Protein 9JNQ (pdb70)

Structure (mmCIF, N/CA/C/O backbone):
data_9JNQ
#
_entry.id   9JNQ
#
_cell.length_a   52.110
_cell.length_b   100.983
_cell.length_c   131.135
_cell.angle_alpha   90.00
_cell.angle_beta   90.00
_cell.angle_gamma   90.00
#
_symmetry.space_group_name_H-M   'P 21 21 21'
#
loop_
_entity.id
_entity.type
_entity.pdbx_description
1 polymer McyI
2 non-polymer NICOTINAMIDE-ADENINE-DINUCLEOTIDE
3 non-polymer 'PHOSPHATE ION'
4 water water
#
loop_
_atom_site.group_PDB
_atom_site.id
_atom_site.type_symbol
_atom_site.label_atom_id
_atom_site.label_alt_id
_atom_site.label_comp_id
_atom_site.label_asym_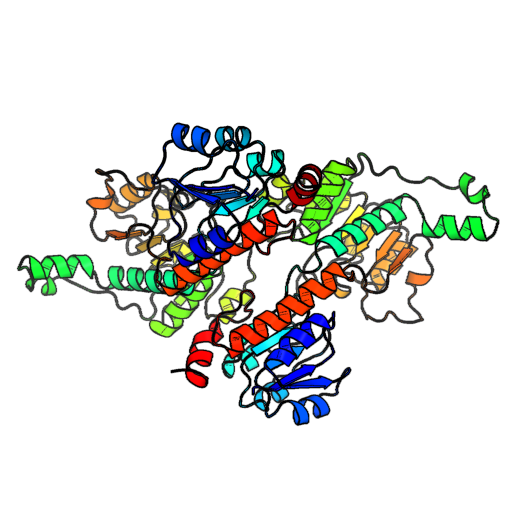id
_atom_site.label_entity_id
_atom_site.label_seq_id
_atom_site.pdbx_PDB_ins_code
_atom_site.Cartn_x
_atom_site.Cartn_y
_atom_site.Cartn_z
_atom_site.occupancy
_atom_site.B_iso_or_equiv
_atom_site.auth_seq_id
_atom_site.auth_comp_id
_atom_site.auth_asym_id
_atom_site.auth_atom_id
_atom_site.pdbx_PDB_model_num
ATOM 1 N N . LYS A 1 2 ? 27.380 80.427 48.963 1.00 39.98 15 LYS A N 1
ATOM 2 C CA . LYS A 1 2 ? 26.515 79.420 48.350 1.00 42.88 15 LYS A CA 1
ATOM 3 C C . LYS A 1 2 ? 25.098 79.503 48.909 1.00 42.42 15 LYS A C 1
ATOM 4 O O . LYS A 1 2 ? 24.894 79.916 50.053 1.00 39.79 15 LYS A O 1
ATOM 10 N N . HIS A 1 3 ? 24.125 79.093 48.098 1.00 40.04 16 HIS A N 1
ATOM 11 C CA . HIS A 1 3 ? 22.725 79.198 48.484 1.00 39.52 16 HIS A CA 1
ATOM 12 C C . HIS A 1 3 ? 22.425 78.322 49.697 1.00 33.89 16 HIS A C 1
ATOM 13 O O . HIS A 1 3 ? 23.088 77.312 49.939 1.00 38.26 16 HIS A O 1
ATOM 20 N N . ARG A 1 4 ? 21.406 78.714 50.460 1.00 33.96 17 ARG A N 1
ATOM 21 C CA . ARG A 1 4 ? 20.961 77.969 51.632 1.00 33.98 17 ARG A CA 1
ATOM 22 C C . ARG A 1 4 ? 19.577 77.372 51.397 1.00 31.84 17 ARG A C 1
ATOM 23 O O . ARG A 1 4 ? 18.693 78.027 50.834 1.00 29.45 17 ARG A O 1
ATOM 31 N N . VAL A 1 5 ? 19.390 76.133 51.845 1.00 27.74 18 VAL A N 1
ATOM 32 C CA . VAL A 1 5 ? 18.133 75.410 51.678 1.00 27.71 18 VAL A CA 1
ATOM 33 C C . VAL A 1 5 ? 17.658 74.930 53.043 1.00 29.69 18 VAL A C 1
ATOM 34 O O . VAL A 1 5 ? 18.444 74.376 53.821 1.00 30.20 18 VAL A O 1
ATOM 38 N N . LEU A 1 6 ? 16.383 75.156 53.340 1.00 22.52 19 LEU A N 1
ATOM 39 C CA . LEU A 1 6 ? 15.762 74.645 54.556 1.00 27.80 19 LEU A CA 1
ATOM 40 C C . LEU A 1 6 ? 14.921 73.419 54.219 1.00 28.51 19 LEU A C 1
ATOM 41 O O . LEU A 1 6 ? 14.111 73.458 53.287 1.00 25.73 19 LEU A O 1
ATOM 46 N N . LEU A 1 7 ? 15.107 72.337 54.982 1.00 22.97 20 LEU A N 1
ATOM 47 C CA . LEU A 1 7 ? 14.292 71.128 54.836 1.00 26.14 20 LEU A CA 1
ATOM 48 C C . LEU A 1 7 ? 13.350 71.028 56.028 1.00 29.10 20 LEU A C 1
ATOM 49 O O . LEU A 1 7 ? 13.768 70.666 57.136 1.00 30.24 20 LEU A O 1
ATOM 54 N N . ILE A 1 8 ? 12.079 71.341 55.796 1.00 25.09 21 ILE A N 1
ATOM 55 C CA . ILE A 1 8 ? 11.047 71.189 56.808 1.00 25.02 21 ILE A CA 1
ATOM 56 C C . ILE A 1 8 ? 10.648 69.719 56.801 1.00 27.15 21 ILE A C 1
ATOM 57 O O . ILE A 1 8 ? 9.696 69.322 56.117 1.00 24.65 21 ILE A O 1
ATOM 62 N N . GLY A 1 9 ? 11.377 68.911 57.560 1.00 28.81 22 GLY A N 1
ATOM 63 C CA . GLY A 1 9 ? 11.311 67.463 57.453 1.00 25.45 22 GLY A CA 1
ATOM 64 C C . GLY A 1 9 ? 12.344 66.940 56.473 1.00 28.18 22 GLY A C 1
ATOM 65 O O . GLY A 1 9 ? 12.699 67.587 55.484 1.00 24.92 22 GLY A O 1
ATOM 66 N N . LYS A 1 10 ? 12.846 65.737 56.755 1.00 28.03 23 LYS A N 1
ATOM 67 C CA . LYS A 1 10 ? 13.868 65.169 55.893 1.00 25.23 23 LYS A CA 1
ATOM 68 C C . LYS A 1 10 ? 13.240 64.636 54.610 1.00 21.02 23 LYS A C 1
ATOM 69 O O . LYS A 1 10 ? 12.022 64.447 54.515 1.00 22.07 23 LYS A O 1
ATOM 75 N N . MET A 1 11 ? 14.092 64.412 53.615 1.00 23.01 24 MET A N 1
ATOM 76 C CA . MET A 1 11 ? 13.660 63.763 52.392 1.00 22.15 24 MET A CA 1
ATOM 77 C C . MET A 1 11 ? 13.457 62.273 52.640 1.00 24.99 24 MET A C 1
ATOM 78 O O . MET A 1 11 ? 13.783 61.748 53.708 1.00 23.26 24 MET A O 1
ATOM 83 N N . TYR A 1 12 ? 12.892 61.589 51.640 1.00 24.57 25 TYR A N 1
ATOM 84 C CA . TYR A 1 12 ? 12.597 60.163 51.753 1.00 22.86 25 TYR A CA 1
ATOM 85 C C . TYR A 1 12 ? 13.823 59.283 51.539 1.00 22.60 25 TYR A C 1
ATOM 86 O O . TYR A 1 12 ? 13.772 58.083 51.837 1.00 23.60 25 TYR A O 1
ATOM 95 N N . ASP A 1 13 ? 14.911 59.840 51.023 1.00 21.46 26 ASP A N 1
ATOM 96 C CA . ASP A 1 13 ? 16.146 59.104 50.807 1.00 23.28 26 ASP A CA 1
ATOM 97 C C . ASP A 1 13 ? 17.283 60.106 50.885 1.00 26.80 26 ASP A C 1
ATOM 98 O O . ASP A 1 13 ? 17.195 61.200 50.317 1.00 25.13 26 ASP A O 1
ATOM 103 N N . GLU A 1 14 ? 18.348 59.731 51.596 1.00 27.97 27 GLU A N 1
ATOM 104 C CA . GLU A 1 14 ? 19.434 60.671 51.835 1.00 30.73 27 GLU A CA 1
ATOM 105 C C . GLU A 1 14 ? 20.140 61.098 50.558 1.00 30.01 27 GLU A C 1
ATOM 106 O O . GLU A 1 14 ? 20.827 62.125 50.568 1.00 32.75 27 GLU A O 1
ATOM 112 N N . ALA A 1 15 ? 19.994 60.342 49.466 1.00 26.57 28 ALA A N 1
ATOM 113 C CA . ALA A 1 15 ? 20.646 60.720 48.216 1.00 27.07 28 ALA A CA 1
ATOM 114 C C . ALA A 1 15 ? 20.184 62.089 47.729 1.00 27.71 28 ALA A C 1
ATOM 115 O O . ALA A 1 15 ? 20.951 62.805 47.074 1.00 29.25 28 ALA A O 1
ATOM 117 N N . GLY A 1 16 ? 18.939 62.465 48.028 1.00 29.07 29 GLY A N 1
ATOM 118 C CA . GLY A 1 16 ? 18.479 63.799 47.677 1.00 23.15 29 GLY A CA 1
ATOM 119 C C . GLY A 1 16 ? 19.172 64.881 48.484 1.00 29.60 29 GLY A C 1
ATOM 120 O O . GLY A 1 16 ? 19.452 65.969 47.973 1.00 27.43 29 GLY A O 1
ATOM 121 N N . GLN A 1 17 ? 19.444 64.603 49.760 1.00 25.68 30 GLN A N 1
ATOM 122 C CA . GLN A 1 17 ? 20.180 65.556 50.580 1.00 30.39 30 GLN A CA 1
ATOM 123 C C . GLN A 1 17 ? 21.630 65.654 50.126 1.00 33.65 30 GLN A C 1
ATOM 124 O O . GLN A 1 17 ? 22.217 66.744 50.141 1.00 33.01 30 GLN A O 1
ATOM 130 N N . LYS A 1 18 ? 22.208 64.533 49.680 1.00 30.75 31 LYS A N 1
ATOM 131 C CA . LYS A 1 18 ? 23.553 64.562 49.108 1.00 30.35 31 LYS A CA 1
ATOM 132 C C . LYS A 1 18 ? 23.601 65.432 47.856 1.00 34.73 31 LYS A C 1
ATOM 133 O O . LYS A 1 18 ? 24.586 66.144 47.622 1.00 32.10 31 LYS A O 1
ATOM 139 N N . LEU A 1 19 ? 22.563 65.362 47.020 1.00 26.78 32 LEU A N 1
ATOM 140 C CA . LEU A 1 19 ? 22.522 66.194 45.823 1.00 31.81 32 LEU A CA 1
ATOM 141 C C . LEU A 1 19 ? 22.525 67.671 46.187 1.00 28.49 32 LEU A C 1
ATOM 142 O O . LEU A 1 19 ? 23.250 68.472 45.582 1.00 29.29 32 LEU A O 1
ATOM 147 N N . LEU A 1 20 ? 21.711 68.053 47.172 1.00 27.31 33 LEU A N 1
ATOM 148 C CA . LEU A 1 20 ? 21.663 69.453 47.580 1.00 29.30 33 LEU A CA 1
ATOM 149 C C . LEU A 1 20 ? 22.999 69.907 48.155 1.00 33.48 33 LEU A C 1
ATOM 150 O O . LEU A 1 20 ? 23.441 71.034 47.902 1.00 30.29 33 LEU A O 1
ATOM 155 N N . GLU A 1 21 ? 23.659 69.044 48.931 1.00 30.66 34 GLU A N 1
ATOM 156 C CA . GLU A 1 21 ? 24.865 69.469 49.633 1.00 35.46 34 GLU A CA 1
ATOM 157 C C . GLU A 1 21 ? 26.050 69.685 48.699 1.00 34.95 34 GLU A C 1
ATOM 158 O O . GLU A 1 21 ? 27.027 70.326 49.102 1.00 36.99 34 GLU A O 1
ATOM 164 N N . GLU A 1 22 ? 25.984 69.184 47.463 1.00 33.21 35 GLU A N 1
ATOM 165 C CA . GLU A 1 22 ? 27.042 69.461 46.494 1.00 37.79 35 GLU A CA 1
ATOM 166 C C . GLU A 1 22 ? 27.123 70.942 46.144 1.00 38.23 35 GLU A C 1
ATOM 167 O O . GLU A 1 22 ? 28.183 71.419 45.723 1.00 36.06 35 GLU A O 1
ATOM 173 N N . SER A 1 23 ? 26.017 71.681 46.296 1.00 35.26 36 SER A N 1
ATOM 174 C CA . SER A 1 23 ? 25.945 73.073 45.865 1.00 36.21 36 SER A CA 1
ATOM 175 C C . SER A 1 23 ? 25.332 74.012 46.891 1.00 36.92 36 SER A C 1
ATOM 176 O O . SER A 1 23 ? 25.371 75.229 46.678 1.00 41.97 36 SER A O 1
ATOM 179 N N . THR A 1 24 ? 24.745 73.502 47.970 1.00 33.54 37 THR A N 1
ATOM 180 C CA . THR A 1 24 ? 24.056 74.345 48.934 1.00 33.33 37 THR A CA 1
ATOM 181 C C . THR A 1 24 ? 24.411 73.918 50.349 1.00 36.02 37 THR A C 1
ATOM 182 O O . THR A 1 24 ? 24.882 72.803 50.594 1.00 36.41 37 THR A O 1
ATOM 186 N N . ASN A 1 25 ? 24.170 74.831 51.281 1.00 36.97 38 ASN A N 1
ATOM 187 C CA . ASN A 1 25 ? 24.227 74.550 52.706 1.00 37.70 38 ASN A CA 1
ATOM 188 C C . ASN A 1 25 ? 22.802 74.311 53.181 1.00 35.92 38 ASN A C 1
ATOM 189 O O . ASN A 1 25 ? 21.934 75.169 52.996 1.00 34.83 38 ASN A O 1
ATOM 194 N N . THR A 1 26 ? 22.555 73.150 53.780 1.00 34.99 39 THR A N 1
ATOM 195 C CA . THR A 1 26 ? 21.204 72.770 54.158 1.00 32.98 39 THR A CA 1
ATOM 196 C C . THR A 1 26 ? 21.078 72.684 55.671 1.00 32.80 39 THR A C 1
ATOM 197 O O . THR A 1 26 ? 22.039 72.359 56.377 1.00 35.80 39 THR A O 1
ATOM 201 N N . GLU A 1 27 ? 19.884 73.005 56.153 1.00 30.09 40 GLU A N 1
ATOM 202 C CA . GLU A 1 27 ? 19.480 72.790 57.533 1.00 34.30 40 GLU A CA 1
ATOM 203 C C . GLU A 1 27 ? 18.200 71.966 57.540 1.00 33.30 40 GLU A C 1
ATOM 204 O O . GLU A 1 27 ? 17.294 72.205 56.734 1.00 30.89 40 GLU A O 1
ATOM 210 N N . ILE A 1 28 ? 18.127 70.992 58.445 1.00 34.62 41 ILE A N 1
ATOM 211 C CA . ILE A 1 28 ? 17.019 70.047 58.499 1.00 29.83 41 ILE A CA 1
ATOM 212 C C . ILE A 1 28 ? 16.287 70.216 59.823 1.00 34.13 41 ILE A C 1
ATOM 213 O O . ILE A 1 28 ? 16.904 70.154 60.892 1.00 38.05 41 ILE A O 1
ATOM 218 N N . LEU A 1 29 ? 14.974 70.414 59.751 1.00 29.79 42 LEU A N 1
ATOM 219 C CA . LEU A 1 29 ? 14.126 70.500 60.929 1.00 33.88 42 LEU A CA 1
ATOM 220 C C . LEU A 1 29 ? 13.180 69.305 60.980 1.00 40.14 42 LEU A C 1
ATOM 221 O O . LEU A 1 29 ? 12.733 68.803 59.944 1.00 30.73 42 LEU A O 1
ATOM 226 N N . SER A 1 30 ? 12.870 68.860 62.197 1.00 37.08 43 SER A N 1
ATOM 227 C CA . SER A 1 30 ? 12.011 67.704 62.425 1.00 41.16 43 SER A CA 1
ATOM 228 C C . SER A 1 30 ? 10.679 68.175 62.992 1.00 40.78 43 SER A C 1
ATOM 229 O O . SER A 1 30 ? 10.627 68.665 64.126 1.00 41.15 43 SER A O 1
ATOM 232 N N . ASN A 1 31 ? 9.606 68.001 62.209 1.00 43.96 44 ASN A N 1
ATOM 233 C CA . ASN A 1 31 ? 8.265 68.489 62.525 1.00 42.89 44 ASN A CA 1
ATOM 234 C C . ASN A 1 31 ? 8.338 69.831 63.248 1.00 45.56 44 ASN A C 1
ATOM 235 O O . ASN A 1 31 ? 7.814 69.965 64.362 1.00 46.02 44 ASN A O 1
ATOM 240 N N . PRO A 1 32 ? 8.994 70.838 62.672 1.00 43.48 45 PRO A N 1
ATOM 241 C CA . PRO A 1 32 ? 9.198 72.084 63.412 1.00 38.98 45 PRO A CA 1
ATOM 242 C C . PRO A 1 32 ? 7.894 72.837 63.601 1.00 43.01 45 PRO A C 1
ATOM 243 O O . PRO A 1 32 ? 6.956 72.720 62.808 1.00 41.97 45 PRO A O 1
ATOM 247 N N . THR A 1 33 ? 7.839 73.601 64.687 1.00 42.65 46 THR A N 1
ATOM 248 C CA . THR A 1 33 ? 6.750 74.539 64.881 1.00 43.18 46 THR A CA 1
ATOM 249 C C . THR A 1 33 ? 6.902 75.710 63.919 1.00 41.78 46 THR A C 1
ATOM 250 O O . THR A 1 33 ? 7.959 75.923 63.317 1.00 39.62 46 THR A O 1
ATOM 254 N N . LEU A 1 34 ? 5.821 76.480 63.784 1.00 41.88 47 LEU A N 1
ATOM 255 C CA . LEU A 1 34 ? 5.848 77.645 62.907 1.00 43.88 47 LEU A CA 1
ATOM 256 C C . LEU A 1 34 ? 6.989 78.585 63.280 1.00 43.14 47 LEU A C 1
ATOM 257 O O . LEU A 1 34 ? 7.680 79.117 62.403 1.00 41.24 47 LEU A O 1
ATOM 262 N N . ASP A 1 35 ? 7.221 78.771 64.584 1.00 45.95 48 ASP A N 1
ATOM 263 C CA . ASP A 1 35 ? 8.295 79.647 65.044 1.00 44.66 48 ASP A CA 1
ATOM 264 C C . ASP A 1 35 ? 9.666 79.110 64.652 1.00 43.23 48 ASP A C 1
ATOM 265 O O . ASP A 1 35 ? 10.557 79.883 64.282 1.00 43.23 48 ASP A O 1
ATOM 270 N N . LYS A 1 36 ? 9.864 77.793 64.758 1.00 41.35 49 LYS A N 1
ATOM 271 C CA . LYS A 1 36 ? 11.144 77.206 64.372 1.00 42.87 49 LYS A CA 1
ATOM 272 C C . LYS A 1 36 ? 11.403 77.390 62.882 1.00 39.77 49 LYS A C 1
ATOM 273 O O . LYS A 1 36 ? 12.541 77.647 62.469 1.00 41.47 49 LYS A O 1
ATOM 279 N N . ILE A 1 37 ? 10.359 77.249 62.060 1.00 42.34 50 ILE A N 1
ATOM 280 C CA . ILE A 1 37 ? 10.487 77.544 60.635 1.00 37.02 50 ILE A CA 1
ATOM 281 C C . ILE A 1 37 ? 10.922 78.990 60.441 1.00 38.55 50 ILE A C 1
ATOM 282 O O . ILE A 1 37 ? 11.881 79.279 59.714 1.00 37.18 50 ILE A O 1
ATOM 287 N N . ASN A 1 38 ? 10.248 79.914 61.133 1.00 38.79 51 ASN A N 1
ATOM 288 C CA . ASN A 1 38 ? 10.433 81.339 60.873 1.00 39.91 51 ASN A CA 1
ATOM 289 C C . ASN A 1 38 ? 11.857 81.799 61.166 1.00 42.17 51 ASN A C 1
ATOM 290 O O . ASN A 1 38 ? 12.431 82.582 60.398 1.00 41.77 51 ASN A O 1
ATOM 295 N N . GLU A 1 39 ? 12.456 81.327 62.258 1.00 41.14 52 GLU A N 1
ATOM 296 C CA . GLU A 1 39 ? 13.814 81.770 62.545 1.00 45.85 52 GLU A CA 1
ATOM 297 C C . GLU A 1 39 ? 14.863 81.039 61.715 1.00 46.75 52 GLU A C 1
ATOM 298 O O . GLU A 1 39 ? 16.040 81.417 61.763 1.00 50.59 52 GLU A O 1
ATOM 304 N N . ALA A 1 40 ? 14.470 80.020 60.945 1.00 44.28 53 ALA A N 1
ATOM 305 C CA . ALA A 1 40 ? 15.388 79.287 60.082 1.00 39.49 53 ALA A CA 1
ATOM 306 C C . ALA A 1 40 ? 15.239 79.637 58.605 1.00 34.72 53 ALA A C 1
ATOM 307 O O . ALA A 1 40 ? 16.124 79.293 57.811 1.00 35.34 53 ALA A O 1
ATOM 309 N N . ILE A 1 41 ? 14.168 80.334 58.223 1.00 36.34 54 ILE A N 1
ATOM 310 C CA . ILE A 1 41 ? 13.812 80.503 56.815 1.00 33.28 54 ILE A CA 1
ATOM 311 C C . ILE A 1 41 ? 14.261 81.840 56.226 1.00 37.89 54 ILE A C 1
ATOM 312 O O . ILE A 1 41 ? 14.156 82.032 55.004 1.00 35.42 54 ILE A O 1
ATOM 317 N N . GLN A 1 42 ? 14.782 82.757 57.038 1.00 36.43 55 GLN A N 1
ATOM 318 C CA . GLN A 1 42 ? 14.908 84.140 56.581 1.00 37.69 55 GLN A CA 1
ATOM 319 C C . GLN A 1 42 ? 15.985 84.325 55.515 1.00 34.44 55 GLN A C 1
ATOM 320 O O . GLN A 1 42 ? 15.893 85.262 54.714 1.00 38.93 55 GLN A O 1
ATOM 326 N N . GLU A 1 43 ? 17.000 83.463 55.475 1.00 36.27 56 GLU A N 1
ATOM 327 C CA . GLU A 1 43 ? 18.110 83.646 54.544 1.00 36.03 56 GLU A CA 1
ATOM 328 C C . GLU A 1 43 ? 18.213 82.551 53.483 1.00 33.72 56 GLU A C 1
ATOM 329 O O . GLU A 1 43 ? 19.195 82.533 52.729 1.00 35.37 56 GLU A O 1
ATOM 335 N N . VAL A 1 44 ? 17.224 81.651 53.377 1.00 35.15 57 VAL A N 1
ATOM 336 C CA . VAL A 1 44 ? 17.328 80.513 52.465 1.00 29.62 57 VAL A CA 1
ATOM 337 C C . VAL A 1 44 ? 16.798 80.895 51.088 1.00 26.71 57 VAL A C 1
ATOM 338 O O . VAL A 1 44 ? 15.892 81.721 50.947 1.00 28.45 57 VAL A O 1
ATOM 342 N N . SER A 1 45 ? 17.378 80.272 50.060 1.00 28.54 58 SER A N 1
ATOM 343 C CA . SER A 1 45 ? 16.908 80.394 48.687 1.00 24.85 58 SER A CA 1
ATOM 344 C C . SER A 1 45 ? 15.957 79.277 48.280 1.00 25.58 58 SER A C 1
ATOM 345 O O . SER A 1 45 ? 15.215 79.439 47.303 1.00 21.73 58 SER A O 1
ATOM 348 N N . GLY A 1 46 ? 15.962 78.162 48.996 1.00 24.16 59 GLY A N 1
ATOM 349 C CA . GLY A 1 46 ? 15.082 77.050 48.680 1.00 24.33 59 GLY A CA 1
ATOM 350 C C . GLY A 1 46 ? 14.556 76.403 49.944 1.00 25.09 59 GLY A C 1
ATOM 351 O O . GLY A 1 46 ? 15.201 76.433 50.997 1.00 24.48 59 GLY A O 1
ATOM 352 N N . VAL A 1 47 ? 13.358 75.827 49.833 1.00 20.00 60 VAL A N 1
ATOM 353 C CA . VAL A 1 47 ? 12.698 75.121 50.928 1.00 19.77 60 VAL A CA 1
ATOM 354 C C . VAL A 1 47 ? 12.180 73.791 50.399 1.00 21.68 60 VAL A C 1
ATOM 355 O O . VAL A 1 47 ? 11.598 73.745 49.312 1.00 18.58 60 VAL A O 1
ATOM 359 N N . PHE A 1 48 ? 12.407 72.716 51.159 1.00 20.45 61 PHE A N 1
ATOM 360 C CA . PHE A 1 48 ? 11.792 71.415 50.919 1.00 19.02 61 PHE A CA 1
ATOM 361 C C . PHE A 1 48 ? 10.796 71.142 52.035 1.00 22.77 61 PHE A C 1
ATOM 362 O O . PHE A 1 48 ? 11.107 71.346 53.216 1.00 24.23 61 PHE A O 1
ATOM 370 N N . VAL A 1 49 ? 9.604 70.673 51.675 1.00 19.60 62 VAL A N 1
ATOM 371 C CA . VAL A 1 49 ? 8.567 70.396 52.658 1.00 19.10 62 VAL A CA 1
ATOM 372 C C . VAL A 1 49 ? 8.196 68.923 52.580 1.00 26.83 62 VAL A C 1
ATOM 373 O O . VAL A 1 49 ? 7.712 68.446 51.545 1.00 21.12 62 VAL A O 1
ATOM 377 N N . ARG A 1 50 ? 8.432 68.207 53.675 1.00 20.22 63 ARG A N 1
ATOM 378 C CA . ARG A 1 50 ? 8.031 66.811 53.784 1.00 21.64 63 ARG A CA 1
ATOM 379 C C . ARG A 1 50 ? 6.556 66.716 54.171 1.00 24.06 63 ARG A C 1
ATOM 380 O O . ARG A 1 50 ? 6.122 67.322 55.154 1.00 26.75 63 ARG A O 1
ATOM 388 N N . TYR A 1 51 ? 5.778 65.975 53.384 1.00 19.48 64 TYR A N 1
ATOM 389 C CA . TYR A 1 51 ? 4.374 65.772 53.705 1.00 22.11 64 TYR A CA 1
ATOM 390 C C . TYR A 1 51 ? 4.257 65.097 55.072 1.00 25.34 64 TYR A C 1
ATOM 391 O O . TYR A 1 51 ? 5.036 64.187 55.376 1.00 23.66 64 TYR A O 1
ATOM 400 N N . PRO A 1 52 ? 3.303 65.510 55.924 1.00 27.53 65 PRO A N 1
ATOM 401 C CA . PRO A 1 52 ? 2.271 66.530 55.729 1.00 23.73 65 PRO A CA 1
ATOM 402 C C . PRO A 1 52 ? 2.591 67.864 56.400 1.00 28.23 65 PRO A C 1
ATOM 403 O O . PRO A 1 52 ? 1.674 68.539 56.871 1.00 29.65 65 PRO A O 1
ATOM 407 N N . ASN A 1 53 ? 3.856 68.275 56.463 1.00 26.58 66 ASN A N 1
ATOM 408 C CA . ASN A 1 53 ? 4.186 69.534 57.117 1.00 28.07 66 ASN A CA 1
ATOM 409 C C . ASN A 1 53 ? 3.583 70.707 56.348 1.00 31.55 66 ASN A C 1
ATOM 410 O O . ASN A 1 53 ? 3.249 70.606 55.166 1.00 28.10 66 ASN A O 1
ATOM 415 N N . LYS A 1 54 ? 3.437 71.833 57.042 1.00 31.62 67 LYS A N 1
ATOM 416 C CA . LYS A 1 54 ? 2.778 73.005 56.489 1.00 31.78 67 LYS A CA 1
ATOM 417 C C . LYS A 1 54 ? 3.774 74.140 56.282 1.00 31.03 67 LYS A C 1
ATOM 418 O O . LYS A 1 54 ? 4.769 74.257 57.003 1.00 30.05 67 LYS A O 1
ATOM 424 N N . LEU A 1 55 ? 3.509 74.970 55.275 1.00 30.98 68 LEU A N 1
ATOM 425 C CA . LEU A 1 55 ? 4.272 76.198 55.054 1.00 31.58 68 LEU A CA 1
ATOM 426 C C . LEU A 1 55 ? 3.286 77.339 54.835 1.00 34.14 68 LEU A C 1
ATOM 427 O O . LEU A 1 55 ? 2.659 77.439 53.773 1.00 28.64 68 LEU A O 1
ATOM 432 N N . GLU A 1 56 ? 3.173 78.200 55.841 1.00 33.89 69 GLU A N 1
ATOM 433 C CA . GLU A 1 56 ? 2.173 79.249 55.931 1.00 34.57 69 GLU A CA 1
ATOM 434 C C . GLU A 1 56 ? 2.647 80.510 55.213 1.00 32.23 69 GLU A C 1
ATOM 435 O O . GLU A 1 56 ? 3.843 80.721 55.000 1.00 32.67 69 GLU A O 1
ATOM 441 N N . ALA A 1 57 ? 1.680 81.355 54.842 1.00 31.75 70 ALA A N 1
ATOM 442 C CA . ALA A 1 57 ? 1.999 82.595 54.142 1.00 34.05 70 ALA A CA 1
ATOM 443 C C . ALA A 1 57 ? 2.914 83.483 54.976 1.00 32.99 70 ALA A C 1
ATOM 444 O O . ALA A 1 57 ? 3.858 84.085 54.450 1.00 31.61 70 ALA A O 1
ATOM 446 N N . SER A 1 58 ? 2.656 83.570 56.285 1.00 34.83 71 SER A N 1
ATOM 447 C CA . SER A 1 58 ? 3.475 84.420 57.143 1.00 36.28 71 SER A CA 1
ATOM 448 C C . SER A 1 58 ? 4.926 83.964 57.159 1.00 36.84 71 SER A C 1
ATOM 449 O O . SER A 1 58 ? 5.836 84.793 57.290 1.00 36.89 71 SER A O 1
ATOM 452 N N . SER A 1 59 ? 5.164 82.656 57.035 1.00 33.18 72 SER A N 1
ATOM 453 C CA . SER A 1 59 ? 6.532 82.154 56.987 1.00 31.11 72 SER A CA 1
ATOM 454 C C . SER A 1 59 ? 7.193 82.474 55.655 1.00 32.93 72 SER A C 1
ATOM 455 O O . SER A 1 59 ? 8.389 82.781 55.607 1.00 33.82 72 SER A O 1
ATOM 458 N N . ILE A 1 60 ? 6.435 82.368 54.561 1.00 30.77 73 ILE A N 1
ATOM 459 C CA . ILE A 1 60 ? 6.977 82.663 53.238 1.00 32.44 73 ILE A CA 1
ATOM 460 C C . ILE A 1 60 ? 7.398 84.124 53.156 1.00 32.38 73 ILE A C 1
ATOM 461 O O . ILE A 1 60 ? 8.466 84.448 52.621 1.00 31.67 73 ILE A O 1
ATOM 466 N N . ARG A 1 61 ? 6.581 85.022 53.714 1.00 34.04 74 ARG A N 1
ATOM 467 C CA . ARG A 1 61 ? 6.881 86.452 53.677 1.00 34.68 74 ARG A CA 1
ATOM 468 C C . ARG A 1 61 ? 8.193 86.778 54.379 1.00 37.45 74 ARG A C 1
ATOM 469 O O . ARG A 1 61 ? 8.878 87.734 53.997 1.00 37.08 74 ARG A O 1
ATOM 477 N N . LEU A 1 62 ? 8.565 86.001 55.398 1.00 35.12 75 LEU A N 1
ATOM 478 C CA . LEU A 1 62 ? 9.824 86.217 56.100 1.00 35.96 75 LEU A CA 1
ATOM 479 C C . LEU A 1 62 ? 11.039 85.758 55.303 1.00 35.17 75 LEU A C 1
ATOM 480 O O . LEU A 1 62 ? 12.165 86.097 55.677 1.00 32.64 75 LEU A O 1
ATOM 485 N N . ALA A 1 63 ? 10.847 85.003 54.221 1.00 34.34 76 ALA A N 1
ATOM 486 C CA . ALA A 1 63 ? 11.953 84.472 53.426 1.00 29.76 76 ALA A CA 1
ATOM 487 C C . ALA A 1 63 ? 12.173 85.407 52.240 1.00 33.21 76 ALA A C 1
ATOM 488 O O . ALA A 1 63 ? 11.648 85.196 51.146 1.00 31.49 76 ALA A O 1
ATOM 490 N N . LYS A 1 64 ? 12.990 86.440 52.459 1.00 34.78 77 LYS A N 1
ATOM 491 C CA . LYS A 1 64 ? 13.130 87.510 51.476 1.00 32.87 77 LYS A CA 1
ATOM 492 C C . LYS A 1 64 ? 13.843 87.052 50.207 1.00 35.79 77 LYS A C 1
ATOM 493 O O . LYS A 1 64 ? 13.588 87.604 49.129 1.00 38.44 77 LYS A O 1
ATOM 499 N N . GLN A 1 65 ? 14.728 86.059 50.298 1.00 33.05 78 GLN A N 1
ATOM 500 C CA . GLN A 1 65 ? 15.491 85.599 49.144 1.00 34.87 78 GLN A CA 1
ATOM 501 C C . GLN A 1 65 ? 14.976 84.279 48.578 1.00 28.20 78 GLN A C 1
ATOM 502 O O . GLN A 1 65 ? 15.645 83.681 47.728 1.00 26.37 78 GLN A O 1
ATOM 508 N N . LEU A 1 66 ? 13.809 83.823 49.028 1.00 26.56 79 LEU A N 1
ATOM 509 C CA . LEU A 1 66 ? 13.288 82.519 48.630 1.00 24.50 79 LEU A CA 1
ATOM 510 C C . LEU A 1 66 ? 13.009 82.454 47.128 1.00 24.92 79 LEU A C 1
ATOM 511 O O . LEU A 1 66 ? 12.351 83.335 46.564 1.00 25.40 79 LEU A O 1
ATOM 516 N N . LYS A 1 67 ? 13.476 81.376 46.491 1.00 22.68 80 LYS A N 1
ATOM 517 C CA . LYS A 1 67 ? 13.269 81.151 45.065 1.00 18.45 80 LYS A CA 1
ATOM 518 C C . LYS A 1 67 ? 12.344 79.988 44.749 1.00 21.86 80 LYS A C 1
ATOM 519 O O . LYS A 1 67 ? 11.648 80.037 43.730 1.00 18.41 80 LYS A O 1
ATOM 525 N N . VAL A 1 68 ? 12.323 78.947 45.581 1.00 20.96 81 VAL A N 1
ATOM 526 C CA . VAL A 1 68 ? 11.654 77.699 45.215 1.00 17.82 81 VAL A CA 1
ATOM 527 C C . VAL A 1 68 ? 11.217 76.965 46.480 1.00 20.10 81 VAL A C 1
ATOM 528 O O . VAL A 1 68 ? 11.942 76.928 47.477 1.00 19.91 81 VAL A O 1
ATOM 532 N N . ILE A 1 69 ? 10.004 76.409 46.438 1.00 18.21 82 ILE A N 1
ATOM 533 C CA . ILE A 1 69 ? 9.475 75.499 47.450 1.00 15.33 82 ILE A CA 1
ATOM 534 C C . ILE A 1 69 ? 9.169 74.182 46.747 1.00 18.03 82 ILE A C 1
ATOM 535 O O . ILE A 1 69 ? 8.451 74.180 45.743 1.00 18.77 82 ILE A O 1
ATOM 540 N N . SER A 1 70 ? 9.717 73.082 47.256 1.00 16.46 83 SER A N 1
ATOM 541 C CA . SER A 1 70 ? 9.462 71.752 46.706 1.00 19.03 83 SER A CA 1
ATOM 542 C C . SER A 1 70 ? 8.767 70.902 47.758 1.00 19.64 83 SER A C 1
ATOM 543 O O . SER A 1 70 ? 9.222 70.844 48.905 1.00 20.92 83 SER A O 1
ATOM 546 N N . THR A 1 71 ? 7.666 70.251 47.383 1.00 17.44 84 THR A N 1
ATOM 547 C CA . THR A 1 71 ? 7.026 69.301 48.286 1.00 17.95 84 THR A CA 1
ATOM 548 C C . THR A 1 71 ? 7.575 67.890 48.048 1.00 17.97 84 THR A C 1
ATOM 549 O O . THR A 1 71 ? 8.258 67.622 47.061 1.00 18.66 84 THR A O 1
ATOM 553 N N . SER A 1 72 ? 7.256 66.974 48.969 1.00 18.87 85 SER A N 1
ATOM 554 C CA . SER A 1 72 ? 7.813 65.626 48.903 1.00 16.23 85 SER A CA 1
ATOM 555 C C . SER A 1 72 ? 7.060 64.716 47.931 1.00 16.41 85 SER A C 1
ATOM 556 O O . SER A 1 72 ? 7.652 63.780 47.391 1.00 16.03 85 SER A O 1
ATOM 559 N N . GLY A 1 73 ? 5.779 64.983 47.679 1.00 16.89 86 GLY A N 1
ATOM 560 C CA . GLY A 1 73 ? 4.974 64.186 46.761 1.00 15.37 86 GLY A CA 1
ATOM 561 C C . GLY A 1 73 ? 4.075 65.032 45.882 1.00 15.52 86 GLY A C 1
ATOM 562 O O . GLY A 1 73 ? 4.424 66.167 45.557 1.00 15.14 86 GLY A O 1
ATOM 563 N N . PHE A 1 74 ? 2.918 64.494 45.481 1.00 14.65 87 PHE A N 1
ATOM 564 C CA . PHE A 1 74 ? 1.982 65.261 44.666 1.00 14.91 87 PHE A CA 1
ATOM 565 C C . PHE A 1 74 ? 1.411 66.439 45.446 1.00 18.13 87 PHE A C 1
ATOM 566 O O . PHE A 1 74 ? 1.304 67.549 44.911 1.00 17.88 87 PHE A O 1
ATOM 574 N N . GLY A 1 75 ? 1.060 66.218 46.711 1.00 16.95 88 GLY A N 1
ATOM 575 C CA . GLY A 1 75 ? 0.305 67.182 47.489 1.00 21.18 88 GLY A CA 1
ATOM 576 C C . GLY A 1 75 ? 0.978 68.513 47.748 1.00 17.57 88 GLY A C 1
ATOM 577 O O . GLY A 1 75 ? 2.148 68.564 48.128 1.00 19.89 88 GLY A O 1
ATOM 578 N N . THR A 1 76 ? 0.229 69.598 47.527 1.00 21.56 89 THR A N 1
ATOM 579 C CA . THR A 1 76 ? 0.672 70.955 47.823 1.00 20.40 89 THR A CA 1
ATOM 580 C C . THR A 1 76 ? -0.350 71.690 48.682 1.00 22.44 89 THR A C 1
ATOM 581 O O . THR A 1 76 ? -0.248 72.914 48.843 1.00 23.96 89 THR A O 1
ATOM 585 N N . ASP A 1 77 ? -1.337 70.971 49.224 1.00 25.28 90 ASP A N 1
ATOM 586 C CA . ASP A 1 77 ? -2.464 71.604 49.904 1.00 29.57 90 ASP A CA 1
ATOM 587 C C . ASP A 1 77 ? -2.027 72.350 51.159 1.00 28.74 90 ASP A C 1
ATOM 588 O O . ASP A 1 77 ? -2.672 73.329 51.555 1.00 29.33 90 ASP A O 1
ATOM 593 N N . SER A 1 78 ? -0.947 71.910 51.795 1.00 24.93 91 SER A N 1
ATOM 594 C CA . SER A 1 78 ? -0.425 72.576 52.979 1.00 29.21 91 SER A CA 1
ATOM 595 C C . SER A 1 78 ? 0.569 73.680 52.647 1.00 29.07 91 SER A C 1
ATOM 596 O O . SER A 1 78 ? 1.237 74.183 53.557 1.00 28.17 91 SER A O 1
ATOM 599 N N . ILE A 1 79 ? 0.689 74.056 51.374 1.00 24.33 92 ILE A N 1
ATOM 600 C CA . ILE A 1 79 ? 1.515 75.180 50.937 1.00 24.81 92 ILE A CA 1
ATOM 601 C C . ILE A 1 79 ? 0.577 76.312 50.546 1.00 23.82 92 ILE A C 1
ATOM 602 O O . ILE A 1 79 ? -0.416 76.081 49.849 1.00 27.09 92 ILE A O 1
ATOM 607 N N . ASP A 1 80 ? 0.868 77.531 51.003 1.00 27.80 93 ASP A N 1
ATOM 608 C CA . ASP A 1 80 ? 0.101 78.685 50.531 1.00 26.94 93 ASP A CA 1
ATOM 609 C C . ASP A 1 80 ? 0.709 79.129 49.203 1.00 25.40 93 ASP A C 1
ATOM 610 O O . ASP A 1 80 ? 1.671 79.899 49.159 1.00 27.06 93 ASP A O 1
ATOM 615 N N . ILE A 1 81 ? 0.152 78.607 48.103 1.00 24.93 94 ILE A N 1
ATOM 616 C CA . ILE A 1 81 ? 0.677 78.912 46.773 1.00 21.88 94 ILE A CA 1
ATOM 617 C C . ILE A 1 81 ? 0.445 80.375 46.420 1.00 25.69 94 ILE A C 1
ATOM 618 O O . ILE A 1 81 ? 1.263 80.994 45.730 1.00 24.24 94 ILE A O 1
ATOM 623 N N . MET A 1 82 ? -0.686 80.939 46.853 1.00 26.97 95 MET A N 1
ATOM 624 C CA . MET A 1 82 ? -0.968 82.346 46.577 1.00 29.66 95 MET A CA 1
ATOM 625 C C . MET A 1 82 ? 0.141 83.234 47.116 1.00 26.88 95 MET A C 1
ATOM 626 O O . MET A 1 82 ? 0.626 84.134 46.421 1.00 28.75 95 MET A O 1
ATOM 631 N N . ALA A 1 83 ? 0.563 82.981 48.358 1.00 28.06 96 ALA A N 1
ATOM 632 C CA . ALA A 1 83 ? 1.642 83.762 48.949 1.00 27.56 96 ALA A CA 1
ATOM 633 C C . ALA A 1 83 ? 2.932 83.595 48.163 1.00 29.89 96 ALA A C 1
ATOM 634 O O . ALA A 1 83 ? 3.627 84.578 47.885 1.00 24.96 96 ALA A O 1
ATOM 636 N N . ALA A 1 84 ? 3.264 82.356 47.781 1.00 22.74 97 ALA A N 1
ATOM 637 C CA . ALA A 1 84 ? 4.483 82.139 47.016 1.00 23.83 97 ALA A CA 1
ATOM 638 C C . ALA A 1 84 ? 4.418 82.870 45.682 1.00 21.33 97 ALA A C 1
ATOM 639 O O . ALA A 1 84 ? 5.384 83.526 45.278 1.00 21.71 97 ALA A O 1
ATOM 641 N N . THR A 1 85 ? 3.270 82.792 45.008 1.00 21.79 98 THR A N 1
ATOM 642 C CA . THR A 1 85 ? 3.111 83.444 43.717 1.00 22.19 98 THR A CA 1
ATOM 643 C C . THR A 1 85 ? 3.310 84.948 43.836 1.00 24.46 98 THR A C 1
ATOM 644 O O . THR A 1 85 ? 4.019 85.553 43.022 1.00 23.58 98 THR A O 1
ATOM 648 N N . GLU A 1 86 ? 2.732 85.555 44.874 1.00 25.41 99 GLU A N 1
ATOM 649 C CA . GLU A 1 86 ? 2.845 87.000 45.063 1.00 27.02 99 GLU A CA 1
ATOM 650 C C . GLU A 1 86 ? 4.281 87.449 45.289 1.00 31.04 99 GLU A C 1
ATOM 651 O O . GLU A 1 86 ? 4.597 88.617 45.036 1.00 27.90 99 GLU A O 1
ATOM 657 N N . GLN A 1 87 ? 5.155 86.566 45.772 1.00 27.41 100 GLN A N 1
ATOM 658 C CA . GLN A 1 87 ? 6.542 86.922 46.043 1.00 27.85 100 GLN A CA 1
ATOM 659 C C . GLN A 1 87 ? 7.513 86.379 45.002 1.00 27.90 100 GLN A C 1
ATOM 660 O O . GLN A 1 87 ? 8.729 86.423 45.222 1.00 29.27 100 GLN A O 1
ATOM 666 N N . GLY A 1 88 ? 7.012 85.871 43.878 1.00 22.02 101 GLY A N 1
ATOM 667 C CA . GLY A 1 88 ? 7.907 85.342 42.869 1.00 22.35 101 GLY A CA 1
ATOM 668 C C . GLY A 1 88 ? 8.602 84.050 43.252 1.00 18.15 101 GLY A C 1
ATOM 669 O O . GLY A 1 88 ? 9.730 83.810 42.810 1.00 23.46 101 GLY A O 1
ATOM 670 N N . VAL A 1 89 ? 7.971 83.222 44.084 1.00 18.98 102 VAL A N 1
ATOM 671 C CA . VAL A 1 89 ? 8.532 81.942 44.514 1.00 17.18 102 VAL A CA 1
ATOM 672 C C . VAL A 1 89 ? 7.875 80.827 43.709 1.00 16.55 102 VAL A C 1
ATOM 673 O O . VAL A 1 89 ? 6.645 80.769 43.613 1.00 17.78 102 VAL A O 1
ATOM 677 N N . ILE A 1 90 ? 8.699 79.961 43.117 1.00 17.90 103 ILE A N 1
ATOM 678 C CA . ILE A 1 90 ? 8.218 78.822 42.337 1.00 18.20 103 ILE A CA 1
ATOM 679 C C . ILE A 1 90 ? 7.906 77.659 43.275 1.00 18.46 103 ILE A C 1
ATOM 680 O O . ILE A 1 90 ? 8.747 77.266 44.093 1.00 17.83 103 ILE A O 1
ATOM 685 N N . VAL A 1 91 ? 6.708 77.086 43.147 1.00 14.77 104 VAL A N 1
ATOM 686 C CA . VAL A 1 91 ? 6.308 75.903 43.906 1.00 17.04 104 VAL A CA 1
ATOM 687 C C . VAL A 1 91 ? 6.317 74.727 42.944 1.00 14.68 104 VAL A C 1
ATOM 688 O O . VAL A 1 91 ? 5.701 74.796 41.874 1.00 17.25 104 VAL A O 1
ATOM 692 N N . VAL A 1 92 ? 7.031 73.662 43.310 1.00 13.54 105 VAL A N 1
ATOM 693 C CA . VAL A 1 92 ? 7.049 72.422 42.532 1.00 12.20 105 VAL A CA 1
ATOM 694 C C . VAL A 1 92 ? 6.573 71.287 43.419 1.00 15.33 105 VAL A C 1
ATOM 695 O O . VAL A 1 92 ? 6.834 71.278 44.627 1.00 14.43 105 VAL A O 1
ATOM 699 N N . ASN A 1 93 ? 5.836 70.343 42.827 1.00 13.74 106 ASN A N 1
ATOM 700 C CA . ASN A 1 93 ? 5.577 69.077 43.495 1.00 13.81 106 ASN A CA 1
ATOM 701 C C . ASN A 1 93 ? 6.426 67.989 42.846 1.00 13.96 106 ASN A C 1
ATOM 702 O O . ASN A 1 93 ? 7.272 68.236 41.981 1.00 13.82 106 ASN A O 1
ATOM 707 N N . ASN A 1 94 ? 6.218 66.757 43.289 1.00 13.73 107 ASN A N 1
ATOM 708 C CA . ASN A 1 94 ? 6.970 65.617 42.776 1.00 13.82 107 ASN A CA 1
ATOM 709 C C . ASN A 1 94 ? 5.974 64.484 42.600 1.00 13.73 107 ASN A C 1
ATOM 710 O O . ASN A 1 94 ? 5.837 63.603 43.460 1.00 17.07 107 ASN A O 1
ATOM 715 N N . PRO A 1 95 ? 5.227 64.500 41.500 1.00 15.42 108 PRO A N 1
ATOM 716 C CA . PRO A 1 95 ? 4.100 63.578 41.339 1.00 14.22 108 PRO A CA 1
ATOM 717 C C . PRO A 1 95 ? 4.501 62.290 40.643 1.00 15.78 108 PRO A C 1
ATOM 718 O O . PRO A 1 95 ? 5.398 62.255 39.801 1.00 14.56 108 PRO A O 1
ATOM 722 N N . GLY A 1 96 ? 3.809 61.218 41.019 1.00 13.65 109 GLY A N 1
ATOM 723 C CA . GLY A 1 96 ? 3.948 59.960 40.317 1.00 15.38 109 GLY A CA 1
ATOM 724 C C . GLY A 1 96 ? 5.222 59.195 40.591 1.00 15.14 109 GLY A C 1
ATOM 725 O O . GLY A 1 96 ? 5.589 58.329 39.789 1.00 16.95 109 GLY A O 1
ATOM 726 N N . MET A 1 97 ? 5.897 59.468 41.710 1.00 13.03 110 MET A N 1
ATOM 727 C CA . MET A 1 97 ? 7.151 58.785 42.027 1.00 11.05 110 MET A CA 1
ATOM 728 C C . MET A 1 97 ? 6.934 57.411 42.648 1.00 14.36 110 MET A C 1
ATOM 729 O O . MET A 1 97 ? 7.889 56.627 42.726 1.00 15.47 110 MET A O 1
ATOM 734 N N . SER A 1 98 ? 5.709 57.102 43.077 1.00 11.72 111 SER A N 1
ATOM 735 C CA . SER A 1 98 ? 5.436 55.845 43.758 1.00 12.01 111 SER A CA 1
ATOM 736 C C . SER A 1 98 ? 4.276 55.085 43.127 1.00 13.66 111 SER A C 1
ATOM 737 O O . SER A 1 98 ? 3.657 54.263 43.796 1.00 12.45 111 SER A O 1
ATOM 740 N N . THR A 1 99 ? 3.994 55.319 41.843 1.00 11.95 112 THR A N 1
ATOM 741 C CA . THR A 1 99 ? 2.843 54.690 41.191 1.00 11.33 112 THR A CA 1
ATOM 742 C C . THR A 1 99 ? 2.909 53.174 41.279 1.00 11.64 112 THR A C 1
ATOM 743 O O . THR A 1 99 ? 1.927 52.518 41.642 1.00 9.96 112 THR A O 1
ATOM 747 N N . THR A 1 100 ? 4.069 52.600 40.944 1.00 12.01 113 THR A N 1
ATOM 748 C CA . THR A 1 100 ? 4.194 51.146 40.911 1.00 10.39 113 THR A CA 1
ATOM 749 C C . THR A 1 100 ? 4.058 50.554 42.312 1.00 10.09 113 THR A C 1
ATOM 750 O O . THR A 1 100 ? 3.349 49.557 42.500 1.00 10.79 113 THR A O 1
ATOM 754 N N . ALA A 1 101 ? 4.666 51.198 43.312 1.00 11.33 114 ALA A N 1
ATOM 755 C CA . ALA A 1 101 ? 4.540 50.725 44.690 1.00 12.09 114 ALA A CA 1
ATOM 756 C C . ALA A 1 101 ? 3.082 50.696 45.135 1.00 11.93 114 ALA A C 1
ATOM 757 O O . ALA A 1 101 ? 2.611 49.700 45.697 1.00 10.50 114 ALA A O 1
ATOM 759 N N . VAL A 1 102 ? 2.337 51.778 44.893 1.00 11.58 115 VAL A N 1
ATOM 760 C CA . VAL A 1 102 ? 0.942 51.765 45.337 1.00 11.03 115 VAL A CA 1
ATOM 761 C C . VAL A 1 102 ? 0.122 50.743 44.554 1.00 11.92 115 VAL A C 1
ATOM 762 O O . VAL A 1 102 ? -0.760 50.088 45.121 1.00 11.57 115 VAL A O 1
ATOM 766 N N . ALA A 1 103 ? 0.379 50.594 43.248 1.00 10.90 116 ALA A N 1
ATOM 767 C CA . ALA A 1 103 ? -0.345 49.585 42.476 1.00 10.21 116 ALA A CA 1
ATOM 768 C C . ALA A 1 103 ? -0.104 48.180 43.027 1.00 11.57 116 ALA A C 1
ATOM 769 O O . ALA A 1 103 ? -1.046 47.384 43.155 1.00 11.73 116 ALA A O 1
ATOM 771 N N . GLU A 1 104 ? 1.149 47.859 43.364 1.00 10.60 117 GLU A N 1
ATOM 772 C CA . GLU A 1 104 ? 1.449 46.552 43.949 1.00 9.57 117 GLU A CA 1
ATOM 773 C C . GLU A 1 104 ? 0.757 46.369 45.297 1.00 10.36 117 GLU A C 1
ATOM 774 O O . GLU A 1 104 ? 0.216 45.294 45.589 1.00 10.50 117 GLU A O 1
ATOM 780 N N . HIS A 1 105 ? 0.784 47.402 46.138 1.00 10.46 118 HIS A N 1
ATOM 781 C CA . HIS A 1 105 ? 0.121 47.332 47.437 1.00 9.11 118 HIS A CA 1
ATOM 782 C C . HIS A 1 105 ? -1.382 47.107 47.276 1.00 12.23 118 HIS A C 1
ATOM 783 O O . HIS A 1 105 ? -2.004 46.369 48.058 1.00 11.43 118 HIS A O 1
ATOM 790 N N . THR A 1 106 ? -1.983 47.742 46.264 1.00 9.62 119 THR A N 1
ATOM 791 C CA . THR A 1 106 ? -3.405 47.556 45.997 1.00 8.03 119 THR A CA 1
ATOM 792 C C . THR A 1 106 ? -3.705 46.113 45.588 1.00 10.52 119 THR A C 1
ATOM 793 O O . THR A 1 106 ? -4.664 45.515 46.087 1.00 10.44 119 THR A O 1
ATOM 797 N N . LEU A 1 107 ? -2.891 45.541 44.688 1.00 10.62 120 LEU A N 1
ATOM 798 C CA . LEU A 1 107 ? -3.062 44.137 44.323 1.00 9.49 120 LEU A CA 1
ATOM 799 C C . LEU A 1 107 ? -2.903 43.248 45.548 1.00 10.88 120 LEU A C 1
ATOM 800 O O . LEU A 1 107 ? -3.685 42.317 45.756 1.00 10.27 120 LEU A O 1
ATOM 805 N N . SER A 1 108 ? -1.930 43.571 46.399 1.00 9.43 121 SER A N 1
ATOM 806 C CA . SER A 1 108 ? -1.725 42.810 47.625 1.00 9.25 121 SER A CA 1
ATOM 807 C C . SER A 1 108 ? -2.973 42.809 48.495 1.00 9.68 121 SER A C 1
ATOM 808 O O . SER A 1 108 ? -3.386 41.759 49.019 1.00 10.27 121 SER A O 1
ATOM 811 N N . MET A 1 109 ? -3.595 43.978 48.667 1.00 10.00 122 MET A N 1
ATOM 812 C CA . MET A 1 109 ? -4.764 44.046 49.539 1.00 10.62 122 MET A CA 1
ATOM 813 C C . MET A 1 109 ? -5.986 43.397 48.890 1.00 9.48 122 MET A C 1
ATOM 814 O O . MET A 1 109 ? -6.785 42.750 49.577 1.00 10.11 122 MET A O 1
ATOM 819 N N . ILE A 1 110 ? -6.147 43.535 47.566 1.00 8.83 123 ILE A N 1
ATOM 820 C CA . ILE A 1 110 ? -7.288 42.906 46.896 1.00 8.52 123 ILE A CA 1
ATOM 821 C C . ILE A 1 110 ? -7.201 41.393 47.059 1.00 9.18 123 ILE A C 1
ATOM 822 O O . ILE A 1 110 ? -8.167 40.728 47.453 1.00 9.95 123 ILE A O 1
ATOM 827 N N . LEU A 1 111 ? -6.020 40.836 46.788 1.00 9.52 124 LEU A N 1
ATOM 828 C CA . LEU A 1 111 ? -5.833 39.395 46.922 1.00 7.92 124 LEU A CA 1
ATOM 829 C C . LEU A 1 111 ? -5.994 38.934 48.369 1.00 8.91 124 LEU A C 1
ATOM 830 O O . LEU A 1 111 ? -6.619 37.894 48.624 1.00 11.05 124 LEU A O 1
ATOM 835 N N . ALA A 1 112 ? -5.418 39.680 49.324 1.00 9.79 125 ALA A N 1
ATOM 836 C CA . ALA A 1 112 ? -5.484 39.260 50.723 1.00 7.60 125 ALA A CA 1
ATOM 837 C C . ALA A 1 112 ? -6.920 39.250 51.220 1.00 11.01 125 ALA A C 1
ATOM 838 O O . ALA A 1 112 ? -7.298 38.378 52.003 1.00 10.73 125 ALA A O 1
ATOM 840 N N . LEU A 1 113 ? -7.740 40.215 50.777 1.00 11.07 126 LEU A N 1
ATOM 841 C CA . LEU A 1 113 ? -9.162 40.174 51.117 1.00 10.86 126 LEU A CA 1
ATOM 842 C C . LEU A 1 113 ? -9.847 38.940 50.524 1.00 13.18 126 LEU A C 1
ATOM 843 O O . LEU A 1 113 ? -10.638 38.266 51.198 1.00 14.01 126 LEU A O 1
ATOM 848 N N . ALA A 1 114 ? -9.581 38.645 49.247 1.00 11.55 127 ALA A N 1
ATOM 849 C CA . ALA A 1 114 ? -10.214 37.491 48.603 1.00 12.13 127 ALA A CA 1
ATOM 850 C C . ALA A 1 114 ? -9.809 36.186 49.271 1.00 14.51 127 ALA A C 1
ATOM 851 O O . ALA A 1 114 ? -10.622 35.266 49.377 1.00 13.74 127 ALA A O 1
ATOM 853 N N . LYS A 1 115 ? -8.559 36.083 49.725 1.00 10.57 128 LYS A N 1
ATOM 854 C CA . LYS A 1 115 ? -8.042 34.841 50.281 1.00 11.36 128 LYS A CA 1
ATOM 855 C C . LYS A 1 115 ? -8.166 34.778 51.800 1.00 14.62 128 LYS A C 1
ATOM 856 O O . LYS A 1 115 ? -7.811 33.753 52.392 1.00 13.94 128 LYS A O 1
ATOM 862 N N . LYS A 1 116 ? -8.664 35.845 52.436 1.00 11.56 129 LYS A N 1
ATOM 863 C CA . LYS A 1 116 ? -8.798 35.944 53.892 1.00 14.29 129 LYS A CA 1
ATOM 864 C C . LYS A 1 116 ? -7.459 35.693 54.585 1.00 13.44 129 LYS A C 1
ATOM 865 O O . LYS A 1 116 ? -7.386 35.086 55.659 1.00 11.88 129 LYS A O 1
ATOM 871 N N . LEU A 1 117 ? -6.394 36.209 53.976 1.00 10.79 130 LEU A N 1
ATOM 872 C CA . LEU A 1 117 ? -5.046 35.770 54.328 1.00 12.43 130 LEU A CA 1
ATOM 873 C C . LEU A 1 117 ? -4.655 36.100 55.765 1.00 12.08 130 LEU A C 1
ATOM 874 O O . LEU A 1 117 ? -4.213 35.181 56.479 1.00 13.40 130 LEU A O 1
ATOM 879 N N . PRO A 1 118 ? -4.745 37.343 56.254 1.00 12.10 131 PRO A N 1
ATOM 880 C CA . PRO A 1 118 ? -4.337 37.581 57.651 1.00 14.15 131 PRO A CA 1
ATOM 881 C C . PRO A 1 118 ? -5.197 36.829 58.662 1.00 12.67 131 PRO A C 1
ATOM 882 O O . PRO A 1 118 ? -4.665 36.360 59.681 1.00 12.31 131 PRO A O 1
ATOM 886 N N . PHE A 1 119 ? -6.492 36.655 58.390 1.00 12.97 132 PHE A N 1
ATOM 887 C CA . PHE A 1 119 ? -7.344 35.885 59.296 1.00 12.74 132 PHE A CA 1
ATOM 888 C C . PHE A 1 119 ? -6.921 34.422 59.340 1.00 13.22 132 PHE A C 1
ATOM 889 O O . PHE A 1 119 ? -6.810 33.836 60.421 1.00 13.81 132 PHE A O 1
ATOM 897 N N . LEU A 1 120 ? -6.660 33.818 58.178 1.00 12.30 133 LEU A N 1
ATOM 898 C CA . LEU A 1 120 ? -6.243 32.417 58.153 1.00 11.55 133 LEU A CA 1
ATOM 899 C C . LEU A 1 120 ? -4.904 32.215 58.856 1.00 12.27 133 LEU A C 1
ATOM 900 O O . LEU A 1 120 ? -4.699 31.203 59.539 1.00 12.16 133 LEU A O 1
ATOM 905 N N . ASP A 1 121 ? -3.970 33.151 58.679 1.00 12.24 134 ASP A N 1
ATOM 906 C CA . ASP A 1 121 ? -2.684 33.050 59.362 1.00 10.16 134 ASP A CA 1
ATOM 907 C C . ASP A 1 121 ? -2.879 33.029 60.870 1.00 11.13 134 ASP A C 1
ATOM 908 O O . ASP A 1 121 ? -2.300 32.193 61.579 1.00 13.95 134 ASP A O 1
ATOM 913 N N . HIS A 1 122 ? -3.704 33.947 61.372 1.00 12.64 135 HIS A N 1
ATOM 914 C CA . HIS A 1 122 ? -4.001 33.976 62.796 1.00 15.49 135 HIS A CA 1
ATOM 915 C C . HIS A 1 122 ? -4.603 32.650 63.241 1.00 15.85 135 HIS A C 1
ATOM 916 O O . HIS A 1 122 ? -4.188 32.076 64.256 1.00 16.72 135 HIS A O 1
ATOM 923 N N . CYS A 1 123 ? -5.571 32.137 62.477 1.00 12.96 136 CYS A N 1
ATOM 924 C CA . CYS A 1 123 ? -6.224 30.886 62.862 1.00 13.65 136 CYS A CA 1
ATOM 925 C C . CYS A 1 123 ? -5.243 29.718 62.918 1.00 15.64 136 CYS A C 1
ATOM 926 O O . CYS A 1 123 ? -5.280 28.917 63.863 1.00 15.52 136 CYS A O 1
ATOM 929 N N . VAL A 1 124 ? -4.366 29.582 61.917 1.00 13.76 137 VAL A N 1
ATOM 930 C CA . VAL A 1 124 ? -3.451 28.443 61.930 1.00 13.91 137 VAL A CA 1
ATOM 931 C C . VAL A 1 124 ? -2.508 28.539 63.119 1.00 11.90 137 VAL A C 1
ATOM 932 O O . VAL A 1 124 ? -2.238 27.541 63.802 1.00 12.21 137 VAL A O 1
ATOM 936 N N . LYS A 1 125 ? -1.996 29.747 63.388 1.00 13.47 138 LYS A N 1
ATOM 937 C CA . LYS A 1 125 ? -1.056 29.943 64.479 1.00 12.25 138 LYS A CA 1
ATOM 938 C C . LYS A 1 125 ? -1.693 29.716 65.845 1.00 15.67 138 LYS A C 1
ATOM 939 O O . LYS A 1 125 ? -0.965 29.458 66.809 1.00 15.55 138 LYS A O 1
ATOM 945 N N . LYS A 1 126 ? -3.024 29.764 65.944 1.00 11.64 139 LYS A N 1
ATOM 946 C CA . LYS A 1 126 ? -3.715 29.465 67.197 1.00 16.09 139 LYS A CA 1
ATOM 947 C C . LYS A 1 126 ? -4.163 28.008 67.301 1.00 17.82 139 LYS A C 1
ATOM 948 O O . LYS A 1 126 ? -4.852 27.649 68.264 1.00 18.27 139 LYS A O 1
ATOM 954 N N . GLY A 1 127 ? -3.809 27.172 66.337 1.00 14.71 140 GLY A N 1
ATOM 955 C CA . GLY A 1 127 ? -4.285 25.801 66.313 1.00 17.68 140 GLY A CA 1
ATOM 956 C C . GLY A 1 127 ? -5.664 25.607 65.723 1.00 18.20 140 GLY A C 1
ATOM 957 O O . GLY A 1 127 ? -6.188 24.482 65.776 1.00 17.38 140 GLY A O 1
ATOM 958 N N . ASN A 1 128 ? -6.270 26.665 65.176 1.00 18.03 141 ASN A N 1
ATOM 959 C CA . ASN A 1 128 ? -7.601 26.607 64.569 1.00 16.60 141 ASN A CA 1
ATOM 960 C C . ASN A 1 128 ? -7.511 26.339 63.072 1.00 19.09 141 ASN A C 1
ATOM 961 O O . ASN A 1 128 ? -8.095 27.029 62.249 1.00 17.89 141 ASN A O 1
ATOM 966 N N . TYR A 1 129 ? -6.772 25.283 62.741 1.00 19.46 142 TYR A N 1
ATOM 967 C CA . TYR A 1 129 ? -6.677 24.802 61.370 1.00 19.73 142 TYR A CA 1
ATOM 968 C C . TYR A 1 129 ? -8.050 24.468 60.796 1.00 19.26 142 TYR A C 1
ATOM 969 O O . TYR A 1 129 ? -8.290 24.669 59.599 1.00 15.75 142 TYR A O 1
ATOM 978 N N . LEU A 1 130 ? -8.969 23.984 61.632 1.00 20.80 143 LEU A N 1
ATOM 979 C CA . LEU A 1 130 ? -10.271 23.542 61.137 1.00 22.75 143 LEU A CA 1
ATOM 980 C C . LEU A 1 130 ? -11.177 24.692 60.735 1.00 22.71 143 LEU A C 1
ATOM 981 O O . LEU A 1 130 ? -12.286 24.441 60.246 1.00 25.64 143 LEU A O 1
ATOM 986 N N . ILE A 1 131 ? -10.730 25.938 60.891 1.00 16.88 144 ILE A N 1
ATOM 987 C CA . ILE A 1 131 ? -11.448 27.090 60.366 1.00 19.88 144 ILE A CA 1
ATOM 988 C C . ILE A 1 131 ? -11.713 26.865 58.883 1.00 21.55 144 ILE A C 1
ATOM 989 O O . ILE A 1 131 ? -12.653 27.441 58.319 1.00 23.94 144 ILE A O 1
ATOM 994 N N . ARG A 1 132 ? -10.905 26.002 58.254 1.00 18.52 145 ARG A N 1
ATOM 995 C CA . ARG A 1 132 ? -11.036 25.760 56.823 1.00 19.33 145 ARG A CA 1
ATOM 996 C C . ARG A 1 132 ? -12.413 25.227 56.459 1.00 25.16 145 ARG A C 1
ATOM 997 O O . ARG A 1 132 ? -12.839 25.382 55.310 1.00 23.20 145 ARG A O 1
ATOM 1005 N N . ASN A 1 133 ? -13.117 24.608 57.409 1.00 23.44 146 ASN A N 1
ATOM 1006 C CA . ASN A 1 133 ? -14.448 24.087 57.113 1.00 28.99 146 ASN A CA 1
ATOM 1007 C C . ASN A 1 133 ? -15.443 25.208 56.864 1.00 32.60 146 ASN A C 1
ATOM 1008 O O . ASN A 1 133 ? -16.343 25.072 56.026 1.00 39.81 146 ASN A O 1
ATOM 1013 N N . GLN A 1 134 ? -15.310 26.312 57.582 1.00 29.72 147 GLN A N 1
ATOM 1014 C CA . GLN A 1 134 ? -16.213 27.441 57.426 1.00 36.45 147 GLN A CA 1
ATOM 1015 C C . GLN A 1 134 ? -15.694 28.469 56.425 1.00 36.72 147 GLN A C 1
ATOM 1016 O O . GLN A 1 134 ? -16.271 29.556 56.322 1.00 38.13 147 GLN A O 1
ATOM 1022 N N . MET A 1 135 ? -14.633 28.146 55.680 1.00 34.29 148 MET A N 1
ATOM 1023 C CA . MET A 1 135 ? -13.989 29.100 54.786 1.00 35.02 148 MET A CA 1
ATOM 1024 C C . MET A 1 135 ? -14.420 28.904 53.342 1.00 33.14 148 MET A C 1
ATOM 1025 O O . MET A 1 135 ? -14.562 27.773 52.863 1.00 35.40 148 MET A O 1
ATOM 1030 N N . GLN A 1 136 ? -14.577 30.020 52.641 1.00 29.91 149 GLN A N 1
ATOM 1031 C CA . GLN A 1 136 ? -14.784 30.023 51.196 1.00 31.19 149 GLN A CA 1
ATOM 1032 C C . GLN A 1 136 ? -13.923 31.126 50.597 1.00 25.75 149 GLN A C 1
ATOM 1033 O O . GLN A 1 136 ? -14.402 32.241 50.345 1.00 29.63 149 GLN A O 1
ATOM 1039 N N . PRO A 1 137 ? -12.632 30.858 50.357 1.00 24.50 150 PRO A N 1
ATOM 1040 C CA . PRO A 1 137 ? -11.810 31.843 49.643 1.00 19.06 150 PRO A CA 1
ATOM 1041 C C . PRO A 1 137 ? -12.411 32.130 48.283 1.00 17.89 150 PRO A C 1
ATOM 1042 O O . PRO A 1 137 ? -13.063 31.276 47.682 1.00 19.90 150 PRO A O 1
ATOM 1046 N N . ILE A 1 138 ? -12.202 33.368 47.812 1.00 11.76 151 ILE A N 1
ATOM 1047 C CA . ILE A 1 138 ? -12.788 33.865 46.569 1.00 14.02 151 ILE A CA 1
ATOM 1048 C C . ILE A 1 138 ? -11.769 33.733 45.448 1.00 14.02 151 ILE A C 1
ATOM 1049 O O . ILE A 1 138 ? -10.598 34.089 45.621 1.00 13.47 151 ILE A O 1
ATOM 1054 N N . GLN A 1 139 ? -12.217 33.249 44.286 1.00 11.84 152 GLN A N 1
ATOM 1055 C CA . GLN A 1 139 ? -11.406 33.258 43.072 1.00 12.91 152 GLN A CA 1
ATOM 1056 C C . GLN A 1 139 ? -11.602 34.599 42.370 1.00 14.17 152 GLN A C 1
ATOM 1057 O O . GLN A 1 139 ? -12.737 34.975 42.054 1.00 15.95 152 GLN A O 1
ATOM 1063 N N . LEU A 1 140 ? -10.507 35.333 42.137 1.00 11.73 153 LEU A N 1
ATOM 1064 C CA . LEU A 1 140 ? -10.655 36.652 41.526 1.00 12.19 153 LEU A CA 1
ATOM 1065 C C . LEU A 1 140 ? -11.068 36.563 40.064 1.00 13.97 153 LEU A C 1
ATOM 1066 O O . LEU A 1 140 ? -11.723 37.483 39.552 1.00 12.72 153 LEU A O 1
ATOM 1071 N N . GLU A 1 141 ? -10.686 35.484 39.375 1.00 13.60 154 GLU A N 1
ATOM 1072 C CA . GLU A 1 141 ? -10.964 35.371 37.950 1.00 13.40 154 GLU A CA 1
ATOM 1073 C C . GLU A 1 141 ? -12.462 35.481 37.709 1.00 14.15 154 GLU A C 1
ATOM 1074 O O . GLU A 1 141 ? -13.262 34.847 38.401 1.00 16.52 154 GLU A O 1
ATOM 1080 N N . ASN A 1 142 ? -12.830 36.338 36.756 1.00 15.32 155 ASN A N 1
ATOM 1081 C CA . ASN A 1 142 ? -14.192 36.602 36.294 1.00 20.59 155 ASN A CA 1
ATOM 1082 C C . ASN A 1 142 ? -15.021 37.428 37.275 1.00 18.36 155 ASN A C 1
ATOM 1083 O O . ASN A 1 142 ? -16.189 37.705 36.977 1.00 19.81 155 ASN A O 1
ATOM 1088 N N . LYS A 1 143 ? -14.470 37.848 38.418 1.00 14.51 156 LYS A N 1
ATOM 1089 C CA . LYS A 1 143 ? -15.153 38.827 39.250 1.00 13.81 156 LYS A CA 1
ATOM 1090 C C . LYS A 1 143 ? -14.941 40.237 38.685 1.00 16.05 156 LYS A C 1
ATOM 1091 O O . LYS A 1 143 ? -14.116 40.464 37.797 1.00 14.60 156 LYS A O 1
ATOM 1097 N N . THR A 1 144 ? -15.706 41.191 39.206 1.00 13.86 157 THR A N 1
ATOM 1098 C CA . THR A 1 144 ? -15.693 42.566 38.715 1.00 14.52 157 THR A CA 1
ATOM 1099 C C . THR A 1 144 ? -14.986 43.489 39.700 1.00 13.29 157 THR A C 1
ATOM 1100 O O . THR A 1 144 ? -15.315 43.516 40.891 1.00 12.79 157 THR A O 1
ATOM 1104 N N . LEU A 1 145 ? -14.003 44.240 39.191 1.00 13.47 158 LEU A N 1
ATOM 1105 C CA . LEU A 1 145 ? -13.300 45.269 39.938 1.00 14.04 158 LEU A CA 1
ATOM 1106 C C . LEU A 1 145 ? -13.810 46.629 39.481 1.00 11.59 158 LEU A C 1
ATOM 1107 O O . LEU A 1 145 ? -13.888 46.882 38.279 1.00 14.06 158 LEU A O 1
ATOM 1112 N N . GLY A 1 146 ? -14.168 47.480 40.437 1.00 12.85 159 GLY A N 1
ATOM 1113 C CA . GLY A 1 146 ? -14.559 48.847 40.141 1.00 13.37 159 GLY A CA 1
ATOM 1114 C C . GLY A 1 146 ? -13.501 49.810 40.627 1.00 15.08 159 GLY A C 1
ATOM 1115 O O . GLY A 1 146 ? -13.224 49.879 41.827 1.00 13.18 159 GLY A O 1
ATOM 1116 N N . ILE A 1 147 ? -12.901 50.543 39.699 1.00 15.26 160 ILE A N 1
ATOM 1117 C CA . ILE A 1 147 ? -11.857 51.520 39.985 1.00 13.69 160 ILE A CA 1
ATOM 1118 C C . ILE A 1 147 ? -12.516 52.893 40.032 1.00 14.15 160 ILE A C 1
ATOM 1119 O O . ILE A 1 147 ? -13.144 53.308 39.052 1.00 17.50 160 ILE A O 1
ATOM 1124 N N . VAL A 1 148 ? -12.373 53.591 41.158 1.00 12.53 161 VAL A N 1
ATOM 1125 C CA . VAL A 1 148 ? -12.844 54.967 41.307 1.00 12.66 161 VAL A CA 1
ATOM 1126 C C . VAL A 1 148 ? -11.610 55.859 41.252 1.00 14.80 161 VAL A C 1
ATOM 1127 O O . VAL A 1 148 ? -10.822 55.912 42.207 1.00 13.46 161 VAL A O 1
ATOM 1131 N N . GLY A 1 149 ? -11.452 56.566 40.133 1.00 14.31 162 GLY A N 1
ATOM 1132 C CA . GLY A 1 149 ? -10.276 57.371 39.882 1.00 13.98 162 GLY A CA 1
ATOM 1133 C C . GLY A 1 149 ? -9.330 56.637 38.966 1.00 15.62 162 GLY A C 1
ATOM 1134 O O . GLY A 1 149 ? -8.556 55.787 39.439 1.00 14.11 162 GLY A O 1
ATOM 1135 N N . LEU A 1 150 ? -9.383 56.931 37.667 1.00 13.11 163 LEU A N 1
ATOM 1136 C CA . LEU A 1 150 ? -8.525 56.268 36.686 1.00 14.04 163 LEU A CA 1
ATOM 1137 C C . LEU A 1 150 ? -7.341 57.167 36.332 1.00 16.62 163 LEU A C 1
ATOM 1138 O O . LEU A 1 150 ? -7.202 57.648 35.205 1.00 17.29 163 LEU A O 1
ATOM 1143 N N . GLY A 1 151 ? -6.504 57.413 37.331 1.00 13.21 164 GLY A N 1
ATOM 1144 C CA . GLY A 1 151 ? -5.275 58.184 37.219 1.00 16.45 164 GLY A CA 1
ATOM 1145 C C . GLY A 1 151 ? -4.071 57.289 37.037 1.00 13.03 164 GLY A C 1
ATOM 1146 O O . GLY A 1 151 ? -4.158 56.204 36.446 1.00 11.51 164 GLY A O 1
ATOM 1147 N N . ARG A 1 152 ? -2.925 57.745 37.543 1.00 13.40 165 ARG A N 1
ATOM 1148 C CA . ARG A 1 152 ? -1.697 56.967 37.394 1.00 12.67 165 ARG A CA 1
ATOM 1149 C C . ARG A 1 152 ? -1.843 55.576 38.008 1.00 13.01 165 ARG A C 1
ATOM 1150 O O . ARG A 1 152 ? -1.575 54.561 37.355 1.00 12.32 165 ARG A O 1
ATOM 1158 N N . ILE A 1 153 ? -2.271 55.519 39.268 1.00 12.21 166 ILE A N 1
ATOM 1159 C CA . ILE A 1 153 ? -2.354 54.240 39.966 1.00 10.22 166 ILE A CA 1
ATOM 1160 C C . ILE A 1 153 ? -3.553 53.440 39.497 1.00 11.87 166 ILE A C 1
ATOM 1161 O O . ILE A 1 153 ? -3.446 52.233 39.233 1.00 12.39 166 ILE A O 1
ATOM 1166 N N . GLY A 1 154 ? -4.721 54.088 39.406 1.00 11.39 167 GLY A N 1
ATOM 1167 C CA . GLY A 1 154 ? -5.920 53.370 38.996 1.00 12.58 167 GLY A CA 1
ATOM 1168 C C . GLY A 1 154 ? -5.774 52.703 37.643 1.00 13.57 167 GLY A C 1
ATOM 1169 O O . GLY A 1 154 ? -6.269 51.593 37.425 1.00 12.73 167 GLY A O 1
ATOM 1170 N N . THR A 1 155 ? -5.102 53.370 36.710 1.00 12.82 168 THR A N 1
ATOM 1171 C CA . THR A 1 155 ? -4.923 52.796 35.384 1.00 14.34 168 THR A CA 1
ATOM 1172 C C . THR A 1 155 ? -4.070 51.535 35.428 1.00 13.02 168 THR A C 1
ATOM 1173 O O . THR A 1 155 ? -4.396 50.539 34.783 1.00 11.58 168 THR A O 1
ATOM 1177 N N . LEU A 1 156 ? -2.954 51.567 36.171 1.00 14.70 169 LEU A N 1
ATOM 1178 C CA . LEU A 1 156 ? -2.107 50.378 36.279 1.00 13.36 169 LEU A CA 1
ATOM 1179 C C . LEU A 1 156 ? -2.835 49.234 36.978 1.00 12.11 169 LEU A C 1
ATOM 1180 O O . LEU A 1 156 ? -2.734 48.076 36.559 1.00 11.88 169 LEU A O 1
ATOM 1185 N N . VAL A 1 157 ? -3.554 49.536 38.060 1.00 13.49 170 VAL A N 1
ATOM 1186 C CA . VAL A 1 157 ? -4.297 48.492 38.761 1.00 11.32 170 VAL A CA 1
ATOM 1187 C C . VAL A 1 157 ? -5.339 47.871 37.843 1.00 11.90 170 VAL A C 1
ATOM 1188 O O . VAL A 1 157 ? -5.497 46.641 37.803 1.00 10.99 170 VAL A O 1
ATOM 1192 N N . ALA A 1 158 ? -6.061 48.707 37.082 1.00 11.10 171 ALA A N 1
ATOM 1193 C CA . ALA A 1 158 ? -7.038 48.186 36.131 1.00 11.63 171 ALA A CA 1
ATOM 1194 C C . ALA A 1 158 ? -6.374 47.255 35.132 1.00 13.83 171 ALA A C 1
ATOM 1195 O O . ALA A 1 158 ? -6.883 46.164 34.848 1.00 13.07 171 ALA A O 1
ATOM 1197 N N . HIS A 1 159 ? -5.230 47.676 34.587 1.00 13.20 172 HIS A N 1
ATOM 1198 C CA . HIS A 1 159 ? -4.566 46.885 33.559 1.00 11.10 172 HIS A CA 1
ATOM 1199 C C . HIS A 1 159 ? -4.158 45.516 34.090 1.00 13.03 172 HIS A C 1
ATOM 1200 O O . HIS A 1 159 ? -4.387 44.494 33.433 1.00 12.79 172 HIS A O 1
ATOM 1207 N N . LYS A 1 160 ? -3.536 45.471 35.276 1.00 12.75 173 LYS A N 1
ATOM 1208 C CA . LYS A 1 160 ? -3.042 44.183 35.767 1.00 10.78 173 LYS A CA 1
ATOM 1209 C C . LYS A 1 160 ? -4.165 43.277 36.270 1.00 13.09 173 LYS A C 1
ATOM 1210 O O . LYS A 1 160 ? -4.100 42.053 36.099 1.00 12.19 173 LYS A O 1
ATOM 1216 N N . CYS A 1 161 ? -5.214 43.842 36.873 1.00 13.54 174 CYS A N 1
ATOM 1217 C CA . CYS A 1 161 ? -6.329 42.992 37.275 1.00 11.88 174 CYS A CA 1
ATOM 1218 C C . CYS A 1 161 ? -7.030 42.376 36.068 1.00 12.23 174 CYS A C 1
ATOM 1219 O O . CYS A 1 161 ? -7.494 41.240 36.140 1.00 14.84 174 CYS A O 1
ATOM 1222 N N . ASN A 1 162 ? -7.136 43.112 34.960 1.00 12.46 175 ASN A N 1
ATOM 1223 C CA . ASN A 1 162 ? -7.715 42.546 33.744 1.00 14.74 175 ASN A CA 1
ATOM 1224 C C . ASN A 1 162 ? -6.776 41.518 33.112 1.00 17.13 175 ASN A C 1
ATOM 1225 O O . ASN A 1 162 ? -7.160 40.363 32.885 1.00 17.17 175 ASN A O 1
ATOM 1230 N N . LEU A 1 163 ? -5.523 41.913 32.854 1.00 15.73 176 LEU A N 1
ATOM 1231 C CA . LEU A 1 163 ? -4.614 41.104 32.051 1.00 16.24 176 LEU A CA 1
ATOM 1232 C C . LEU A 1 163 ? -4.080 39.898 32.817 1.00 14.16 176 LEU A C 1
ATOM 1233 O O . LEU A 1 163 ? -4.021 38.790 32.268 1.00 17.38 176 LEU A O 1
ATOM 1238 N N . ALA A 1 164 ? -3.688 40.090 34.077 1.00 12.33 177 ALA A N 1
ATOM 1239 C CA . ALA A 1 164 ? -3.056 39.043 34.858 1.00 14.01 177 ALA A CA 1
ATOM 1240 C C . ALA A 1 164 ? -4.031 38.271 35.735 1.00 15.89 177 ALA A C 1
ATOM 1241 O O . ALA A 1 164 ? -3.803 37.086 35.988 1.00 15.70 177 ALA A O 1
ATOM 1243 N N . LEU A 1 165 ? -5.119 38.896 36.195 1.00 13.16 178 LEU A N 1
ATOM 1244 C CA . LEU A 1 165 ? -6.040 38.237 37.105 1.00 12.88 178 LEU A CA 1
ATOM 1245 C C . LEU A 1 165 ? -7.376 37.879 36.469 1.00 15.84 178 LEU A C 1
ATOM 1246 O O . LEU A 1 165 ? -8.216 37.268 37.137 1.00 14.91 178 LEU A O 1
ATOM 1251 N N . GLY A 1 166 ? -7.593 38.233 35.205 1.00 13.62 179 GLY A N 1
ATOM 1252 C CA . GLY A 1 166 ? -8.819 37.838 34.532 1.00 15.42 179 GLY A CA 1
ATOM 1253 C C . GLY A 1 166 ? -10.082 38.461 35.076 1.00 14.23 179 GLY A C 1
ATOM 1254 O O . GLY A 1 166 ? -11.145 37.837 35.010 1.00 15.53 179 GLY A O 1
ATOM 1255 N N . MET A 1 167 ? -10.003 39.684 35.597 1.00 12.40 180 MET A N 1
ATOM 1256 C CA . MET A 1 167 ? -11.169 40.365 36.149 1.00 11.24 180 MET A CA 1
ATOM 1257 C C . MET A 1 167 ? -11.817 41.256 35.096 1.00 14.71 180 MET A C 1
ATOM 1258 O O . MET A 1 167 ? -11.144 41.790 34.214 1.00 14.77 180 MET A O 1
ATOM 1263 N N . ARG A 1 168 ? -13.138 41.416 35.202 1.00 15.39 181 ARG A N 1
ATOM 1264 C CA . ARG A 1 168 ? -13.818 42.475 34.469 1.00 16.66 181 ARG A CA 1
ATOM 1265 C C . ARG A 1 168 ? -13.594 43.773 35.226 1.00 13.93 181 ARG A C 1
ATOM 1266 O O . ARG A 1 168 ? -13.749 43.814 36.448 1.00 14.83 181 ARG A O 1
ATOM 1274 N N . VAL A 1 169 ? -13.199 44.833 34.527 1.00 16.76 182 VAL A N 1
ATOM 1275 C CA . VAL A 1 169 ? -12.835 46.069 35.209 1.00 12.81 182 VAL A CA 1
ATOM 1276 C C . VAL A 1 169 ? -13.740 47.196 34.724 1.00 13.60 182 VAL A C 1
ATOM 1277 O O . VAL A 1 169 ? -13.834 47.455 33.517 1.00 15.33 182 VAL A O 1
ATOM 1281 N N . LEU A 1 170 ? -14.403 47.850 35.669 1.00 14.80 183 LEU A N 1
ATOM 1282 C CA . LEU A 1 170 ? -15.215 49.039 35.454 1.00 15.14 183 LEU A CA 1
ATOM 1283 C C . LEU A 1 170 ? -14.526 50.223 36.120 1.00 16.47 183 LEU A C 1
ATOM 1284 O O . LEU A 1 170 ? -13.807 50.062 37.108 1.00 15.35 183 LEU A O 1
ATOM 1289 N N . ALA A 1 171 ? -14.736 51.423 35.586 1.00 11.92 184 ALA A N 1
ATOM 1290 C CA . ALA A 1 171 ? -14.099 52.590 36.178 1.00 13.87 184 ALA A CA 1
ATOM 1291 C C . ALA A 1 171 ? -15.085 53.744 36.249 1.00 13.19 184 ALA A C 1
ATOM 1292 O O . ALA A 1 171 ? -15.992 53.850 35.422 1.00 16.68 184 ALA A O 1
ATOM 1294 N N . TYR A 1 172 ? -14.896 54.601 37.250 1.00 15.19 185 TYR A N 1
ATOM 1295 C CA . TYR A 1 172 ? -15.622 55.866 37.373 1.00 14.41 185 TYR A CA 1
ATOM 1296 C C . TYR A 1 172 ? -14.618 56.994 37.549 1.00 16.32 185 TYR A C 1
ATOM 1297 O O . TYR A 1 172 ? -13.823 56.981 38.497 1.00 15.00 185 TYR A O 1
ATOM 1306 N N . ASP A 1 173 ? -14.614 57.943 36.601 1.00 16.19 186 ASP A N 1
ATOM 1307 C CA . ASP A 1 173 ? -13.739 59.104 36.701 1.00 11.86 186 ASP A CA 1
ATOM 1308 C C . ASP A 1 173 ? -14.288 60.161 35.757 1.00 16.22 186 ASP A C 1
ATOM 1309 O O . ASP A 1 173 ? -14.087 60.050 34.545 1.00 16.16 186 ASP A O 1
ATOM 1314 N N . PRO A 1 174 ? -15.004 61.168 36.256 1.00 18.05 187 PRO A N 1
ATOM 1315 C CA . PRO A 1 174 ? -15.576 62.182 35.352 1.00 17.74 187 PRO A CA 1
ATOM 1316 C C . PRO A 1 174 ? -14.547 63.008 34.602 1.00 21.74 187 PRO A C 1
ATOM 1317 O O . PRO A 1 174 ? -14.925 63.710 33.654 1.00 20.20 187 PRO A O 1
ATOM 1321 N N . TYR A 1 175 ? -13.273 62.970 34.984 1.00 17.26 188 TYR A N 1
ATOM 1322 C CA . TYR A 1 175 ? -12.308 63.923 34.446 1.00 16.76 188 TYR A CA 1
ATOM 1323 C C . TYR A 1 175 ? -11.233 63.257 33.595 1.00 15.86 188 TYR A C 1
ATOM 1324 O O . TYR A 1 175 ? -10.133 63.803 33.452 1.00 16.36 188 TYR A O 1
ATOM 1333 N N . VAL A 1 176 ? -11.524 62.079 33.043 1.00 16.86 189 VAL A N 1
ATOM 1334 C CA . VAL A 1 176 ? -10.696 61.446 32.015 1.00 15.96 189 VAL A CA 1
ATOM 1335 C C . VAL A 1 176 ? -11.602 60.969 30.888 1.00 16.04 189 VAL A C 1
ATOM 1336 O O . VAL A 1 176 ? -12.784 60.653 31.125 1.00 16.02 189 VAL A O 1
ATOM 1340 N N . PRO A 1 177 ? -11.126 60.914 29.646 1.00 17.35 190 PRO A N 1
ATOM 1341 C CA . PRO A 1 177 ? -11.953 60.400 28.551 1.00 19.39 190 PRO A CA 1
ATOM 1342 C C . PRO A 1 177 ? -12.111 58.885 28.615 1.00 15.51 190 PRO A C 1
ATOM 1343 O O . PRO A 1 177 ? -11.254 58.171 29.137 1.00 18.62 190 PRO A O 1
ATOM 1347 N N . ALA A 1 178 ? -13.227 58.400 28.057 1.00 17.72 191 ALA A N 1
ATOM 1348 C CA . ALA A 1 178 ? -13.501 56.963 28.063 1.00 18.04 191 ALA A CA 1
ATOM 1349 C C . ALA A 1 178 ? -12.397 56.172 27.373 1.00 19.47 191 ALA A C 1
ATOM 1350 O O . ALA A 1 178 ? -12.142 55.021 27.741 1.00 17.09 191 ALA A O 1
ATOM 1352 N N . SER A 1 179 ? -11.733 56.767 26.378 1.00 18.04 192 SER A N 1
ATOM 1353 C CA . SER A 1 179 ? -10.661 56.072 25.667 1.00 17.28 192 SER A CA 1
ATOM 1354 C C . SER A 1 179 ? -9.551 55.616 26.608 1.00 18.81 192 SER A C 1
ATOM 1355 O O . SER A 1 179 ? -8.871 54.618 26.330 1.00 19.62 192 SER A O 1
ATOM 1358 N N . LYS A 1 180 ? -9.343 56.336 27.713 1.00 18.08 193 LYS A N 1
ATOM 1359 C CA . LYS A 1 180 ? -8.278 55.976 28.644 1.00 17.26 193 LYS A CA 1
ATOM 1360 C C . LYS A 1 180 ? -8.547 54.629 29.298 1.00 20.81 193 LYS A C 1
ATOM 1361 O O . LYS A 1 180 ? -7.617 53.844 29.516 1.00 16.87 193 LYS A O 1
ATOM 1367 N N . ALA A 1 181 ? -9.808 54.362 29.650 1.00 18.10 194 ALA A N 1
ATOM 1368 C CA . ALA A 1 181 ? -10.180 53.062 30.195 1.00 16.34 194 ALA A CA 1
ATOM 1369 C C . ALA A 1 181 ? -10.074 51.972 29.141 1.00 20.05 194 ALA A C 1
ATOM 1370 O O . ALA A 1 181 ? -9.568 50.881 29.423 1.00 18.19 194 ALA A O 1
ATOM 1372 N N . GLU A 1 182 ? -10.537 52.244 27.918 1.00 16.99 195 GLU A N 1
ATOM 1373 C CA . GLU A 1 182 ? -10.543 51.201 26.896 1.00 19.57 195 GLU A CA 1
ATOM 1374 C C . GLU A 1 182 ? -9.129 50.729 26.568 1.00 20.03 195 GLU A C 1
ATOM 1375 O O . GLU A 1 182 ? -8.920 49.541 26.285 1.00 19.94 195 GLU A O 1
ATOM 1381 N N . THR A 1 183 ? -8.152 51.639 26.627 1.00 17.27 196 THR A N 1
ATOM 1382 C CA . THR A 1 183 ? -6.768 51.294 26.308 1.00 17.37 196 THR A CA 1
ATOM 1383 C C . THR A 1 183 ? -6.236 50.189 27.216 1.00 18.58 196 THR A C 1
ATOM 1384 O O . THR A 1 183 ? -5.474 49.326 26.767 1.00 19.42 196 THR A O 1
ATOM 1388 N N . VAL A 1 184 ? -6.650 50.166 28.483 1.00 17.56 197 VAL A N 1
ATOM 1389 C CA . VAL A 1 184 ? -6.167 49.146 29.414 1.00 17.47 197 VAL A CA 1
ATOM 1390 C C . VAL A 1 184 ? -7.213 48.073 29.685 1.00 18.81 197 VAL A C 1
ATOM 1391 O O . VAL A 1 184 ? -7.060 47.288 30.625 1.00 19.58 197 VAL A O 1
ATOM 1395 N N . GLY A 1 185 ? -8.265 48.008 28.875 1.00 19.85 198 GLY A N 1
ATOM 1396 C CA . GLY A 1 185 ? -9.248 46.949 28.998 1.00 22.75 198 GLY A CA 1
ATOM 1397 C C . GLY A 1 185 ? -10.366 47.188 29.994 1.00 23.11 198 GLY A C 1
ATOM 1398 O O . GLY A 1 185 ? -11.064 46.234 30.355 1.00 24.76 198 GLY A O 1
ATOM 1399 N N . ALA A 1 186 ? -10.564 48.419 30.453 1.00 17.35 199 ALA A N 1
ATOM 1400 C CA . ALA A 1 186 ? -11.637 48.739 31.382 1.00 17.03 199 ALA A CA 1
ATOM 1401 C C . ALA A 1 186 ? -12.739 49.494 30.647 1.00 15.53 199 ALA A C 1
ATOM 1402 O O . ALA A 1 186 ? -12.563 49.938 29.511 1.00 20.83 199 ALA A O 1
ATOM 1404 N N . THR A 1 187 ? -13.891 49.605 31.300 1.00 17.75 200 THR A N 1
ATOM 1405 C CA . THR A 1 187 ? -15.028 50.354 30.770 1.00 16.49 200 THR A CA 1
ATOM 1406 C C . THR A 1 187 ? -15.319 51.506 31.713 1.00 16.54 200 THR A C 1
ATOM 1407 O O . THR A 1 187 ? -15.589 51.290 32.898 1.00 15.32 200 THR A O 1
ATOM 1411 N N . TRP A 1 188 ? -15.271 52.722 31.186 1.00 17.80 201 TRP A N 1
ATOM 1412 C CA . TRP A 1 188 ? -15.540 53.915 31.967 1.00 16.82 201 TRP A CA 1
ATOM 1413 C C . TRP A 1 188 ? -17.043 54.173 31.993 1.00 17.23 201 TRP A C 1
ATOM 1414 O O . TRP A 1 188 ? -17.689 54.217 30.943 1.00 19.76 201 TRP A O 1
ATOM 1425 N N . VAL A 1 189 ? -17.596 54.329 33.192 1.00 15.67 202 VAL A N 1
ATOM 1426 C CA . VAL A 1 189 ? -19.042 54.400 33.406 1.00 15.50 202 VAL A CA 1
ATOM 1427 C C . VAL A 1 189 ? -19.403 55.810 33.868 1.00 19.65 202 VAL A C 1
ATOM 1428 O O . VAL A 1 189 ? -18.755 56.364 34.761 1.00 18.61 202 VAL A O 1
ATOM 1432 N N . LYS A 1 190 ? -20.436 56.396 33.248 1.00 21.41 203 LYS A N 1
ATOM 1433 C CA . LYS A 1 190 ? -20.864 57.738 33.633 1.00 22.83 203 LYS A CA 1
ATOM 1434 C C . LYS A 1 190 ? -21.536 57.760 35.005 1.00 15.68 203 LYS A C 1
ATOM 1435 O O . LYS A 1 190 ? -21.436 58.767 35.721 1.00 21.06 203 LYS A O 1
ATOM 1441 N N . ASP A 1 191 ? -22.206 56.664 35.395 1.00 19.19 204 ASP A N 1
ATOM 1442 C CA . ASP A 1 191 ? -23.003 56.593 36.622 1.00 19.56 204 ASP A CA 1
ATOM 1443 C C . ASP A 1 191 ? -22.281 55.745 37.668 1.00 18.56 204 ASP A C 1
ATOM 1444 O O . ASP A 1 191 ? -22.207 54.517 37.531 1.00 20.55 204 ASP A O 1
ATOM 1449 N N . LEU A 1 192 ? -21.795 56.395 38.730 1.00 17.89 205 LEU A N 1
ATOM 1450 C CA . LEU A 1 192 ? -21.110 55.662 39.795 1.00 16.21 205 LEU A CA 1
ATOM 1451 C C . LEU A 1 192 ? -21.990 54.553 40.361 1.00 20.65 205 LEU A C 1
ATOM 1452 O O . LEU A 1 192 ? -21.489 53.482 40.729 1.00 18.19 205 LEU A O 1
ATOM 1457 N N . ASP A 1 193 ? -23.309 54.775 40.425 1.00 19.94 206 ASP A N 1
ATOM 1458 C CA . ASP A 1 193 ? -24.199 53.768 41.008 1.00 20.02 206 ASP A CA 1
ATOM 1459 C C . ASP A 1 193 ? -24.150 52.445 40.259 1.00 17.83 206 ASP A C 1
ATOM 1460 O O . ASP A 1 193 ? -24.381 51.388 40.859 1.00 21.36 206 ASP A O 1
ATOM 1465 N N . VAL A 1 194 ? -23.912 52.481 38.948 1.00 17.81 207 VAL A N 1
ATOM 1466 C CA . VAL A 1 194 ? -23.784 51.244 38.184 1.00 19.42 207 VAL A CA 1
ATOM 1467 C C . VAL A 1 194 ? -22.520 50.497 38.593 1.00 17.83 207 VAL A C 1
ATOM 1468 O O . VAL A 1 194 ? -22.550 49.285 38.832 1.00 18.91 207 VAL A O 1
ATOM 1472 N N . LEU A 1 195 ? -21.401 51.217 38.710 1.00 17.81 208 LEU A N 1
ATOM 1473 C CA . LEU A 1 195 ? -20.172 50.598 39.201 1.00 18.88 208 LEU A CA 1
ATOM 1474 C C . LEU A 1 195 ? -20.385 50.008 40.594 1.00 17.99 208 LEU A C 1
ATOM 1475 O O . LEU A 1 195 ? -19.950 48.885 40.873 1.00 16.45 208 LEU A O 1
ATOM 1480 N N . LEU A 1 196 ? -21.078 50.731 41.474 1.00 17.13 209 LEU A N 1
ATOM 1481 C CA . LEU A 1 196 ? -21.288 50.218 42.824 1.00 17.35 209 LEU A CA 1
ATOM 1482 C C . LEU A 1 196 ? -22.115 48.939 42.807 1.00 20.95 209 LEU A C 1
ATOM 1483 O O . LEU A 1 196 ? -21.838 48.000 43.563 1.00 20.26 209 LEU A O 1
ATOM 1488 N N . ALA A 1 197 ? -23.142 48.884 41.960 1.00 19.17 210 ALA A N 1
ATOM 1489 C CA . ALA A 1 197 ? -24.031 47.729 41.964 1.00 19.13 210 ALA A CA 1
ATOM 1490 C C . ALA A 1 197 ? -23.377 46.507 41.332 1.00 19.85 210 ALA A C 1
ATOM 1491 O O . ALA A 1 197 ? -23.730 45.370 41.668 1.00 21.49 210 ALA A O 1
ATOM 1493 N N . GLU A 1 198 ? -22.446 46.721 40.405 1.00 17.67 211 GLU A N 1
ATOM 1494 C CA . GLU A 1 198 ? -21.860 45.659 39.596 1.00 18.99 211 GLU A CA 1
ATOM 1495 C C . GLU A 1 198 ? -20.555 45.093 40.148 1.00 18.34 211 GLU A C 1
ATOM 1496 O O . GLU A 1 198 ? -20.129 44.037 39.675 1.00 17.59 211 GLU A O 1
ATOM 1502 N N . SER A 1 199 ? -19.910 45.763 41.103 1.00 19.49 212 SER A N 1
ATOM 1503 C CA . SER A 1 199 ? -18.541 45.424 41.503 1.00 16.07 212 SER A CA 1
ATOM 1504 C C . SER A 1 199 ? -18.499 44.473 42.692 1.00 16.65 212 SER A C 1
ATOM 1505 O O . SER A 1 199 ? -19.246 44.624 43.664 1.00 15.28 212 SER A O 1
ATOM 1508 N N . ASP A 1 200 ? -17.567 43.514 42.622 1.00 15.98 213 ASP A N 1
ATOM 1509 C CA . ASP A 1 200 ? -17.235 42.652 43.749 1.00 15.00 213 ASP A CA 1
ATOM 1510 C C . ASP A 1 200 ? -16.108 43.203 44.610 1.00 14.44 213 ASP A C 1
ATOM 1511 O O . ASP A 1 200 ? -16.014 42.855 45.798 1.00 14.72 213 ASP A O 1
ATOM 1516 N N . PHE A 1 201 ? -15.274 44.068 44.044 1.00 13.17 214 PHE A N 1
ATOM 1517 C CA . PHE A 1 201 ? -14.227 44.781 44.759 1.00 12.13 214 PHE A CA 1
ATOM 1518 C C . PHE A 1 201 ? -14.253 46.203 44.234 1.00 10.77 214 PHE A C 1
ATOM 1519 O O . PHE A 1 201 ? -14.312 46.389 43.017 1.00 13.81 214 PHE A O 1
ATOM 1527 N N . VAL A 1 202 ? -14.262 47.180 45.127 1.00 15.80 215 VAL A N 1
ATOM 1528 C CA . VAL A 1 202 ? -14.191 48.593 44.753 1.00 12.90 215 VAL A CA 1
ATOM 1529 C C . VAL A 1 202 ? -12.919 49.177 45.350 1.00 13.03 215 VAL A C 1
ATOM 1530 O O . VAL A 1 202 ? -12.744 49.161 46.576 1.00 15.81 215 VAL A O 1
ATOM 1534 N N . SER A 1 203 ? -12.041 49.710 44.494 1.00 13.01 216 SER A N 1
ATOM 1535 C CA . SER A 1 203 ? -10.758 50.266 44.915 1.00 12.14 216 SER A CA 1
ATOM 1536 C C . SER A 1 203 ? -10.693 51.753 44.570 1.00 13.91 216 SER A C 1
ATOM 1537 O O . SER A 1 203 ? -10.948 52.142 43.421 1.00 12.63 216 SER A O 1
ATOM 1540 N N . LEU A 1 204 ? -10.316 52.566 45.555 1.00 13.82 217 LEU A N 1
ATOM 1541 C CA . LEU A 1 204 ? -10.353 54.019 45.455 1.00 10.98 217 LEU A CA 1
ATOM 1542 C C . LEU A 1 204 ? -8.980 54.564 45.089 1.00 14.43 217 LEU A C 1
ATOM 1543 O O . LEU A 1 204 ? -7.985 54.291 45.776 1.00 13.03 217 LEU A O 1
ATOM 1548 N N . HIS A 1 205 ? -8.941 55.372 44.029 1.00 13.46 218 HIS A N 1
ATOM 1549 C CA . HIS A 1 205 ? -7.688 55.933 43.547 1.00 13.51 218 HIS A CA 1
ATOM 1550 C C . HIS A 1 205 ? -7.878 57.380 43.092 1.00 15.50 218 HIS A C 1
ATOM 1551 O O . HIS A 1 205 ? -7.155 57.849 42.207 1.00 14.18 218 HIS A O 1
ATOM 1558 N N . THR A 1 206 ? -8.840 58.095 43.670 1.00 14.56 219 THR A N 1
ATOM 1559 C CA . THR A 1 206 ? -9.049 59.497 43.290 1.00 14.60 219 THR A CA 1
ATOM 1560 C C . THR A 1 206 ? -8.095 60.427 44.031 1.00 17.60 219 THR A C 1
ATOM 1561 O O . THR A 1 206 ? -7.564 60.105 45.096 1.00 15.51 219 THR A O 1
ATOM 1565 N N . GLU A 1 207 ? -7.879 61.603 43.436 1.00 13.82 220 GLU A N 1
ATOM 1566 C CA . GLU A 1 207 ? -7.382 62.753 44.175 1.00 18.81 220 GLU A CA 1
ATOM 1567 C C . GLU A 1 207 ? -8.397 63.169 45.237 1.00 16.18 220 GLU A C 1
ATOM 1568 O O . GLU A 1 207 ? -9.607 63.005 45.066 1.00 17.39 220 GLU A O 1
ATOM 1574 N N . LEU A 1 208 ? -7.898 63.698 46.351 1.00 19.93 221 LEU A N 1
ATOM 1575 C CA . LEU A 1 208 ? -8.777 64.284 47.358 1.00 19.16 221 LEU A CA 1
ATOM 1576 C C . LEU A 1 208 ? -9.133 65.702 46.928 1.00 20.21 221 LEU A C 1
ATOM 1577 O O . LEU A 1 208 ? -8.247 66.544 46.736 1.00 26.96 221 LEU A O 1
ATOM 1582 N N . THR A 1 209 ? -10.427 65.953 46.748 1.00 20.36 222 THR A N 1
ATOM 1583 C CA . THR A 1 209 ? -10.946 67.264 46.381 1.00 23.63 222 THR A CA 1
ATOM 1584 C C . THR A 1 209 ? -12.162 67.538 47.255 1.00 26.73 222 THR A C 1
ATOM 1585 O O . THR A 1 209 ? -12.586 66.687 48.044 1.00 23.54 222 THR A O 1
ATOM 1589 N N . SER A 1 210 ? -12.751 68.727 47.102 1.00 24.68 223 SER A N 1
ATOM 1590 C CA . SER A 1 210 ? -13.999 69.008 47.805 1.00 26.25 223 SER A CA 1
ATOM 1591 C C . SER A 1 210 ? -15.109 68.071 47.353 1.00 22.98 223 SER A C 1
ATOM 1592 O O . SER A 1 210 ? -16.020 67.762 48.128 1.00 30.93 223 SER A O 1
ATOM 1595 N N . GLU A 1 211 ? -15.040 67.601 46.112 1.00 21.75 224 GLU A N 1
ATOM 1596 C CA . GLU A 1 211 ? -16.039 66.693 45.571 1.00 22.71 224 GLU A CA 1
ATOM 1597 C C . GLU A 1 211 ? -15.866 65.261 46.079 1.00 23.88 224 GLU A C 1
ATOM 1598 O O . GLU A 1 211 ? -16.857 64.548 46.274 1.00 23.23 224 GLU A O 1
ATOM 1604 N N . THR A 1 212 ? -14.630 64.800 46.263 1.00 21.58 225 THR A N 1
ATOM 1605 C CA . THR A 1 212 ? -14.432 63.430 46.730 1.00 19.60 225 THR A CA 1
ATOM 1606 C C . THR A 1 212 ? -14.325 63.314 48.247 1.00 22.65 225 THR A C 1
ATOM 1607 O O . THR A 1 212 ? -14.282 62.192 48.768 1.00 19.02 225 THR A O 1
ATOM 1611 N N . ARG A 1 213 ? -14.285 64.425 48.968 1.00 21.11 226 ARG A N 1
ATOM 1612 C CA . ARG A 1 213 ? -14.262 64.367 50.423 1.00 25.45 226 ARG A CA 1
ATOM 1613 C C . ARG A 1 213 ? -15.535 63.699 50.930 1.00 26.11 226 ARG A C 1
ATOM 1614 O O . ARG A 1 213 ? -16.647 64.120 50.589 1.00 22.46 226 ARG A O 1
ATOM 1622 N N . GLU A 1 214 ? -15.368 62.633 51.717 1.00 16.56 227 GLU A N 1
ATOM 1623 C CA . GLU A 1 214 ? -16.481 61.858 52.270 1.00 22.79 227 GLU A CA 1
ATOM 1624 C C . GLU A 1 214 ? -17.416 61.335 51.185 1.00 22.82 227 GLU A C 1
ATOM 1625 O O . GLU A 1 214 ? -18.606 61.112 51.431 1.00 24.92 227 GLU A O 1
ATOM 1631 N N . MET A 1 215 ? -16.892 61.146 49.971 1.00 20.09 228 MET A N 1
ATOM 1632 C CA . MET A 1 215 ? -17.701 60.582 48.897 1.00 20.27 228 MET A CA 1
ATOM 1633 C C . MET A 1 215 ? -18.160 59.169 49.229 1.00 23.43 228 MET A C 1
ATOM 1634 O O . MET A 1 215 ? -19.264 58.762 48.844 1.00 23.92 228 MET A O 1
ATOM 1639 N N . PHE A 1 216 ? -17.342 58.401 49.943 1.00 21.25 229 PHE A N 1
ATOM 1640 C CA . PHE A 1 216 ? -17.715 57.032 50.277 1.00 20.77 229 PHE A CA 1
ATOM 1641 C C . PHE A 1 216 ? -18.321 57.024 51.676 1.00 21.29 229 PHE A C 1
ATOM 1642 O O . PHE A 1 216 ? -17.630 56.937 52.696 1.00 20.57 229 PHE A O 1
ATOM 1650 N N . ASN A 1 217 ? -19.649 57.131 51.696 1.00 22.13 230 ASN A N 1
ATOM 1651 C CA . ASN A 1 217 ? -20.424 57.240 52.921 1.00 23.36 230 ASN A CA 1
ATOM 1652 C C . ASN A 1 217 ? -21.498 56.164 52.950 1.00 23.63 230 ASN A C 1
ATOM 1653 O O . ASN A 1 217 ? -21.519 55.272 52.091 1.00 22.99 230 ASN A O 1
ATOM 1658 N N . ILE A 1 218 ? -22.407 56.248 53.922 1.00 22.72 231 ILE A N 1
ATOM 1659 C CA . ILE A 1 218 ? -23.379 55.180 54.115 1.00 23.39 231 ILE A CA 1
ATOM 1660 C C . ILE A 1 218 ? -24.284 55.023 52.898 1.00 23.43 231 ILE A C 1
ATOM 1661 O O . ILE A 1 218 ? -24.730 53.911 52.595 1.00 23.57 231 ILE A O 1
ATOM 1666 N N . SER A 1 219 ? -24.569 56.113 52.175 1.00 23.93 232 SER A N 1
ATOM 1667 C CA . SER A 1 219 ? -25.395 55.991 50.974 1.00 29.80 232 SER A CA 1
ATOM 1668 C C . SER A 1 219 ? -24.701 55.133 49.919 1.00 27.70 232 SER A C 1
ATOM 1669 O O . SER A 1 219 ? -25.343 54.320 49.241 1.00 26.70 232 SER A O 1
ATOM 1672 N N . VAL A 1 220 ? -23.384 55.291 49.786 1.00 23.74 233 VAL A N 1
ATOM 1673 C CA . VAL A 1 220 ? -22.618 54.518 48.812 1.00 22.17 233 VAL A CA 1
ATOM 1674 C C . VAL A 1 220 ? -22.514 53.059 49.246 1.00 22.48 233 VAL A C 1
ATOM 1675 O O . VAL A 1 220 ? -22.662 52.141 48.430 1.00 22.34 233 VAL A O 1
ATOM 1679 N N . LEU A 1 221 ? -22.266 52.823 50.536 1.00 22.22 234 LEU A N 1
ATOM 1680 C CA . LEU A 1 221 ? -22.127 51.454 51.025 1.00 24.29 234 LEU A CA 1
ATOM 1681 C C . LEU A 1 221 ? -23.426 50.669 50.881 1.00 23.99 234 LEU A C 1
ATOM 1682 O O . LEU A 1 221 ? -23.403 49.458 50.617 1.00 22.18 234 LEU A O 1
ATOM 1687 N N . LYS A 1 222 ? -24.573 51.338 51.049 1.00 25.74 235 LYS A N 1
ATOM 1688 C CA . LYS A 1 222 ? -25.848 50.667 50.820 1.00 22.80 235 LYS A CA 1
ATOM 1689 C C . LYS A 1 222 ? -25.988 50.191 49.379 1.00 20.97 235 LYS A C 1
ATOM 1690 O O . LYS A 1 222 ? -26.601 49.151 49.124 1.00 28.23 235 LYS A O 1
ATOM 1696 N N . LYS A 1 223 ? -25.446 50.948 48.421 1.00 21.28 236 LYS A N 1
ATOM 1697 C CA . LYS A 1 223 ? -25.526 50.557 47.023 1.00 16.21 236 LYS A CA 1
ATOM 1698 C C . LYS A 1 223 ? -24.545 49.448 46.665 1.00 21.17 236 LYS A C 1
ATOM 1699 O O . LYS A 1 223 ? -24.776 48.731 45.689 1.00 23.03 236 LYS A O 1
ATOM 1705 N N . MET A 1 224 ? -23.467 49.291 47.424 1.00 19.47 237 MET A N 1
ATOM 1706 C CA . MET A 1 224 ? -22.511 48.233 47.125 1.00 17.19 237 MET A CA 1
ATOM 1707 C C . MET A 1 224 ? -23.121 46.872 47.442 1.00 20.23 237 MET A C 1
ATOM 1708 O O . MET A 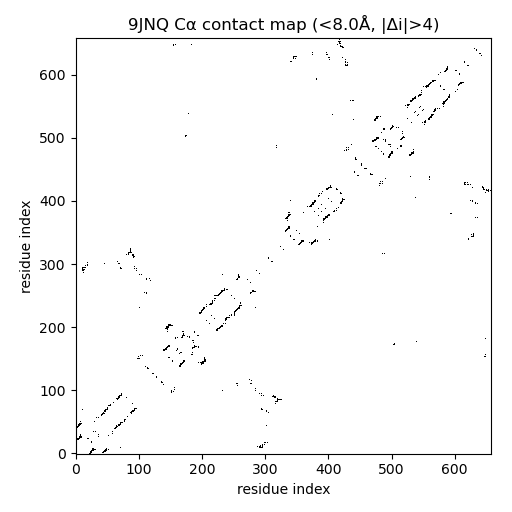1 224 ? -24.059 46.758 48.234 1.00 22.11 237 MET A O 1
ATOM 1713 N N . LYS A 1 225 ? -22.591 45.834 46.791 1.00 18.75 238 LYS A N 1
ATOM 1714 C CA . LYS A 1 225 ? -23.031 44.477 47.095 1.00 18.63 238 LYS A CA 1
ATOM 1715 C C . LYS A 1 225 ? -22.682 44.134 48.540 1.00 19.76 238 LYS A C 1
ATOM 1716 O O . LYS A 1 225 ? -21.593 44.484 49.014 1.00 18.68 238 LYS A O 1
ATOM 1722 N N . PRO A 1 226 ? -23.569 43.444 49.266 1.00 18.05 239 PRO A N 1
ATOM 1723 C CA . PRO A 1 226 ? -23.188 42.967 50.605 1.00 19.72 239 PRO A CA 1
ATOM 1724 C C . PRO A 1 226 ? -21.976 42.051 50.587 1.00 19.21 239 PRO A C 1
ATOM 1725 O O . PRO A 1 226 ? -21.247 41.991 51.583 1.00 19.41 239 PRO A O 1
ATOM 1729 N N . THR A 1 227 ? -21.756 41.333 49.489 1.00 19.96 240 THR A N 1
ATOM 1730 C CA . THR A 1 227 ? -20.590 40.474 49.334 1.00 16.01 240 THR A CA 1
ATOM 1731 C C . THR A 1 227 ? -19.331 41.226 48.910 1.00 20.82 240 THR A C 1
ATOM 1732 O O . THR A 1 227 ? -18.271 40.595 48.816 1.00 18.96 240 THR A O 1
ATOM 1736 N N . ALA A 1 228 ? -19.410 42.528 48.636 1.00 17.98 241 ALA A N 1
ATOM 1737 C CA . ALA A 1 228 ? -18.286 43.257 48.058 1.00 17.48 241 ALA A CA 1
ATOM 1738 C C . ALA A 1 228 ? -17.324 43.770 49.126 1.00 16.26 241 ALA A C 1
ATOM 1739 O O . ALA A 1 228 ? -17.653 43.866 50.313 1.00 16.58 241 ALA A O 1
ATOM 1741 N N . PHE A 1 229 ? -16.115 44.118 48.677 1.00 14.38 242 PHE A N 1
ATOM 1742 C CA . PHE A 1 229 ? -15.072 44.661 49.533 1.00 15.31 242 PHE A CA 1
ATOM 1743 C C . PHE A 1 229 ? -14.659 46.033 49.032 1.00 14.16 242 PHE A C 1
ATOM 1744 O O . PHE A 1 229 ? -14.692 46.294 47.826 1.00 13.17 242 PHE A O 1
ATOM 1752 N N . LEU A 1 230 ? -14.265 46.894 49.972 1.00 13.80 243 LEU A N 1
ATOM 1753 C CA . LEU A 1 230 ? -13.680 48.193 49.669 1.00 14.37 243 LEU A CA 1
ATOM 1754 C C . LEU A 1 230 ? -12.173 48.173 49.899 1.00 13.69 243 LEU A C 1
ATOM 1755 O O . LEU A 1 230 ? -11.695 47.621 50.890 1.00 15.95 243 LEU A O 1
ATOM 1760 N N . ILE A 1 231 ? -11.425 48.816 49.007 1.00 13.10 244 ILE A N 1
ATOM 1761 C CA . ILE A 1 231 ? -9.994 49.035 49.189 1.00 11.39 244 ILE A CA 1
ATOM 1762 C C . ILE A 1 231 ? -9.740 50.527 49.070 1.00 12.56 244 ILE A C 1
ATOM 1763 O O . ILE A 1 231 ? -10.193 51.158 48.109 1.00 12.61 244 ILE A O 1
ATOM 1768 N N . ASN A 1 232 ? -9.040 51.099 50.046 1.00 11.42 245 ASN A N 1
ATOM 1769 C CA . ASN A 1 232 ? -8.685 52.511 49.969 1.00 13.65 245 ASN A CA 1
ATOM 1770 C C . ASN A 1 232 ? -7.203 52.694 50.230 1.00 12.18 245 ASN A C 1
ATOM 1771 O O . ASN A 1 232 ? -6.756 52.618 51.382 1.00 12.42 245 ASN A O 1
ATOM 1776 N N . THR A 1 233 ? -6.468 53.008 49.165 1.00 13.32 246 THR A N 1
ATOM 1777 C CA . THR A 1 233 ? -5.080 53.438 49.229 1.00 14.34 246 THR A CA 1
ATOM 1778 C C . THR A 1 233 ? -4.906 54.898 48.811 1.00 13.01 246 THR A C 1
ATOM 1779 O O . THR A 1 233 ? -3.767 55.338 48.601 1.00 13.98 246 THR A O 1
ATOM 1783 N N . SER A 1 234 ? -6.004 55.653 48.647 1.00 16.61 247 SER A N 1
ATOM 1784 C CA . SER A 1 234 ? -5.848 57.028 48.169 1.00 15.79 247 SER A CA 1
ATOM 1785 C C . SER A 1 234 ? -5.620 58.041 49.287 1.00 14.91 247 SER A C 1
ATOM 1786 O O . SER A 1 234 ? -4.474 58.247 49.699 1.00 13.89 247 SER A O 1
ATOM 1789 N N . ARG A 1 235 ? -6.702 58.506 49.917 1.00 16.79 248 ARG A N 1
ATOM 1790 C CA . ARG A 1 235 ? -6.636 59.471 51.010 1.00 16.51 248 ARG A CA 1
ATOM 1791 C C . ARG A 1 235 ? -7.723 59.113 52.005 1.00 16.90 248 ARG A C 1
ATOM 1792 O O . ARG A 1 235 ? -8.830 58.739 51.607 1.00 15.71 248 ARG A O 1
ATOM 1800 N N . GLY A 1 236 ? -7.413 59.250 53.299 1.00 19.12 249 GLY A N 1
ATOM 1801 C CA . GLY A 1 236 ? -8.375 58.875 54.323 1.00 17.88 249 GLY A CA 1
ATOM 1802 C C . GLY A 1 236 ? -9.669 59.668 54.254 1.00 18.00 249 GLY A C 1
ATOM 1803 O O . GLY A 1 236 ? -10.742 59.146 54.566 1.00 16.81 249 GLY A O 1
ATO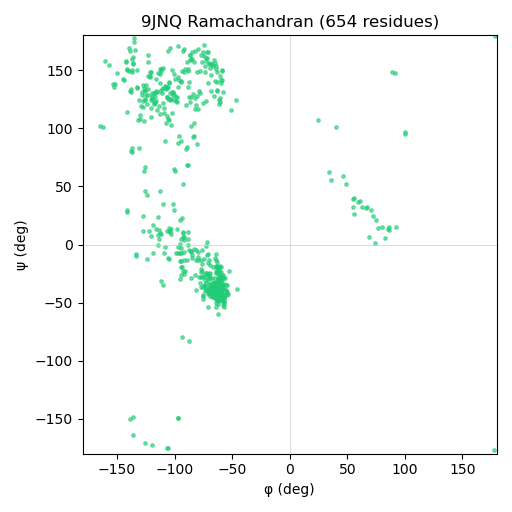M 1804 N N . LYS A 1 237 ? -9.590 60.934 53.850 1.00 20.88 250 LYS A N 1
ATOM 1805 C CA . LYS A 1 237 ? -10.783 61.772 53.871 1.00 18.24 250 LYS A CA 1
ATOM 1806 C C . LYS A 1 237 ? -11.799 61.415 52.797 1.00 18.33 250 LYS A C 1
ATOM 1807 O O . LYS A 1 237 ? -12.912 61.953 52.836 1.00 19.72 250 LYS A O 1
ATOM 1813 N N . VAL A 1 238 ? -11.459 60.538 51.842 1.00 17.74 251 VAL A N 1
ATOM 1814 C CA . VAL A 1 238 ? -12.437 60.135 50.836 1.00 16.19 251 VAL A CA 1
ATOM 1815 C C . VAL A 1 238 ? -13.530 59.261 51.457 1.00 17.46 251 VAL A C 1
ATOM 1816 O O . VAL A 1 238 ? -14.666 59.226 50.964 1.00 20.66 251 VAL A O 1
ATOM 1820 N N . VAL A 1 239 ? -13.216 58.564 52.550 1.00 17.65 252 VAL A N 1
ATOM 1821 C CA . VAL A 1 239 ? -14.125 57.622 53.194 1.00 19.10 252 VAL A CA 1
ATOM 1822 C C . VAL A 1 239 ? -14.627 58.223 54.499 1.00 18.75 252 VAL A C 1
ATOM 1823 O O . VAL A 1 239 ? -13.845 58.791 55.263 1.00 22.10 252 VAL A O 1
ATOM 1827 N N . CYS A 1 240 ? -15.928 58.103 54.753 1.00 22.80 253 CYS A N 1
ATOM 1828 C CA . CYS A 1 240 ? -16.483 58.432 56.068 1.00 24.85 253 CYS A CA 1
ATOM 1829 C C . CYS A 1 240 ? -16.339 57.195 56.949 1.00 23.07 253 CYS A C 1
ATOM 1830 O O . CYS A 1 240 ? -17.111 56.237 56.829 1.00 21.26 253 CYS A O 1
ATOM 1833 N N . GLU A 1 241 ? -15.341 57.212 57.838 1.00 24.46 254 GLU A N 1
ATOM 1834 C CA . GLU A 1 241 ? -15.005 56.014 58.606 1.00 23.85 254 GLU A CA 1
ATOM 1835 C C . GLU A 1 241 ? -16.136 55.580 59.526 1.00 25.72 254 GLU A C 1
ATOM 1836 O O . GLU A 1 241 ? -16.319 54.377 59.753 1.00 25.82 254 GLU A O 1
ATOM 1842 N N . LYS A 1 242 ? -16.902 56.531 60.068 1.00 27.56 255 LYS A N 1
ATOM 1843 C CA . LYS A 1 242 ? -18.027 56.160 60.923 1.00 27.91 255 LYS A CA 1
ATOM 1844 C C . LYS A 1 242 ? -19.082 55.393 60.133 1.00 25.13 255 LYS A C 1
ATOM 1845 O O . LYS A 1 242 ? -19.595 54.367 60.599 1.00 26.57 255 LYS A O 1
ATOM 1851 N N . ASP A 1 243 ? -19.401 55.862 58.921 1.00 21.75 256 ASP A N 1
ATOM 1852 C CA . ASP A 1 243 ? -20.325 55.138 58.051 1.00 22.49 256 ASP A CA 1
ATOM 1853 C C . ASP A 1 243 ? -19.761 53.778 57.665 1.00 21.35 256 ASP A C 1
ATOM 1854 O O . ASP A 1 243 ? -20.500 52.789 57.581 1.00 21.45 256 ASP A O 1
ATOM 1859 N N . LEU A 1 244 ? -18.454 53.717 57.398 1.00 24.06 257 LEU A N 1
ATOM 1860 C CA . LEU A 1 244 ? -17.844 52.443 57.040 1.00 21.59 257 LEU A CA 1
ATOM 1861 C C . LEU A 1 244 ? -18.038 51.419 58.149 1.00 23.44 257 LEU A C 1
ATOM 1862 O O . LEU A 1 244 ? -18.374 50.260 57.878 1.00 20.66 257 LEU A O 1
ATOM 1867 N N . GLY A 1 245 ? -17.844 51.832 59.405 1.00 20.11 258 GLY A N 1
ATOM 1868 C CA . GLY A 1 245 ? -18.072 50.918 60.515 1.00 22.29 258 GLY A CA 1
ATOM 1869 C C . GLY A 1 245 ? -19.514 50.449 60.599 1.00 25.75 258 GLY A C 1
ATOM 1870 O O . GLY A 1 245 ? -19.780 49.263 60.818 1.00 26.70 258 GLY A O 1
ATOM 1871 N N . ILE A 1 246 ? -20.464 51.369 60.411 1.00 24.58 259 ILE A N 1
ATOM 1872 C CA . ILE A 1 246 ? -21.871 50.977 60.379 1.00 22.81 259 ILE A CA 1
ATOM 1873 C C . ILE A 1 246 ? -22.122 49.982 59.255 1.00 25.64 259 ILE A C 1
ATOM 1874 O O . ILE A 1 246 ? -22.882 49.017 59.413 1.00 25.93 259 ILE A O 1
ATOM 1879 N N . ALA A 1 247 ? -21.498 50.203 58.096 1.00 23.13 260 ALA A N 1
ATOM 1880 C CA . ALA A 1 247 ? -21.746 49.323 56.960 1.00 22.41 260 ALA A CA 1
ATOM 1881 C C . ALA A 1 247 ? -21.203 47.922 57.212 1.00 22.73 260 ALA A C 1
ATOM 1882 O O . ALA A 1 247 ? -21.827 46.932 56.815 1.00 22.96 260 ALA A O 1
ATOM 1884 N N . LEU A 1 248 ? -20.032 47.821 57.848 1.00 21.09 261 LEU A N 1
ATOM 1885 C CA . LEU A 1 248 ? -19.513 46.512 58.230 1.00 20.82 261 LEU A CA 1
ATOM 1886 C C . LEU A 1 248 ? -20.402 45.868 59.286 1.00 24.84 261 LEU A C 1
ATOM 1887 O O . LEU A 1 248 ? -20.772 44.692 59.167 1.00 23.55 261 LEU A O 1
ATOM 1892 N N . ASN A 1 249 ? -20.804 46.647 60.292 1.00 22.52 262 ASN A N 1
ATOM 1893 C CA . ASN A 1 249 ? -21.636 46.118 61.369 1.00 27.41 262 ASN A CA 1
ATOM 1894 C C . ASN A 1 249 ? -22.966 45.587 60.839 1.00 24.82 262 ASN A C 1
ATOM 1895 O O . ASN A 1 249 ? -23.451 44.542 61.293 1.00 29.47 262 ASN A O 1
ATOM 1900 N N . GLN A 1 250 ? -23.565 46.280 59.869 1.00 26.31 263 GLN A N 1
ATOM 1901 C CA . GLN A 1 250 ? -24.854 45.898 59.298 1.00 24.60 263 GLN A CA 1
ATOM 1902 C C . GLN A 1 250 ? -24.730 44.994 58.074 1.00 25.68 263 GLN A C 1
ATOM 1903 O O . GLN A 1 250 ? -25.747 44.694 57.439 1.00 26.90 263 GLN A O 1
ATOM 1909 N N . LYS A 1 251 ? -23.515 44.549 57.735 1.00 25.58 264 LYS A N 1
ATOM 1910 C CA . LYS A 1 251 ? -23.280 43.640 56.607 1.00 22.87 264 LYS A CA 1
ATOM 1911 C C . LYS A 1 251 ? -23.762 44.238 55.285 1.00 19.09 264 LYS A C 1
ATOM 1912 O O . LYS A 1 251 ? -24.279 43.532 54.415 1.00 25.22 264 LYS A O 1
ATOM 1918 N N . LEU A 1 252 ? -23.591 45.554 55.134 1.00 24.07 265 LEU A N 1
ATOM 1919 C CA . LEU A 1 252 ? -23.842 46.211 53.854 1.00 21.84 265 LEU A CA 1
ATOM 1920 C C . LEU A 1 252 ? -22.716 45.944 52.862 1.00 21.03 265 LEU A C 1
ATOM 1921 O O . LEU A 1 252 ? -22.938 45.981 51.644 1.00 23.13 265 LEU A O 1
ATOM 1926 N N . ILE A 1 253 ? -21.504 45.715 53.368 1.00 19.94 266 ILE A N 1
ATOM 1927 C CA . ILE A 1 253 ? -20.381 45.194 52.589 1.00 21.09 266 ILE A CA 1
ATOM 1928 C C . ILE A 1 253 ? -19.731 44.100 53.429 1.00 20.89 266 ILE A C 1
ATOM 1929 O O . ILE A 1 253 ? -20.021 43.953 54.617 1.00 22.09 266 ILE A O 1
ATOM 1934 N N . ALA A 1 254 ? -18.844 43.320 52.805 1.00 17.17 267 ALA A N 1
ATOM 1935 C CA . ALA A 1 254 ? -18.250 42.187 53.502 1.00 18.30 267 ALA A CA 1
ATOM 1936 C C . ALA A 1 254 ? -16.937 42.515 54.207 1.00 21.50 267 ALA A C 1
ATOM 1937 O O . ALA A 1 254 ? -16.602 41.843 55.188 1.00 25.75 267 ALA A O 1
ATOM 1939 N N . GLY A 1 255 ? -16.197 43.523 53.758 1.00 17.67 268 GLY A N 1
ATOM 1940 C CA . GLY A 1 255 ? -14.918 43.816 54.380 1.00 17.53 268 GLY A CA 1
ATOM 1941 C C . GLY A 1 255 ? -14.240 44.973 53.680 1.00 16.56 268 GLY A C 1
ATOM 1942 O O . GLY A 1 255 ? -14.765 45.539 52.717 1.00 17.11 268 GLY A O 1
ATOM 1943 N N . CYS A 1 256 ? -13.057 45.323 54.180 1.00 16.41 269 CYS A N 1
ATOM 1944 C CA . CYS A 1 256 ? -12.326 46.437 53.589 1.00 13.97 269 CYS A CA 1
ATOM 1945 C C . CYS A 1 256 ? -10.839 46.312 53.893 1.00 15.43 269 CYS A C 1
ATOM 1946 O O . CYS A 1 256 ? -10.433 45.708 54.888 1.00 14.65 269 CYS A O 1
ATOM 1949 N N . ALA A 1 257 ? -10.025 46.907 53.018 1.00 13.30 270 ALA A N 1
ATOM 1950 C CA . ALA A 1 257 ? -8.594 47.045 53.248 1.00 12.15 270 ALA A CA 1
ATOM 1951 C C . ALA A 1 257 ? -8.241 48.515 53.113 1.00 12.36 270 ALA A C 1
ATOM 1952 O O . ALA A 1 257 ? -8.542 49.132 52.084 1.00 14.48 270 ALA A O 1
ATOM 1954 N N . LEU A 1 258 ? -7.620 49.073 54.148 1.00 12.50 271 LEU A N 1
ATOM 1955 C CA . LEU A 1 258 ? -7.296 50.494 54.204 1.00 11.68 271 LEU A CA 1
ATOM 1956 C C . LEU A 1 258 ? -5.817 50.697 54.480 1.00 12.32 271 LEU A C 1
ATOM 1957 O O . LEU A 1 258 ? -5.273 50.096 55.408 1.00 12.42 271 LEU A O 1
ATOM 1962 N N . ASP A 1 259 ? -5.179 51.572 53.689 1.00 11.50 272 ASP A N 1
ATOM 1963 C CA . ASP A 1 259 ? -3.831 52.055 53.935 1.00 13.52 272 ASP A CA 1
ATOM 1964 C C . ASP A 1 259 ? -3.834 53.479 54.454 1.00 13.64 272 ASP A C 1
ATOM 1965 O O . ASP A 1 259 ? -2.794 53.962 54.905 1.00 14.70 272 ASP A O 1
ATOM 1970 N N . VAL A 1 260 ? -4.980 54.161 54.398 1.00 12.51 273 VAL A N 1
ATOM 1971 C CA . VAL A 1 260 ? -5.087 55.557 54.803 1.00 16.14 273 VAL A CA 1
ATOM 1972 C C . VAL A 1 260 ? -6.349 55.724 55.637 1.00 16.22 273 VAL A C 1
ATOM 1973 O O . VAL A 1 260 ? -7.309 54.959 55.511 1.00 14.61 273 VAL A O 1
ATOM 1977 N N . PHE A 1 261 ? -6.337 56.754 56.493 1.00 19.82 274 PHE A N 1
ATOM 1978 C CA . PHE A 1 261 ? -7.334 56.916 57.543 1.00 18.17 274 PHE A CA 1
ATOM 1979 C C . PHE A 1 261 ? -7.691 58.389 57.717 1.00 20.82 274 PHE A C 1
ATOM 1980 O O . PHE A 1 261 ? -6.923 59.283 57.354 1.00 18.94 274 PHE A O 1
ATOM 1988 N N . GLU A 1 262 ? -8.880 58.628 58.289 1.00 20.09 275 GLU A N 1
ATOM 1989 C CA . GLU A 1 262 ? -9.270 59.969 58.718 1.00 22.41 275 GLU A CA 1
ATOM 1990 C C . GLU A 1 262 ? -10.031 59.878 60.035 1.00 22.20 275 GLU A C 1
ATOM 1991 O O . GLU A 1 262 ? -11.132 59.316 60.072 1.00 23.15 275 GLU A O 1
ATOM 1997 N N . PRO A 1 263 ? -9.483 60.414 61.140 1.00 26.89 276 PRO A N 1
ATOM 1998 C CA . PRO A 1 263 ? -8.200 61.134 61.262 1.00 26.46 276 PRO A CA 1
ATOM 1999 C C . PRO A 1 263 ? -7.007 60.220 61.024 1.00 27.86 276 PRO A C 1
ATOM 2000 O O . PRO A 1 263 ? -7.129 59.002 61.179 1.00 28.49 276 PRO A O 1
ATOM 2004 N N . GLU A 1 264 ? -5.869 60.737 60.615 1.00 28.59 277 GLU A N 1
ATOM 2005 C CA . GLU A 1 264 ? -4.700 59.891 60.507 1.00 28.21 277 GLU A CA 1
ATOM 2006 C C . GLU A 1 264 ? -3.856 60.033 61.761 1.00 36.77 277 GLU A C 1
ATOM 2007 O O . GLU A 1 264 ? -4.058 60.946 62.571 1.00 45.59 277 GLU A O 1
ATOM 2013 N N . PRO A 1 265 ? -2.841 59.194 61.917 1.00 36.15 278 PRO A N 1
ATOM 2014 C CA . PRO A 1 265 ? -2.861 58.232 62.995 1.00 30.55 278 PRO A CA 1
ATOM 2015 C C . PRO A 1 265 ? -4.289 57.947 63.423 1.00 31.93 278 PRO A C 1
ATOM 2016 O O . PRO A 1 265 ? -4.950 58.791 64.051 1.00 30.51 278 PRO A O 1
ATOM 2020 N N . PRO A 1 266 ? -4.810 56.770 63.083 1.00 27.48 279 PRO A N 1
ATOM 2021 C CA . PRO A 1 266 ? -6.113 56.366 63.613 1.00 23.29 279 PRO A CA 1
ATOM 2022 C C . PRO A 1 266 ? -6.031 56.208 65.121 1.00 27.83 279 PRO A C 1
ATOM 2023 O O . PRO A 1 266 ? -4.974 55.903 65.678 1.00 27.46 279 PRO A O 1
ATOM 2027 N N . ALA A 1 267 ? -7.158 56.442 65.783 1.00 31.87 280 ALA A N 1
ATOM 2028 C CA . ALA A 1 267 ? -7.170 56.399 67.237 1.00 30.70 280 ALA A CA 1
ATOM 2029 C C . ALA A 1 267 ? -7.004 54.966 67.744 1.00 36.44 280 ALA A C 1
ATOM 2030 O O . ALA A 1 267 ? -7.329 53.989 67.059 1.00 32.26 280 ALA A O 1
ATOM 2032 N N . LEU A 1 268 ? -6.493 54.855 68.975 1.00 35.03 281 LEU A N 1
ATOM 2033 C CA . LEU A 1 268 ? -6.449 53.562 69.652 1.00 35.50 281 LEU A CA 1
ATOM 2034 C C . LEU A 1 268 ? -7.842 52.960 69.773 1.00 35.97 281 LEU A C 1
ATOM 2035 O O . LEU A 1 268 ? -7.989 51.734 69.843 1.00 38.07 281 LEU A O 1
ATOM 2040 N N . ASP A 1 269 ? -8.869 53.816 69.784 1.00 41.70 282 ASP A N 1
ATOM 2041 C CA . ASP A 1 269 ? -10.267 53.440 69.940 1.00 43.13 282 ASP A CA 1
ATOM 2042 C C . ASP A 1 269 ? -10.900 52.917 68.663 1.00 38.93 282 ASP A C 1
ATOM 2043 O O . ASP A 1 269 ? -12.026 52.410 68.729 1.00 37.23 282 ASP A O 1
ATOM 2048 N N . ASN A 1 270 ? -10.231 53.057 67.517 1.00 31.50 283 ASN A N 1
ATOM 2049 C CA . ASN A 1 270 ? -10.887 52.927 66.225 1.00 32.04 283 ASN A CA 1
ATOM 2050 C C . ASN A 1 270 ? -11.699 51.632 66.152 1.00 27.00 283 ASN A C 1
ATOM 2051 O O . ASN A 1 270 ? -11.119 50.537 66.235 1.00 29.56 283 ASN A O 1
ATOM 2056 N N . PRO A 1 271 ? -13.024 51.717 66.023 1.00 29.39 284 PRO A N 1
ATOM 2057 C CA . PRO A 1 271 ? -13.842 50.493 65.987 1.00 29.70 284 PRO A CA 1
ATOM 2058 C C . PRO A 1 271 ? -13.555 49.594 64.801 1.00 28.98 284 PRO A C 1
ATOM 2059 O O . PRO A 1 271 ? -13.889 48.404 64.855 1.00 28.26 284 PRO A O 1
ATOM 2063 N N . LEU A 1 272 ? -12.940 50.116 63.735 1.00 28.35 285 LEU A N 1
ATOM 2064 C CA . LEU A 1 272 ? -12.625 49.281 62.582 1.00 27.36 285 LEU A CA 1
ATOM 2065 C C . LEU A 1 272 ? -11.675 48.146 62.942 1.00 28.64 285 LEU A C 1
ATOM 2066 O O . LEU A 1 272 ? -11.651 47.129 62.243 1.00 28.78 285 LEU A O 1
ATOM 2071 N N . TYR A 1 273 ? -10.907 48.289 64.026 1.00 27.52 286 TYR A N 1
ATOM 2072 C CA . TYR A 1 273 ? -9.967 47.244 64.426 1.00 29.82 286 TYR A CA 1
ATOM 2073 C C . TYR A 1 273 ? -10.648 45.926 64.768 1.00 32.33 286 TYR A C 1
ATOM 2074 O O . TYR A 1 273 ? -9.979 44.889 64.787 1.00 31.63 286 TYR A O 1
ATOM 2083 N N . ASN A 1 274 ? -11.948 45.937 65.063 1.00 33.10 287 ASN A N 1
ATOM 2084 C CA . ASN A 1 274 ? -12.625 44.776 65.628 1.00 35.64 287 ASN A CA 1
ATOM 2085 C C . ASN A 1 274 ? -13.422 43.990 64.593 1.00 42.23 287 ASN A C 1
ATOM 2086 O O . ASN A 1 274 ? -14.436 43.369 64.932 1.00 44.11 287 ASN A O 1
ATOM 2091 N N . PHE A 1 275 ? -12.982 44.001 63.336 1.00 41.67 288 PHE A N 1
ATOM 2092 C CA . PHE A 1 275 ? -13.520 43.132 62.298 1.00 40.25 288 PHE A CA 1
ATOM 2093 C C . PHE A 1 275 ? -12.378 42.324 61.704 1.00 43.56 288 PHE A C 1
ATOM 2094 O O . PHE A 1 275 ? -11.312 42.875 61.412 1.00 44.80 288 PHE A O 1
ATOM 2102 N N . GLU A 1 276 ? -12.593 41.019 61.540 1.00 56.98 289 GLU A N 1
ATOM 2103 C CA . GLU A 1 276 ? -11.587 40.155 60.935 1.00 59.25 289 GLU A CA 1
ATOM 2104 C C . GLU A 1 276 ? -11.686 40.092 59.415 1.00 51.51 289 GLU A C 1
ATOM 2105 O O . GLU A 1 276 ? -10.839 39.449 58.784 1.00 59.72 289 GLU A O 1
ATOM 2111 N N . ASN A 1 277 ? -12.693 40.730 58.813 1.00 34.13 290 ASN A N 1
ATOM 2112 C CA . ASN A 1 277 ? -12.681 41.015 57.384 1.00 28.49 290 ASN A CA 1
ATOM 2113 C C . ASN A 1 277 ? -12.126 42.410 57.082 1.00 23.10 290 ASN A C 1
ATOM 2114 O O . ASN A 1 277 ? -12.410 42.969 56.014 1.00 18.27 290 ASN A O 1
ATOM 2119 N N . VAL A 1 278 ? -11.329 42.965 57.993 1.00 17.85 291 VAL A N 1
ATOM 2120 C CA . VAL A 1 278 ? -10.666 44.253 57.819 1.00 19.67 291 VAL A CA 1
ATOM 2121 C C . VAL A 1 278 ? -9.157 44.027 57.803 1.00 20.37 291 VAL A C 1
ATOM 2122 O O . VAL A 1 278 ? -8.618 43.317 58.659 1.00 17.54 291 VAL A O 1
ATOM 2126 N N . ILE A 1 279 ? -8.479 44.620 56.820 1.00 15.87 292 ILE A N 1
ATOM 2127 C CA . ILE A 1 279 ? -7.030 44.528 56.693 1.00 14.55 292 ILE A CA 1
ATOM 2128 C C . ILE A 1 279 ? -6.470 45.939 56.631 1.00 15.56 292 ILE A C 1
ATOM 2129 O O . ILE A 1 279 ? -6.867 46.719 55.762 1.00 14.09 292 ILE A O 1
ATOM 2134 N N . LEU A 1 280 ? -5.529 46.257 57.519 1.00 13.04 293 LEU A N 1
ATOM 2135 C CA . LEU A 1 280 ? -5.026 47.616 57.667 1.00 16.11 293 LEU A CA 1
ATOM 2136 C C . LEU A 1 280 ? -3.521 47.687 57.440 1.00 15.07 293 LEU A C 1
ATOM 2137 O O . LEU A 1 280 ? -2.780 46.761 57.786 1.00 15.38 293 LEU A O 1
ATOM 2142 N N . SER A 1 281 ? -3.072 48.788 56.842 1.00 14.23 294 SER A N 1
ATOM 2143 C CA . SER A 1 281 ? -1.655 49.087 56.741 1.00 14.37 294 SER A CA 1
ATOM 2144 C C . SER A 1 281 ? -1.477 50.576 57.057 1.00 14.21 294 SER A C 1
ATOM 2145 O O . SER A 1 281 ? -2.384 51.367 56.795 1.00 13.69 294 SER A O 1
ATOM 2148 N N . PRO A 1 282 ? -0.334 50.943 57.649 1.00 14.78 295 PRO A N 1
ATOM 2149 C CA . PRO A 1 282 ? -0.137 52.323 58.170 1.00 17.42 295 PRO A CA 1
ATOM 2150 C C . PRO A 1 282 ? 0.449 53.307 57.165 1.00 17.05 295 PRO A C 1
ATOM 2151 O O . PRO A 1 282 ? 1.566 53.798 57.308 1.00 15.20 295 PRO A O 1
ATOM 2155 N N . HIS A 1 283 ? -0.343 53.645 56.147 1.00 15.34 296 HIS A N 1
ATOM 2156 C CA . HIS A 1 283 ? 0.036 54.598 55.103 1.00 14.95 296 HIS A CA 1
ATOM 2157 C C . HIS A 1 283 ? 1.450 54.317 54.593 1.00 14.66 296 HIS A C 1
ATOM 2158 O O . HIS A 1 283 ? 2.358 55.156 54.654 1.00 17.90 296 HIS A O 1
ATOM 2165 N N . LEU A 1 284 ? 1.621 53.093 54.083 1.00 13.11 297 LEU A N 1
ATOM 2166 C CA . LEU A 1 284 ? 2.891 52.650 53.524 1.00 15.43 297 LEU A CA 1
ATOM 2167 C C . LEU A 1 284 ? 2.797 52.237 52.057 1.00 12.18 297 LEU A C 1
ATOM 2168 O O . LEU A 1 284 ? 3.787 51.747 51.508 1.00 13.60 297 LEU A O 1
ATOM 2173 N N . ALA A 1 285 ? 1.653 52.445 51.396 1.00 14.30 298 ALA A N 1
ATOM 2174 C CA . ALA A 1 285 ? 1.459 51.850 50.071 1.00 12.63 298 ALA A CA 1
ATOM 2175 C C . ALA A 1 285 ? 2.494 52.352 49.069 1.00 13.56 298 ALA A C 1
ATOM 2176 O O . ALA A 1 285 ? 2.969 51.583 48.226 1.00 14.33 298 ALA A O 1
ATOM 2178 N N . GLY A 1 286 ? 2.878 53.621 49.161 1.00 13.42 299 GLY A N 1
ATOM 2179 C CA . GLY A 1 286 ? 3.866 54.186 48.268 1.00 13.70 299 GLY A CA 1
ATOM 2180 C C . GLY A 1 286 ? 5.302 54.137 48.751 1.00 15.67 299 GLY A C 1
ATOM 2181 O O . GLY A 1 286 ? 6.166 54.780 48.147 1.00 17.62 299 GLY A O 1
ATOM 2182 N N . VAL A 1 287 ? 5.598 53.404 49.822 1.00 15.02 300 VAL A N 1
ATOM 2183 C CA . VAL A 1 287 ? 6.906 53.450 50.458 1.00 15.83 300 VAL A CA 1
ATOM 2184 C C . VAL A 1 287 ? 7.660 52.196 50.032 1.00 18.57 300 VAL A C 1
ATOM 2185 O O . VAL A 1 287 ? 7.386 51.094 50.518 1.00 19.03 300 VAL A O 1
ATOM 2189 N N . THR A 1 288 ? 8.579 52.360 49.095 1.00 15.61 301 THR A N 1
ATOM 2190 C CA . THR A 1 288 ? 9.577 51.363 48.739 1.00 16.04 301 THR A CA 1
ATOM 2191 C C . THR A 1 288 ? 10.894 52.093 48.570 1.00 17.43 301 THR A C 1
ATOM 2192 O O . THR A 1 288 ? 10.912 53.313 48.363 1.00 15.90 301 THR A O 1
ATOM 2196 N N . PRO A 1 289 ? 12.031 51.382 48.655 1.00 15.76 302 PRO A N 1
ATOM 2197 C CA . PRO A 1 289 ? 13.318 52.048 48.405 1.00 15.75 302 PRO A CA 1
ATOM 2198 C C . PRO A 1 289 ? 13.367 52.752 47.054 1.00 19.44 302 PRO A C 1
ATOM 2199 O O . PRO A 1 289 ? 13.839 53.896 46.968 1.00 19.20 302 PRO A O 1
ATOM 2203 N N . GLU A 1 290 ? 12.822 52.114 46.013 1.00 15.81 303 GLU A N 1
ATOM 2204 C CA . GLU A 1 290 ? 12.807 52.698 44.670 1.00 16.47 303 GLU A CA 1
ATOM 2205 C C . GLU A 1 290 ? 12.001 53.996 44.622 1.00 18.09 303 GLU A C 1
ATOM 2206 O O . GLU A 1 290 ? 12.429 54.990 44.013 1.00 15.58 303 GLU A O 1
ATOM 2212 N N . ALA A 1 291 ? 10.819 54.005 45.244 1.00 15.03 304 ALA A N 1
ATOM 2213 C CA . ALA A 1 291 ? 9.967 55.192 45.197 1.00 14.13 304 ALA A CA 1
ATOM 2214 C C . ALA A 1 291 ? 10.543 56.327 46.039 1.00 15.90 304 ALA A C 1
ATOM 2215 O O . ALA A 1 291 ? 10.500 57.498 45.637 1.00 14.74 304 ALA A O 1
ATOM 2217 N N . SER A 1 292 ? 11.090 55.997 47.209 1.00 16.88 305 SER A N 1
ATOM 2218 C CA . SER A 1 292 ? 11.712 57.005 48.063 1.00 18.67 305 SER A CA 1
ATOM 2219 C C . SER A 1 292 ? 12.887 57.679 47.376 1.00 18.83 305 SER A C 1
ATOM 2220 O O . SER A 1 292 ? 13.024 58.910 47.435 1.00 17.41 305 SER A O 1
ATOM 2223 N N . LEU A 1 293 ? 13.757 56.892 46.733 1.00 19.47 306 LEU A N 1
ATOM 2224 C CA . LEU A 1 293 ? 14.897 57.474 46.026 1.00 18.64 306 LEU A CA 1
ATOM 2225 C C . LEU A 1 293 ? 14.442 58.360 44.873 1.00 17.99 306 LEU A C 1
ATOM 2226 O O . LEU A 1 293 ? 14.925 59.488 44.713 1.00 20.55 306 LEU A O 1
ATOM 2231 N N . ALA A 1 294 ? 13.493 57.874 44.065 1.00 17.56 307 ALA A N 1
ATOM 2232 C CA . ALA A 1 294 ? 13.076 58.639 42.894 1.00 15.56 307 ALA A CA 1
ATOM 2233 C C . ALA A 1 294 ? 12.498 59.988 43.293 1.00 16.81 307 ALA A C 1
ATOM 2234 O O . ALA A 1 294 ? 12.779 61.004 42.644 1.00 17.77 307 ALA A O 1
ATOM 2236 N N . ALA A 1 295 ? 11.685 60.022 44.354 1.00 15.75 308 ALA A N 1
ATOM 2237 C CA . ALA A 1 295 ? 11.107 61.286 44.799 1.00 13.96 308 ALA A CA 1
ATOM 2238 C C . ALA A 1 295 ? 12.162 62.208 45.403 1.00 14.13 308 ALA A C 1
ATOM 2239 O O . ALA A 1 295 ? 12.128 63.421 45.180 1.00 16.80 308 ALA A O 1
ATOM 2241 N N . ALA A 1 296 ? 13.090 61.654 46.187 1.00 17.33 309 ALA A N 1
ATOM 2242 C CA . ALA A 1 296 ? 14.122 62.479 46.803 1.00 17.56 309 ALA A CA 1
ATOM 2243 C C . ALA A 1 296 ? 15.015 63.127 45.753 1.00 17.89 309 ALA A C 1
ATOM 2244 O O . ALA A 1 296 ? 15.344 64.317 45.857 1.00 19.48 309 ALA A O 1
ATOM 2246 N N . VAL A 1 297 ? 15.415 62.366 44.733 1.00 17.39 310 VAL A N 1
ATOM 2247 C CA . VAL A 1 297 ? 16.241 62.914 43.661 1.00 17.59 310 VAL A CA 1
ATOM 2248 C C . VAL A 1 297 ? 15.466 63.961 42.864 1.00 20.38 310 VAL A C 1
ATOM 2249 O O . VAL A 1 297 ? 16.003 65.019 42.511 1.00 18.55 310 VAL A O 1
ATOM 2253 N N . SER A 1 298 ? 14.200 63.683 42.553 1.00 17.93 311 SER A N 1
ATOM 2254 C CA . SER A 1 298 ? 13.406 64.652 41.798 1.00 19.58 311 SER A CA 1
ATOM 2255 C C . SER A 1 298 ? 13.303 65.981 42.539 1.00 18.57 311 SER A C 1
ATOM 2256 O O . SER A 1 298 ? 13.485 67.053 41.945 1.00 16.09 311 SER A O 1
ATOM 2259 N N . ALA A 1 299 ? 12.994 65.931 43.839 1.00 16.17 312 ALA A N 1
ATOM 2260 C CA . ALA A 1 299 ? 12.818 67.165 44.604 1.00 16.31 312 ALA A CA 1
ATOM 2261 C C . ALA A 1 299 ? 14.111 67.959 44.673 1.00 18.10 312 ALA A C 1
ATOM 2262 O O . ALA A 1 299 ? 14.102 69.188 44.527 1.00 17.98 312 ALA A O 1
ATOM 2264 N N . ALA A 1 300 ? 15.230 67.278 44.928 1.00 18.15 313 ALA A N 1
ATOM 2265 C CA . ALA A 1 300 ? 16.513 67.975 44.969 1.00 18.70 313 ALA A CA 1
ATOM 2266 C C . ALA A 1 300 ? 16.852 68.584 43.614 1.00 21.27 313 ALA A C 1
ATOM 2267 O O . ALA A 1 300 ? 17.276 69.744 43.538 1.00 21.34 313 ALA A O 1
ATOM 2269 N N . ASN A 1 301 ? 16.643 67.825 42.535 1.00 17.94 314 ASN A N 1
ATOM 2270 C CA . ASN A 1 301 ? 17.010 68.304 41.208 1.00 17.97 314 ASN A CA 1
ATOM 2271 C C . ASN A 1 301 ? 16.208 69.545 40.840 1.00 20.39 314 ASN A C 1
ATOM 2272 O O . ASN A 1 301 ? 16.734 70.464 40.204 1.00 18.94 314 ASN A O 1
ATOM 2277 N N . GLN A 1 302 ? 14.924 69.585 41.212 1.00 18.29 315 GLN A N 1
ATOM 2278 C CA . GLN A 1 302 ? 14.118 70.751 40.866 1.00 14.71 315 GLN A CA 1
ATOM 2279 C C . GLN A 1 302 ? 14.528 71.970 41.675 1.00 20.20 315 GLN A C 1
ATOM 2280 O O . GLN A 1 302 ? 14.567 73.080 41.132 1.00 18.03 315 GLN A O 1
ATOM 2286 N N . ILE A 1 303 ? 14.834 71.792 42.967 1.00 18.59 316 ILE A N 1
ATOM 2287 C CA . ILE A 1 303 ? 15.345 72.916 43.754 1.00 18.09 316 ILE A CA 1
ATOM 2288 C C . ILE A 1 303 ? 16.596 73.473 43.097 1.00 21.36 316 ILE A C 1
ATOM 2289 O O . ILE A 1 303 ? 16.739 74.691 42.917 1.00 19.99 316 ILE A O 1
ATOM 2294 N N . LEU A 1 304 ? 17.506 72.579 42.699 1.00 19.87 317 LEU A N 1
ATOM 2295 C CA . LEU A 1 304 ? 18.757 73.004 42.086 1.00 23.00 317 LEU A CA 1
ATOM 2296 C C . LEU A 1 304 ? 18.523 73.669 40.739 1.00 20.44 317 LEU A C 1
ATOM 2297 O O . LEU A 1 304 ? 19.248 74.603 40.376 1.00 24.91 317 LEU A O 1
ATOM 2302 N N . GLN A 1 305 ? 17.513 73.222 39.991 1.00 20.76 318 GLN A N 1
ATOM 2303 C CA . GLN A 1 305 ? 17.201 73.875 38.723 1.00 23.93 318 GLN A CA 1
ATOM 2304 C C . GLN A 1 305 ? 16.792 75.327 38.943 1.00 23.18 318 GLN A C 1
ATOM 2305 O O . GLN A 1 305 ? 17.332 76.236 38.304 1.00 22.83 318 GLN A O 1
ATOM 2311 N N . VAL A 1 306 ? 15.843 75.566 39.855 1.00 20.17 319 VAL A N 1
ATOM 2312 C CA . VAL A 1 306 ? 15.357 76.929 40.063 1.00 20.18 319 VAL A CA 1
ATOM 2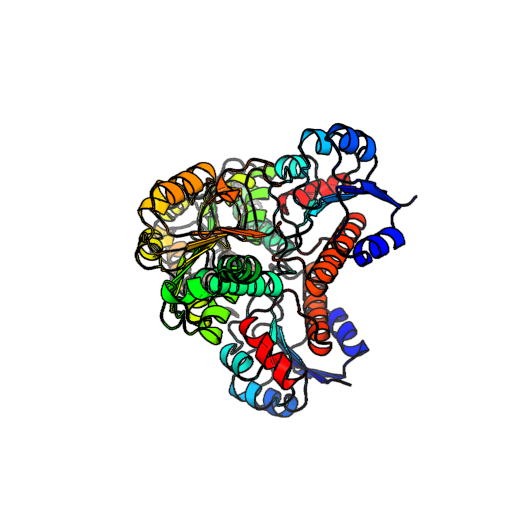313 C C . VAL A 1 306 ? 16.467 77.816 40.610 1.00 24.71 319 VAL A C 1
ATOM 2314 O O . VAL A 1 306 ? 16.560 78.998 40.256 1.00 24.59 319 VAL A O 1
ATOM 2318 N N . LEU A 1 307 ? 17.328 77.269 41.477 1.00 20.19 320 LEU A N 1
ATOM 2319 C CA . LEU A 1 307 ? 18.454 78.066 41.955 1.00 24.14 320 LEU A CA 1
ATOM 2320 C C . LEU A 1 307 ? 19.373 78.475 40.810 1.00 27.99 320 LEU A C 1
ATOM 2321 O O . LEU A 1 307 ? 20.012 79.532 40.881 1.00 32.69 320 LEU A O 1
ATOM 2326 N N . GLN A 1 308 ? 19.442 77.670 39.747 1.00 24.25 321 GLN A N 1
ATOM 2327 C CA . GLN A 1 308 ? 20.218 77.990 38.553 1.00 28.60 321 GLN A CA 1
ATOM 2328 C C . GLN A 1 308 ? 19.456 78.850 37.550 1.00 28.66 321 GLN A C 1
ATOM 2329 O O . GLN A 1 308 ? 20.046 79.275 36.549 1.00 29.74 321 GLN A O 1
ATOM 2335 N N . GLY A 1 309 ? 18.172 79.117 37.789 1.00 25.36 322 GLY A N 1
ATOM 2336 C CA . GLY A 1 309 ? 17.342 79.833 36.840 1.00 23.98 322 GLY A CA 1
ATOM 2337 C C . GLY A 1 309 ? 16.696 78.985 35.768 1.00 26.86 322 GLY A C 1
ATOM 2338 O O . GLY A 1 309 ? 16.196 79.539 34.783 1.00 24.43 322 GLY A O 1
ATOM 2339 N N . GLU A 1 310 ? 16.692 77.662 35.920 1.00 24.59 323 GLU A N 1
ATOM 2340 C CA . GLU A 1 310 ? 16.133 76.756 34.924 1.00 22.11 323 GLU A CA 1
ATOM 2341 C C . GLU A 1 310 ? 14.706 76.376 35.299 1.00 20.30 323 GLU A C 1
ATOM 2342 O O . GLU A 1 310 ? 14.384 76.219 36.481 1.00 20.53 323 GLU A O 1
ATOM 2348 N N . LYS A 1 311 ? 13.858 76.232 34.289 1.00 19.58 324 LYS A N 1
ATOM 2349 C CA . LYS A 1 311 ? 12.465 75.865 34.524 1.00 18.99 324 LYS A CA 1
ATOM 2350 C C . LYS A 1 311 ? 12.364 74.406 34.944 1.00 18.11 324 LYS A C 1
ATOM 2351 O O . LYS A 1 311 ? 12.817 73.525 34.200 1.00 20.95 324 LYS A O 1
ATOM 2357 N N . PRO A 1 312 ? 11.775 74.107 36.097 1.00 17.62 325 PRO A N 1
ATOM 2358 C CA . PRO A 1 312 ? 11.649 72.720 36.537 1.00 18.57 325 PRO A CA 1
ATOM 2359 C C . PRO A 1 312 ? 10.417 72.077 35.929 1.00 17.70 325 PRO A C 1
ATOM 2360 O O . PRO A 1 312 ? 9.484 72.775 35.507 1.00 14.91 325 PRO A O 1
ATOM 2364 N N . PRO A 1 313 ? 10.378 70.741 35.881 1.00 14.76 326 PRO A N 1
ATOM 2365 C CA . PRO A 1 313 ? 9.306 70.069 35.136 1.00 17.43 326 PRO A CA 1
ATOM 2366 C C . PRO A 1 313 ? 7.948 70.055 35.826 1.00 15.43 326 PRO A C 1
ATOM 2367 O O . PRO A 1 313 ? 6.944 69.811 35.142 1.00 16.06 326 PRO A O 1
ATOM 2371 N N . TYR A 1 314 ? 7.862 70.310 37.138 1.00 15.99 327 TYR A N 1
ATOM 2372 C CA . TYR A 1 314 ? 6.602 70.101 37.852 1.00 14.76 327 TYR A CA 1
ATOM 2373 C C . TYR A 1 314 ? 6.175 71.359 38.589 1.00 15.62 327 TYR A C 1
ATOM 2374 O O . TYR A 1 314 ? 5.763 71.314 39.748 1.00 14.26 327 TYR A O 1
ATOM 2383 N N . MET A 1 315 ? 6.239 72.508 37.908 1.00 14.96 328 MET A N 1
ATOM 2384 C CA . MET A 1 315 ? 5.774 73.758 38.502 1.00 18.05 328 MET A CA 1
ATOM 2385 C C . MET A 1 315 ? 4.269 73.742 38.736 1.00 16.26 328 MET A C 1
ATOM 2386 O O . MET A 1 315 ? 3.487 73.504 37.808 1.00 19.08 328 MET A O 1
ATOM 2391 N N . ILE A 1 316 ? 3.866 74.057 39.966 1.00 15.06 329 ILE A N 1
ATOM 2392 C CA . ILE A 1 316 ? 2.451 74.160 40.321 1.00 16.94 329 ILE A CA 1
ATOM 2393 C C . ILE A 1 316 ? 1.900 75.556 40.019 1.00 17.33 329 ILE A C 1
ATOM 2394 O O . ILE A 1 316 ? 0.710 75.699 39.702 1.00 18.61 329 ILE A O 1
ATOM 2399 N N . ASN A 1 317 ? 2.748 76.580 40.071 1.00 16.72 330 ASN A N 1
ATOM 2400 C CA . ASN A 1 317 ? 2.352 77.968 39.828 1.00 17.43 330 ASN A CA 1
ATOM 2401 C C . ASN A 1 317 ? 3.226 78.580 38.732 1.00 19.17 330 ASN A C 1
ATOM 2402 O O . ASN A 1 317 ? 3.989 79.524 38.969 1.00 14.44 330 ASN A O 1
ATOM 2407 N N . PRO A 1 318 ? 3.109 78.088 37.498 1.00 15.80 331 PRO A N 1
ATOM 2408 C CA . PRO A 1 318 ? 3.888 78.700 36.408 1.00 16.54 331 PRO A CA 1
ATOM 2409 C C . PRO A 1 318 ? 3.568 80.160 36.198 1.00 19.37 331 PRO A C 1
ATOM 2410 O O . PRO A 1 318 ? 4.375 80.864 35.581 1.00 21.61 331 PRO A O 1
ATOM 2414 N N . GLU A 1 319 ? 2.421 80.637 36.696 1.00 20.72 332 GLU A N 1
ATOM 2415 C CA . GLU A 1 319 ? 2.046 82.047 36.611 1.00 20.81 332 GLU A CA 1
ATOM 2416 C C . GLU A 1 319 ? 3.000 82.950 37.381 1.00 21.83 332 GLU A C 1
ATOM 2417 O O . GLU A 1 319 ? 2.902 84.176 37.272 1.00 23.14 332 GLU A O 1
ATOM 2423 N N . VAL A 1 320 ? 3.915 82.376 38.155 1.00 20.28 333 VAL A N 1
ATOM 2424 C CA . VAL A 1 320 ? 4.858 83.154 38.944 1.00 20.98 333 VAL A CA 1
ATOM 2425 C C . VAL A 1 320 ? 6.179 83.383 38.245 1.00 21.20 333 VAL A C 1
ATOM 2426 O O . VAL A 1 320 ? 7.003 84.156 38.756 1.00 20.66 333 VAL A O 1
ATOM 2430 N N . TRP A 1 321 ? 6.412 82.748 37.092 1.00 17.72 334 TRP A N 1
ATOM 2431 C CA . TRP A 1 321 ? 7.753 82.772 36.517 1.00 18.02 334 TRP A CA 1
ATOM 2432 C C . TRP A 1 321 ? 8.206 84.190 36.189 1.00 18.54 334 TRP A C 1
ATOM 2433 O O . TRP A 1 321 ? 9.357 84.554 36.455 1.00 19.60 334 TRP A O 1
ATOM 2444 N N . ASN A 1 322 ? 7.324 85.003 35.599 1.00 18.11 335 ASN A N 1
ATOM 2445 C CA . ASN A 1 322 ? 7.744 86.341 35.187 1.00 18.05 335 ASN A CA 1
ATOM 2446 C C . ASN A 1 322 ? 8.159 87.186 36.385 1.00 20.47 335 ASN A C 1
ATOM 2447 O O . ASN A 1 322 ? 9.135 87.942 36.311 1.00 21.26 335 ASN A O 1
ATOM 2452 N N . LEU A 1 323 ? 7.436 87.071 37.499 1.00 17.51 336 LEU A N 1
ATOM 2453 C CA . LEU A 1 323 ? 7.831 87.827 38.685 1.00 21.42 336 LEU A CA 1
ATOM 2454 C C . LEU A 1 323 ? 9.112 87.260 39.281 1.00 20.72 336 LEU A C 1
ATOM 2455 O O . LEU A 1 323 ? 9.995 88.017 39.709 1.00 21.74 336 LEU A O 1
ATOM 2460 N N . PHE A 1 324 ? 9.240 85.928 39.290 1.00 16.67 337 PHE A N 1
ATOM 2461 C CA . PHE A 1 324 ? 10.503 85.294 39.658 1.00 17.97 337 PHE A CA 1
ATOM 2462 C C . PHE A 1 324 ? 11.656 85.841 38.826 1.00 21.76 337 PHE A C 1
ATOM 2463 O O . PHE A 1 324 ? 12.738 86.111 39.356 1.00 18.75 337 PHE A O 1
ATOM 2471 N N . HIS A 1 325 ? 11.443 86.011 37.517 1.00 19.44 338 HIS A N 1
ATOM 2472 C CA . HIS A 1 325 ? 12.473 86.597 36.662 1.00 20.38 338 HIS A CA 1
ATOM 2473 C C . HIS A 1 325 ? 12.839 87.991 37.128 1.00 23.46 338 HIS A C 1
ATOM 2474 O O . HIS A 1 325 ? 14.016 88.373 37.152 1.00 20.76 338 HIS A O 1
ATOM 2481 N N . HIS A 1 326 ? 11.823 88.781 37.449 1.00 21.60 339 HIS A N 1
ATOM 2482 C CA . HIS A 1 326 ? 12.043 90.163 37.844 1.00 25.10 339 HIS A CA 1
ATOM 2483 C C . HIS A 1 326 ? 12.848 90.243 39.135 1.00 28.71 339 HIS A C 1
ATOM 2484 O O . HIS A 1 326 ? 13.750 91.081 39.264 1.00 26.19 339 HIS A O 1
ATOM 2491 N N . HIS A 1 327 ? 12.549 89.361 40.095 1.00 22.00 340 HIS A N 1
ATOM 2492 C CA . HIS A 1 327 ? 13.208 89.421 41.396 1.00 29.30 340 HIS A CA 1
ATOM 2493 C C . HIS A 1 327 ? 14.651 88.944 41.324 1.00 30.00 340 HIS A C 1
ATOM 2494 O O . HIS A 1 327 ? 15.531 89.520 41.969 1.00 37.24 340 HIS A O 1
ATOM 2501 N N . HIS A 1 328 ? 14.921 87.892 40.558 1.00 30.23 341 HIS A N 1
ATOM 2502 C CA . HIS A 1 328 ? 16.189 87.185 40.678 1.00 31.16 341 HIS A CA 1
ATOM 2503 C C . HIS A 1 328 ? 17.029 87.194 39.411 1.00 33.78 341 HIS A C 1
ATOM 2504 O O . HIS A 1 328 ? 18.188 86.752 39.459 1.00 39.63 341 HIS A O 1
ATOM 2511 N N . HIS A 1 329 ? 16.496 87.688 38.310 1.00 31.34 342 HIS A N 1
ATOM 2512 C CA . HIS A 1 329 ? 17.226 87.790 37.053 1.00 31.39 342 HIS A CA 1
ATOM 2513 C C . HIS A 1 329 ? 16.871 89.180 36.517 1.00 34.20 342 HIS A C 1
ATOM 2514 O O . HIS A 1 329 ? 16.395 90.048 37.259 1.00 36.51 342 HIS A O 1
ATOM 2521 N N . HIS A 1 330 ? 17.127 89.421 35.233 1.00 35.68 343 HIS A N 1
ATOM 2522 C CA . HIS A 1 330 ? 16.932 90.754 34.639 1.00 31.61 343 HIS A CA 1
ATOM 2523 C C . HIS A 1 330 ? 17.915 91.763 35.252 1.00 38.14 343 HIS A C 1
ATOM 2524 O O . HIS A 1 330 ? 17.530 92.583 36.096 1.00 44.01 343 HIS A O 1
ATOM 2531 N N . ALA B 1 1 ? 29.213 47.088 19.756 1.00 61.26 14 ALA B N 1
ATOM 2532 C CA . ALA B 1 1 ? 28.757 46.963 21.138 1.00 62.94 14 ALA B CA 1
ATOM 2533 C C . ALA B 1 1 ? 27.637 47.959 21.447 1.00 55.22 14 ALA B C 1
ATOM 2534 O O . ALA B 1 1 ? 26.611 47.597 22.028 1.00 51.67 14 ALA B O 1
ATOM 2536 N N . LYS B 1 2 ? 27.845 49.212 21.044 1.00 50.56 15 LYS B N 1
ATOM 2537 C CA . LYS B 1 2 ? 26.894 50.271 21.349 1.00 44.01 15 LYS B CA 1
ATOM 2538 C C . LYS B 1 2 ? 25.527 49.976 20.738 1.00 42.66 15 LYS B C 1
ATOM 2539 O O . LYS B 1 2 ? 25.413 49.419 19.642 1.00 35.43 15 LYS B O 1
ATOM 2545 N N . HIS B 1 3 ? 24.481 50.375 21.454 1.00 34.82 16 HIS B N 1
ATOM 2546 C CA . HIS B 1 3 ? 23.144 50.318 20.888 1.00 35.08 16 HIS B CA 1
ATOM 2547 C C . HIS B 1 3 ? 23.035 51.280 19.710 1.00 29.65 16 HIS B C 1
ATOM 2548 O O . HIS B 1 3 ? 23.779 52.257 19.598 1.00 27.78 16 HIS B O 1
ATOM 2555 N N . ARG B 1 4 ? 22.092 50.988 18.822 1.00 25.20 17 ARG B N 1
ATOM 2556 C CA . ARG B 1 4 ? 21.805 51.822 17.666 1.00 27.06 17 ARG B CA 1
ATOM 2557 C C . ARG B 1 4 ? 20.513 52.598 17.897 1.00 20.25 17 ARG B C 1
ATOM 2558 O O . ARG B 1 4 ? 19.551 52.064 18.455 1.00 23.52 17 ARG B O 1
ATOM 2566 N N . VAL B 1 5 ? 20.513 53.867 17.494 1.00 21.59 18 VAL B N 1
ATOM 2567 C CA . VAL B 1 5 ? 19.344 54.733 17.598 1.00 21.36 18 VAL B CA 1
ATOM 2568 C C . VAL B 1 5 ? 19.098 55.368 16.238 1.00 20.83 18 VAL B C 1
ATOM 2569 O O . VAL B 1 5 ? 20.014 55.941 15.637 1.00 22.36 18 VAL B O 1
ATOM 2573 N N . LEU B 1 6 ? 17.864 55.268 15.757 1.00 18.81 19 LEU B N 1
ATOM 2574 C CA . LEU B 1 6 ? 17.455 55.868 14.496 1.00 18.72 19 LEU B CA 1
ATOM 2575 C C . LEU B 1 6 ? 16.713 57.173 14.766 1.00 17.11 19 LEU B C 1
ATOM 2576 O O . LEU B 1 6 ? 15.772 57.197 15.562 1.00 18.08 19 LEU B O 1
ATOM 2581 N N . LEU B 1 7 ? 17.109 58.244 14.091 1.00 20.55 20 LEU B N 1
ATOM 2582 C CA . LEU B 1 7 ? 16.363 59.497 14.149 1.00 17.53 20 LEU B CA 1
ATOM 2583 C C . LEU B 1 7 ? 15.543 59.617 12.871 1.00 18.82 20 LEU B C 1
ATOM 2584 O O . LEU B 1 7 ? 16.099 59.743 11.772 1.00 20.14 20 LEU B O 1
ATOM 2589 N N . ILE B 1 8 ? 14.223 59.562 13.015 1.00 17.48 21 ILE B N 1
ATOM 2590 C CA . ILE B 1 8 ? 13.308 59.734 11.877 1.00 18.14 21 ILE B CA 1
ATOM 2591 C C . ILE B 1 8 ? 13.038 61.251 11.802 1.00 18.10 21 ILE B C 1
ATOM 2592 O O . ILE B 1 8 ? 12.040 61.763 12.303 1.00 19.86 21 ILE B O 1
ATOM 2597 N N . GLY B 1 9 ? 13.956 61.942 11.142 1.00 18.34 22 GLY B N 1
ATOM 2598 C CA . GLY B 1 9 ? 14.058 63.395 11.257 1.00 16.18 22 GLY B CA 1
ATOM 2599 C C . GLY B 1 9 ? 14.968 63.804 12.398 1.00 18.88 22 GLY B C 1
ATOM 2600 O O . GLY B 1 9 ? 15.062 63.137 13.429 1.00 17.45 22 GLY B O 1
ATOM 2601 N N . LYS B 1 10 ? 15.643 64.940 12.211 1.00 17.86 23 LYS B N 1
ATOM 2602 C CA . LYS B 1 10 ? 16.562 65.480 13.205 1.00 17.71 23 LYS B CA 1
ATOM 2603 C C . LYS B 1 10 ? 15.806 66.050 14.404 1.00 16.83 23 LYS B C 1
ATOM 2604 O O . LYS B 1 10 ? 14.631 66.407 14.315 1.00 15.29 23 LYS B O 1
ATOM 2610 N N . MET B 1 11 ? 16.502 66.137 15.540 1.00 18.51 24 MET B N 1
ATOM 2611 C CA . MET B 1 11 ? 16.051 67.016 16.613 1.00 18.73 24 MET B CA 1
ATOM 2612 C C . MET B 1 11 ? 16.248 68.477 16.204 1.00 19.87 24 MET B C 1
ATOM 2613 O O . MET B 1 11 ? 16.973 68.796 15.257 1.00 23.36 24 MET B O 1
ATOM 2618 N N . TYR B 1 12 ? 15.607 69.381 16.948 1.00 17.51 25 TYR B N 1
ATOM 2619 C CA . TYR B 1 12 ? 15.732 70.805 16.659 1.00 20.17 25 TYR B CA 1
ATOM 2620 C C . TYR B 1 12 ? 16.963 71.444 17.292 1.00 21.55 25 TYR B C 1
ATOM 2621 O O . TYR B 1 12 ? 17.277 72.598 16.978 1.00 23.02 25 TYR B O 1
ATOM 2630 N N . ASP B 1 13 ? 17.675 70.730 18.156 1.00 20.70 26 ASP B N 1
ATOM 2631 C CA . ASP B 1 13 ? 18.940 71.212 18.694 1.00 17.82 26 ASP B CA 1
ATOM 2632 C C . ASP B 1 13 ? 19.919 70.046 18.697 1.00 20.41 26 ASP B C 1
ATOM 2633 O O . ASP B 1 13 ? 19.578 68.940 19.132 1.00 18.13 26 ASP B O 1
ATOM 2638 N N . GLU B 1 14 ? 21.135 70.302 18.218 1.00 21.83 27 GLU B N 1
ATOM 2639 C CA . GLU B 1 14 ? 22.139 69.247 18.124 1.00 26.24 27 GLU B CA 1
ATOM 2640 C C . GLU B 1 14 ? 22.534 68.684 19.483 1.00 20.47 27 GLU B C 1
ATOM 2641 O O . GLU B 1 14 ? 23.154 67.617 19.534 1.00 18.71 27 GLU B O 1
ATOM 2647 N N . ALA B 1 15 ? 22.209 69.368 20.583 1.00 20.17 28 ALA B N 1
ATOM 2648 C CA . ALA B 1 15 ? 22.620 68.872 21.893 1.00 21.74 28 ALA B CA 1
ATOM 2649 C C . ALA B 1 15 ? 22.077 67.471 22.148 1.00 23.95 28 ALA B C 1
ATOM 2650 O O . ALA B 1 15 ? 22.751 66.636 22.760 1.00 19.96 28 ALA B O 1
ATOM 2652 N N . GLY B 1 16 ? 20.860 67.189 21.682 1.00 19.24 29 GLY B N 1
ATOM 2653 C CA . GLY B 1 16 ? 20.298 65.866 21.895 1.00 17.23 29 GLY B CA 1
ATOM 2654 C C . GLY B 1 16 ? 21.084 64.787 21.178 1.00 18.85 29 GLY B C 1
ATOM 2655 O O . GLY B 1 16 ? 21.359 63.722 21.738 1.00 19.15 29 GLY B O 1
ATOM 2656 N N . GLN B 1 17 ? 21.476 65.060 19.935 1.00 21.80 30 GLN B N 1
ATOM 2657 C CA . GLN B 1 17 ? 22.217 64.081 19.157 1.00 21.50 30 GLN B CA 1
ATOM 2658 C C . GLN B 1 17 ? 23.607 63.853 19.740 1.00 23.65 30 GLN B C 1
ATOM 2659 O O . GLN B 1 17 ? 24.125 62.730 19.694 1.00 26.50 30 GLN B O 1
ATOM 2665 N N . LYS B 1 18 ? 24.218 64.894 20.314 1.00 22.20 31 LYS B N 1
ATOM 2666 C CA . LYS B 1 18 ? 25.509 64.702 20.971 1.00 24.10 31 LYS B CA 1
ATOM 2667 C C . LYS B 1 18 ? 25.372 63.858 22.234 1.00 25.10 31 LYS B C 1
ATOM 2668 O O . LYS B 1 18 ? 26.239 63.025 22.523 1.00 25.88 31 LYS B O 1
ATOM 2674 N N . LEU B 1 19 ? 24.300 64.060 23.005 1.00 21.83 32 LEU B N 1
ATOM 2675 C CA . LEU B 1 19 ? 24.076 63.219 24.177 1.00 21.90 32 LEU B CA 1
ATOM 2676 C C . LEU B 1 19 ? 23.949 61.758 23.779 1.00 22.62 32 LEU B C 1
ATOM 2677 O O . LEU B 1 19 ? 24.511 60.870 24.437 1.00 22.15 32 LEU B O 1
ATOM 2682 N N . LEU B 1 20 ? 23.229 61.490 22.688 1.00 20.09 33 LEU B N 1
ATOM 2683 C CA . LEU B 1 20 ? 23.050 60.115 22.233 1.00 22.93 33 LEU B CA 1
ATOM 2684 C C . LEU B 1 20 ? 24.365 59.508 21.775 1.00 24.30 33 LEU B C 1
ATOM 2685 O O . LEU B 1 20 ? 24.614 58.318 21.995 1.00 26.29 33 LEU B O 1
ATOM 2690 N N . GLU B 1 21 ? 25.202 60.302 21.109 1.00 26.09 34 GLU B N 1
ATOM 2691 C CA . GLU B 1 21 ? 26.442 59.766 20.559 1.00 30.10 34 GLU B CA 1
ATOM 2692 C C . GLU B 1 21 ? 27.446 59.390 21.639 1.00 30.99 34 GLU B C 1
ATOM 2693 O O . GLU B 1 21 ? 28.370 58.620 21.358 1.00 30.82 34 GLU B O 1
ATOM 2699 N N . GLU B 1 22 ? 27.280 59.895 22.864 1.00 29.25 35 GLU B N 1
ATOM 2700 C CA . GLU B 1 22 ? 28.167 59.494 23.952 1.00 32.06 35 GLU B CA 1
ATOM 2701 C C . GLU B 1 22 ? 28.091 57.999 24.221 1.00 31.21 35 GLU B C 1
ATOM 2702 O O . GLU B 1 22 ? 29.077 57.402 24.673 1.00 32.27 35 GLU B O 1
ATOM 2708 N N . SER B 1 23 ? 26.942 57.379 23.949 1.00 29.28 36 SER B N 1
ATOM 2709 C CA . SER B 1 23 ? 26.694 56.000 24.340 1.00 29.34 36 SER B CA 1
ATOM 2710 C C . SER B 1 23 ? 26.097 55.130 23.248 1.00 29.73 36 SER B C 1
ATOM 2711 O O . SER B 1 23 ? 25.980 53.916 23.459 1.00 36.54 36 SER B O 1
ATOM 2714 N N . THR B 1 24 ? 25.692 55.696 22.110 1.00 24.79 37 THR B N 1
ATOM 2715 C CA . THR B 1 24 ? 25.044 54.929 21.053 1.00 25.93 37 THR B CA 1
ATOM 2716 C C . THR B 1 24 ? 25.575 55.374 19.699 1.00 27.63 37 THR B C 1
ATOM 2717 O O . THR B 1 24 ? 26.222 56.418 19.569 1.00 26.61 37 THR B O 1
ATOM 2721 N N . ASN B 1 25 ? 25.267 54.570 18.682 1.00 28.10 38 ASN B N 1
ATOM 2722 C CA . ASN B 1 25 ? 25.527 54.908 17.287 1.00 29.44 38 ASN B CA 1
ATOM 2723 C C . ASN B 1 25 ? 24.222 55.317 16.622 1.00 30.03 38 ASN B C 1
ATOM 2724 O O . ASN B 1 25 ? 23.246 54.558 16.643 1.00 27.23 38 ASN B O 1
ATOM 2729 N N . THR B 1 26 ? 24.203 56.501 16.021 1.00 25.83 39 THR B N 1
ATOM 2730 C CA . THR B 1 26 ? 22.961 57.029 15.479 1.00 25.56 39 THR B CA 1
ATOM 2731 C C . THR B 1 26 ? 22.997 57.103 13.958 1.00 24.87 39 THR B C 1
ATOM 2732 O O . THR B 1 26 ? 24.059 57.231 13.340 1.00 29.13 39 THR B O 1
ATOM 2736 N N . GLU B 1 27 ? 21.813 56.988 13.367 1.00 23.28 40 GLU B N 1
ATOM 2737 C CA . GLU B 1 27 ? 21.592 57.251 11.953 1.00 24.32 40 GLU B CA 1
ATOM 2738 C C . GLU B 1 27 ? 20.458 58.258 11.849 1.00 22.07 40 GLU B C 1
ATOM 2739 O O . GLU B 1 27 ? 19.444 58.120 12.539 1.00 22.88 40 GLU B O 1
ATOM 2745 N N . ILE B 1 28 ? 20.634 59.267 10.999 1.00 23.50 41 ILE B N 1
ATOM 2746 C CA . ILE B 1 28 ? 19.679 60.359 10.845 1.00 23.94 41 ILE B CA 1
ATOM 2747 C C . ILE B 1 28 ? 19.077 60.275 9.452 1.00 23.97 41 ILE B C 1
ATOM 2748 O O . ILE B 1 28 ? 19.799 60.376 8.453 1.00 30.12 41 ILE B O 1
ATOM 2753 N N . LEU B 1 29 ? 17.759 60.094 9.379 1.00 24.91 42 LEU B N 1
ATOM 2754 C CA . LEU B 1 29 ? 17.038 60.131 8.115 1.00 22.61 42 LEU B CA 1
ATOM 2755 C C . LEU B 1 29 ? 16.331 61.474 7.978 1.00 25.19 42 LEU B C 1
ATOM 2756 O O . LEU B 1 29 ? 15.974 62.112 8.973 1.00 23.17 42 LEU B O 1
ATOM 2761 N N . SER B 1 30 ? 16.161 61.916 6.735 1.00 24.82 43 SER B N 1
ATOM 2762 C CA . SER B 1 30 ? 15.471 63.165 6.429 1.00 28.60 43 SER B CA 1
ATOM 2763 C C . SER B 1 30 ? 14.204 62.835 5.659 1.00 28.52 43 SER B C 1
ATOM 2764 O O . SER B 1 30 ? 14.277 62.317 4.538 1.00 30.44 43 SER B O 1
ATOM 2767 N N . ASN B 1 31 ? 13.047 63.138 6.264 1.00 27.35 44 ASN B N 1
ATOM 2768 C CA . ASN B 1 31 ? 11.727 62.826 5.724 1.00 30.60 44 ASN B CA 1
ATOM 2769 C C . ASN B 1 31 ? 11.732 61.507 4.959 1.00 29.48 44 ASN B C 1
ATOM 2770 O O . ASN B 1 31 ? 11.495 61.500 3.742 1.00 33.10 44 ASN B O 1
ATOM 2775 N N . PRO B 1 32 ? 12.021 60.384 5.609 1.00 32.18 45 PRO B N 1
ATOM 2776 C CA . PRO B 1 32 ? 12.126 59.116 4.883 1.00 28.66 45 PRO B CA 1
ATOM 2777 C C . PRO B 1 32 ? 10.767 58.545 4.507 1.00 30.66 45 PRO B C 1
ATOM 2778 O O . PRO B 1 32 ? 9.737 58.841 5.117 1.00 28.15 45 PRO B O 1
ATOM 2782 N N . THR B 1 33 ? 10.789 57.702 3.476 1.00 29.32 46 THR B N 1
ATOM 2783 C CA . THR B 1 33 ? 9.641 56.894 3.106 1.00 28.81 46 THR B CA 1
ATOM 2784 C C . THR B 1 33 ? 9.481 55.738 4.090 1.00 31.18 46 THR B C 1
ATOM 2785 O O . THR B 1 33 ? 10.392 55.407 4.854 1.00 33.23 46 THR B O 1
ATOM 2789 N N . LEU B 1 34 ? 8.308 55.104 4.052 1.00 34.66 47 LEU B N 1
ATOM 2790 C CA . LEU B 1 34 ? 8.090 53.922 4.879 1.00 34.48 47 LEU B CA 1
ATOM 2791 C C . LEU B 1 34 ? 9.158 52.866 4.614 1.00 36.06 47 LEU B C 1
ATOM 2792 O O . LEU B 1 34 ? 9.645 52.212 5.543 1.00 32.83 47 LEU B O 1
ATOM 2797 N N . ASP B 1 35 ? 9.548 52.704 3.348 1.00 40.65 48 ASP B N 1
ATOM 2798 C CA . ASP B 1 35 ? 10.564 51.719 2.993 1.00 37.42 48 ASP B CA 1
ATOM 2799 C C . ASP B 1 35 ? 11.921 52.068 3.593 1.00 31.61 48 ASP B C 1
ATOM 2800 O O . ASP B 1 35 ? 12.635 51.181 4.074 1.00 37.14 48 ASP B O 1
ATOM 2805 N N . LYS B 1 36 ? 12.304 53.348 3.564 1.00 32.89 49 LYS B N 1
ATOM 2806 C CA . LYS B 1 36 ? 13.589 53.745 4.131 1.00 27.12 49 LYS B CA 1
ATOM 2807 C C . LYS B 1 36 ? 13.616 53.530 5.640 1.00 33.05 49 LYS B C 1
ATOM 2808 O O . LYS B 1 36 ? 14.664 53.197 6.208 1.00 27.12 49 LYS B O 1
ATOM 2814 N N . ILE B 1 37 ? 12.482 53.750 6.308 1.00 33.10 50 ILE B N 1
ATOM 2815 C CA . ILE B 1 37 ? 12.397 53.477 7.741 1.00 30.28 50 ILE B CA 1
ATOM 2816 C C . ILE B 1 37 ? 12.601 51.992 8.007 1.00 27.83 50 ILE B C 1
ATOM 2817 O O . ILE B 1 37 ? 13.396 51.598 8.870 1.00 27.99 50 ILE B O 1
ATOM 2822 N N . ASN B 1 38 ? 11.909 51.144 7.241 1.00 29.54 51 ASN B N 1
ATOM 2823 C CA . ASN B 1 38 ? 11.983 49.703 7.469 1.00 30.17 51 ASN B CA 1
ATOM 2824 C C . ASN B 1 38 ? 13.407 49.188 7.310 1.00 29.14 51 ASN B C 1
ATOM 2825 O O . ASN B 1 38 ? 13.846 48.318 8.069 1.00 30.19 51 ASN B O 1
ATOM 2830 N N . GLU B 1 39 ? 14.141 49.713 6.328 1.00 28.18 52 GLU B N 1
ATOM 2831 C CA . GLU B 1 39 ? 15.520 49.281 6.132 1.00 33.64 52 GLU B CA 1
ATOM 2832 C C . GLU B 1 39 ? 16.402 49.693 7.303 1.00 32.42 52 GLU B C 1
ATOM 2833 O O . GLU B 1 39 ? 17.245 48.910 7.762 1.00 37.15 52 GLU B O 1
ATOM 2839 N N . ALA B 1 40 ? 16.224 50.915 7.804 1.00 27.86 53 ALA B N 1
ATOM 2840 C CA . ALA B 1 40 ? 17.109 51.455 8.826 1.00 26.05 53 ALA B CA 1
ATOM 2841 C C . ALA B 1 40 ? 16.718 51.055 10.243 1.00 24.35 53 ALA B C 1
ATOM 2842 O O . ALA B 1 40 ? 17.521 51.236 11.164 1.00 28.19 53 ALA B O 1
ATOM 2844 N N . ILE B 1 41 ? 15.527 50.491 10.446 1.00 27.42 54 ILE B N 1
ATOM 2845 C CA . ILE B 1 41 ? 15.019 50.283 11.802 1.00 29.31 54 ILE B CA 1
ATOM 2846 C C . ILE B 1 41 ? 15.267 48.873 12.330 1.00 27.74 54 ILE B C 1
ATOM 2847 O O . ILE B 1 41 ? 15.053 48.628 13.530 1.00 27.57 54 ILE B O 1
ATOM 2852 N N . GLN B 1 42 ? 15.768 47.957 11.496 1.00 28.03 55 GLN B N 1
ATOM 2853 C CA . GLN B 1 42 ? 15.736 46.536 11.842 1.00 28.61 55 GLN B CA 1
ATOM 2854 C C . GLN B 1 42 ? 16.537 46.218 13.099 1.00 27.58 55 GLN B C 1
ATOM 2855 O O . GLN B 1 42 ? 16.133 45.360 13.892 1.00 32.78 55 GLN B O 1
ATOM 2861 N N . GLU B 1 43 ? 17.680 46.869 13.298 1.00 31.32 56 GLU B N 1
ATOM 2862 C CA . GLU B 1 43 ? 18.552 46.502 14.406 1.00 32.62 56 GLU B CA 1
ATOM 2863 C C . GLU B 1 43 ? 18.671 47.574 15.479 1.00 27.98 56 GLU B C 1
ATOM 2864 O O . GLU B 1 43 ? 19.536 47.455 16.353 1.00 25.98 56 GLU B O 1
ATOM 2870 N N . VAL B 1 44 ? 17.816 48.594 15.468 1.00 26.23 57 VAL B N 1
ATOM 2871 C CA . VAL B 1 44 ? 17.987 49.698 16.407 1.00 22.97 57 VAL B CA 1
ATOM 2872 C C . VAL B 1 44 ? 17.253 49.398 17.707 1.00 20.71 57 VAL B C 1
ATOM 2873 O O . VAL B 1 44 ? 16.240 48.689 17.746 1.00 21.10 57 VAL B O 1
ATOM 2877 N N . SER B 1 45 ? 17.793 49.959 18.785 1.00 20.08 58 SER B N 1
ATOM 2878 C CA . SER B 1 45 ? 17.217 49.861 20.116 1.00 19.43 58 SER B CA 1
ATOM 2879 C C . SER B 1 45 ? 16.303 51.034 20.455 1.00 21.00 58 SER B C 1
ATOM 2880 O O . SER B 1 45 ? 15.482 50.912 21.365 1.00 17.97 58 SER B O 1
ATOM 2883 N N . GLY B 1 46 ? 16.432 52.149 19.752 1.00 19.30 59 GLY B N 1
ATOM 2884 C CA . GLY B 1 46 ? 15.674 53.348 20.074 1.00 16.27 59 GLY B CA 1
ATOM 2885 C C . GLY B 1 46 ? 15.416 54.148 18.819 1.00 19.41 59 GLY B C 1
ATOM 2886 O O . GLY B 1 46 ? 16.217 54.141 17.880 1.00 17.18 59 GLY B O 1
ATOM 2887 N N . VAL B 1 47 ? 14.272 54.825 18.797 1.00 16.69 60 VAL B N 1
ATOM 2888 C CA . VAL B 1 47 ? 13.847 55.638 17.666 1.00 14.61 60 VAL B CA 1
ATOM 2889 C C . VAL B 1 47 ? 13.379 56.982 18.194 1.00 15.76 60 VAL B C 1
ATOM 2890 O O . VAL B 1 47 ? 12.674 57.043 19.209 1.00 13.95 60 VAL B O 1
ATOM 2894 N N . PHE B 1 48 ? 13.801 58.057 17.526 1.00 13.53 61 PHE B N 1
ATOM 2895 C CA . PHE B 1 48 ? 13.271 59.398 17.721 1.00 15.25 61 PHE B CA 1
ATOM 2896 C C . PHE B 1 48 ? 12.427 59.768 16.506 1.00 12.89 61 PHE B C 1
ATOM 2897 O O . PHE B 1 48 ? 12.849 59.541 15.365 1.00 16.65 61 PHE B O 1
ATOM 2905 N N . VAL B 1 49 ? 11.245 60.359 16.734 1.00 13.41 62 VAL B N 1
ATOM 2906 C CA . VAL B 1 49 ? 10.330 60.682 15.642 1.00 13.26 62 VAL B CA 1
ATOM 2907 C C . VAL B 1 49 ? 10.070 62.185 15.635 1.00 13.14 62 VAL B C 1
ATOM 2908 O O . VAL B 1 49 ? 9.372 62.718 16.512 1.00 13.32 62 VAL B O 1
ATOM 2912 N N . ARG B 1 50 ? 10.602 62.866 14.627 1.00 13.72 63 ARG B N 1
ATOM 2913 C CA . ARG B 1 50 ? 10.368 64.296 14.459 1.00 13.56 63 ARG B CA 1
ATOM 2914 C C . ARG B 1 50 ? 8.996 64.512 13.821 1.00 14.65 63 ARG B C 1
ATOM 2915 O O . ARG B 1 50 ? 8.754 64.089 12.690 1.00 13.80 63 ARG B O 1
ATOM 2923 N N . TYR B 1 51 ? 8.094 65.169 14.540 1.00 12.80 64 TYR B N 1
ATOM 2924 C CA . TYR B 1 51 ? 6.774 65.435 13.983 1.00 13.37 64 TYR B CA 1
ATOM 2925 C C . TYR B 1 51 ? 6.912 66.274 12.707 1.00 15.25 64 TYR B C 1
ATOM 2926 O O . TYR B 1 51 ? 7.767 67.169 12.645 1.00 14.59 64 TYR B O 1
ATOM 2935 N N . PRO B 1 52 ? 6.098 66.019 11.659 1.00 15.72 65 PRO B N 1
ATOM 2936 C CA . PRO B 1 52 ? 4.970 65.082 11.508 1.00 16.89 65 PRO B CA 1
ATOM 2937 C C . PRO B 1 52 ? 5.343 63.738 10.885 1.00 16.88 65 PRO B C 1
ATOM 2938 O O . PRO B 1 52 ? 4.474 63.051 10.343 1.00 16.33 65 PRO B O 1
ATOM 2942 N N . ASN B 1 53 ? 6.610 63.336 10.919 1.00 15.60 66 ASN B N 1
ATOM 2943 C CA . ASN B 1 53 ? 6.963 62.028 10.375 1.00 16.60 66 ASN B CA 1
ATOM 2944 C C . ASN B 1 53 ? 6.200 60.920 11.098 1.00 19.14 66 ASN B C 1
ATOM 2945 O O . ASN B 1 53 ? 6.008 60.956 12.318 1.00 17.29 66 ASN B O 1
ATOM 2950 N N . LYS B 1 54 ? 5.768 59.916 10.344 1.00 17.90 67 LYS B N 1
ATOM 2951 C CA . LYS B 1 54 ? 4.944 58.856 10.896 1.00 19.75 67 LYS B CA 1
ATOM 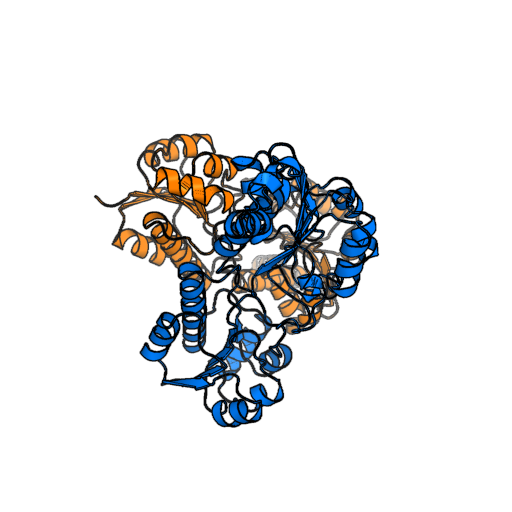2952 C C . LYS B 1 54 ? 5.787 57.624 11.185 1.00 21.26 67 LYS B C 1
ATOM 2953 O O . LYS B 1 54 ? 6.765 57.336 10.489 1.00 23.08 67 LYS B O 1
ATOM 2959 N N . LEU B 1 55 ? 5.403 56.905 12.234 1.00 18.48 68 LEU B N 1
ATOM 2960 C CA . LEU B 1 55 ? 5.967 55.592 12.525 1.00 16.85 68 LEU B CA 1
ATOM 2961 C C . LEU B 1 55 ? 4.789 54.637 12.653 1.00 21.50 68 LEU B C 1
ATOM 2962 O O . LEU B 1 55 ? 4.052 54.680 13.644 1.00 18.56 68 LEU B O 1
ATOM 2967 N N . GLU B 1 56 ? 4.599 53.791 11.639 1.00 20.74 69 GLU B N 1
ATOM 2968 C CA . GLU B 1 56 ? 3.424 52.942 11.539 1.00 24.75 69 GLU B CA 1
ATOM 2969 C C . GLU B 1 56 ? 3.686 51.573 12.159 1.00 22.79 69 GLU B C 1
ATOM 2970 O O . GLU B 1 56 ? 4.831 51.180 12.405 1.00 21.19 69 GLU B O 1
ATOM 2976 N N . ALA B 1 57 ? 2.592 50.832 12.376 1.00 19.73 70 ALA B N 1
ATOM 2977 C CA . ALA B 1 57 ? 2.674 49.539 13.052 1.00 21.34 70 ALA B CA 1
ATOM 2978 C C . ALA B 1 57 ? 3.574 48.566 12.305 1.00 22.30 70 ALA B C 1
ATOM 2979 O O . ALA B 1 57 ? 4.355 47.838 12.925 1.00 22.70 70 ALA B O 1
ATOM 2981 N N . SER B 1 58 ? 3.478 48.536 10.973 1.00 26.95 71 SER B N 1
ATOM 2982 C CA . SER B 1 58 ? 4.271 47.589 10.200 1.00 27.44 71 SER B CA 1
ATOM 2983 C C . SER B 1 58 ? 5.762 47.803 10.429 1.00 26.67 71 SER B C 1
ATOM 2984 O O . SER B 1 58 ? 6.520 46.835 10.565 1.00 27.24 71 SER B O 1
ATOM 2987 N N . SER B 1 59 ? 6.201 49.065 10.494 1.00 24.40 72 SER B N 1
ATOM 2988 C CA . SER B 1 59 ? 7.607 49.355 10.761 1.00 23.19 72 SER B CA 1
ATOM 2989 C C . SER B 1 59 ? 7.997 48.961 12.177 1.00 21.05 72 SER B C 1
ATOM 2990 O O . SER B 1 59 ? 9.099 48.451 12.408 1.00 26.02 72 SER B O 1
ATOM 2993 N N . ILE B 1 60 ? 7.128 49.233 13.147 1.00 21.28 73 ILE B N 1
ATOM 2994 C CA . ILE B 1 60 ? 7.439 48.862 14.520 1.00 21.72 73 ILE B CA 1
ATOM 2995 C C . ILE B 1 60 ? 7.616 47.351 14.630 1.00 26.09 73 ILE B C 1
ATOM 2996 O O . ILE B 1 60 ? 8.505 46.867 15.341 1.00 24.53 73 ILE B O 1
ATOM 3001 N N . ARG B 1 61 ? 6.813 46.585 13.885 1.00 26.33 74 ARG B N 1
ATOM 3002 C CA . ARG B 1 61 ? 6.922 45.127 13.943 1.00 30.51 74 ARG B CA 1
ATOM 3003 C C . ARG B 1 61 ? 8.240 44.617 13.362 1.00 27.36 74 ARG B C 1
ATOM 3004 O O . ARG B 1 61 ? 8.725 43.558 13.779 1.00 36.67 74 ARG B O 1
ATOM 3012 N N . LEU B 1 62 ? 8.833 45.336 12.410 1.00 30.05 75 LEU B N 1
ATOM 3013 C CA . LEU B 1 62 ? 10.121 44.914 11.872 1.00 28.49 75 LEU B CA 1
ATOM 3014 C C . LEU B 1 62 ? 11.277 45.228 12.808 1.00 30.42 75 LEU B C 1
ATOM 3015 O O . LEU B 1 62 ? 12.382 44.713 12.600 1.00 29.11 75 LEU B O 1
ATOM 3020 N N . ALA B 1 63 ? 11.048 46.057 13.831 1.00 31.42 76 ALA B N 1
ATOM 3021 C CA . ALA B 1 63 ? 12.109 46.517 14.729 1.00 28.91 76 ALA B CA 1
ATOM 3022 C C . ALA B 1 63 ? 12.221 45.539 15.897 1.00 29.06 76 ALA B C 1
ATOM 3023 O O . ALA B 1 63 ? 11.706 45.757 16.995 1.00 24.00 76 ALA B O 1
ATOM 3025 N N . LYS B 1 64 ? 12.938 44.438 15.651 1.00 29.08 77 LYS B N 1
ATOM 3026 C CA . LYS B 1 64 ? 12.938 43.319 16.588 1.00 28.59 77 LYS B CA 1
ATOM 3027 C C . LYS B 1 64 ? 13.646 43.632 17.901 1.00 26.77 77 LYS B C 1
ATOM 3028 O O . LYS B 1 64 ? 13.354 42.981 18.909 1.00 29.67 77 LYS B O 1
ATOM 3034 N N . GLN B 1 65 ? 14.571 44.596 17.917 1.00 26.62 78 GLN B N 1
ATOM 3035 C CA . GLN B 1 65 ? 15.302 44.952 19.127 1.00 24.67 78 GLN B CA 1
ATOM 3036 C C . GLN B 1 65 ? 14.860 46.285 19.716 1.00 19.47 78 GLN B C 1
ATOM 3037 O O . GLN B 1 65 ? 15.535 46.809 20.604 1.00 19.38 78 GLN B O 1
ATOM 3043 N N . LEU B 1 66 ? 13.751 46.836 19.239 1.00 18.23 79 LEU B N 1
ATOM 3044 C CA . LEU B 1 66 ? 13.319 48.162 19.659 1.00 16.59 79 LEU B CA 1
ATOM 3045 C C . LEU B 1 66 ? 12.878 48.162 21.117 1.00 18.15 79 LEU B C 1
ATOM 3046 O O . LEU B 1 66 ? 12.070 47.325 21.541 1.00 19.50 79 LEU B O 1
ATOM 3051 N N . LYS B 1 67 ? 13.386 49.138 21.870 1.00 17.50 80 LYS B N 1
ATOM 3052 C CA . LYS B 1 67 ? 13.049 49.343 23.271 1.00 17.23 80 LYS B CA 1
ATOM 3053 C C . LYS B 1 67 ? 12.222 50.592 23.528 1.00 13.02 80 LYS B C 1
ATOM 3054 O O . LYS B 1 67 ? 11.394 50.588 24.442 1.00 13.15 80 LYS B O 1
ATOM 3060 N N . VAL B 1 68 ? 12.458 51.664 22.778 1.00 15.02 81 VAL B N 1
ATOM 3061 C CA . VAL B 1 68 ? 11.913 52.970 23.137 1.00 15.21 81 VAL B CA 1
ATOM 3062 C C . VAL B 1 68 ? 11.717 53.795 21.867 1.00 13.43 81 VAL B C 1
ATOM 3063 O O . VAL B 1 68 ? 12.566 53.798 20.972 1.00 14.58 81 VAL B O 1
ATOM 3067 N N . ILE B 1 69 ? 10.579 54.487 21.808 1.00 12.28 82 ILE B N 1
ATOM 3068 C CA . ILE B 1 69 ? 10.261 55.490 20.798 1.00 12.66 82 ILE B CA 1
ATOM 3069 C C . ILE B 1 69 ? 10.037 56.807 21.523 1.00 10.68 82 ILE B C 1
ATOM 3070 O O . ILE B 1 69 ? 9.244 56.860 22.470 1.00 11.19 82 ILE B O 1
ATOM 3075 N N . SER B 1 70 ? 10.726 57.858 21.092 1.00 11.59 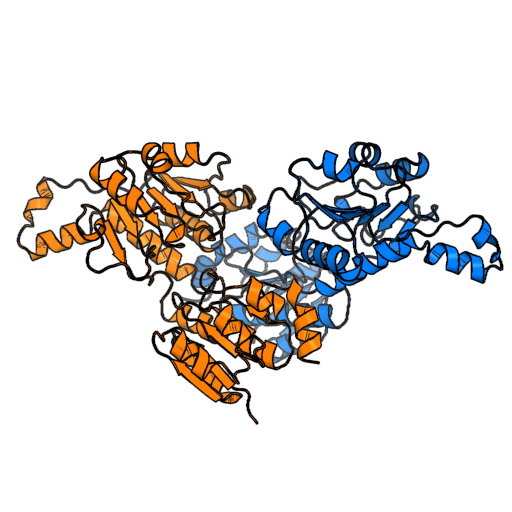83 SER B N 1
ATOM 3076 C CA . SER B 1 70 ? 10.510 59.197 21.639 1.00 12.00 83 SER B CA 1
ATOM 3077 C C . SER B 1 70 ? 9.952 60.120 20.560 1.00 15.60 83 SER B C 1
ATOM 3078 O O . SER B 1 70 ? 10.485 60.177 19.446 1.00 13.87 83 SER B O 1
ATOM 3081 N N . THR B 1 71 ? 8.884 60.845 20.895 1.00 12.09 84 THR B N 1
ATOM 3082 C CA . THR B 1 71 ? 8.407 61.867 19.976 1.00 11.22 84 THR B CA 1
ATOM 3083 C C . THR B 1 71 ? 9.231 63.144 20.166 1.00 12.60 84 THR B C 1
ATOM 3084 O O . THR B 1 71 ? 10.007 63.280 21.113 1.00 15.43 84 THR B O 1
ATOM 3088 N N . SER B 1 72 ? 9.100 64.072 19.217 1.00 11.17 85 SER B N 1
ATOM 3089 C CA . SER B 1 72 ? 9.809 65.345 19.330 1.00 14.13 85 SER B CA 1
ATOM 3090 C C . SER B 1 72 ? 9.183 66.250 20.392 1.00 12.91 85 SER B C 1
ATOM 3091 O O . SER B 1 72 ? 9.894 66.992 21.076 1.00 14.83 85 SER B O 1
ATOM 3094 N N . GLY B 1 73 ? 7.858 66.219 20.528 1.00 12.62 86 GLY B N 1
ATOM 3095 C CA . GLY B 1 73 ? 7.163 67.074 21.482 1.00 11.49 86 GLY B CA 1
ATOM 3096 C C . GLY B 1 73 ? 6.086 66.332 22.249 1.00 10.90 86 GLY B C 1
ATOM 3097 O O . GLY B 1 73 ? 6.215 65.126 22.501 1.00 12.28 86 GLY B O 1
ATOM 3098 N N . PHE B 1 74 ? 5.011 67.043 22.613 1.00 12.15 87 PHE B N 1
ATOM 3099 C CA . PHE B 1 74 ? 3.905 66.412 23.331 1.00 10.78 87 PHE B CA 1
ATOM 3100 C C . PHE B 1 74 ? 3.147 65.443 22.445 1.00 10.30 87 PHE B C 1
ATOM 3101 O O . PHE B 1 74 ? 2.749 64.367 22.903 1.00 10.83 87 PHE B O 1
ATOM 3109 N N . GLY B 1 75 ? 2.908 65.819 21.190 1.00 11.89 88 GLY B N 1
ATOM 3110 C CA . GLY B 1 75 ? 1.958 65.081 20.373 1.00 11.16 88 GLY B CA 1
ATOM 3111 C C . GLY B 1 75 ? 2.485 63.713 19.976 1.00 11.97 88 GLY B C 1
ATOM 3112 O O . GLY B 1 75 ? 3.656 63.548 19.636 1.00 12.03 88 GLY B O 1
ATOM 3113 N N . THR B 1 76 ? 1.591 62.723 20.018 1.00 12.56 89 THR B N 1
ATOM 3114 C CA . THR B 1 76 ? 1.943 61.339 19.713 1.00 11.72 89 THR B CA 1
ATOM 3115 C C . THR B 1 76 ? 1.105 60.781 18.574 1.00 13.64 89 THR B C 1
ATOM 3116 O O . THR B 1 76 ? 1.139 59.559 18.329 1.00 14.49 89 THR B O 1
ATOM 3120 N N . ASP B 1 77 ? 0.368 61.642 17.856 1.00 13.57 90 ASP B N 1
ATOM 3121 C CA . ASP B 1 77 ? -0.557 61.160 16.838 1.00 15.40 90 ASP B CA 1
ATOM 3122 C C . ASP B 1 77 ? 0.144 60.577 15.623 1.00 16.11 90 ASP B C 1
ATOM 3123 O O . ASP B 1 77 ? -0.523 59.913 14.827 1.00 17.18 90 ASP B O 1
ATOM 3128 N N . SER B 1 78 ? 1.448 60.793 15.451 1.00 14.49 91 SER B N 1
ATOM 3129 C CA . SER B 1 78 ? 2.135 60.169 14.329 1.00 17.96 91 SER B CA 1
ATOM 3130 C C . SER B 1 78 ? 2.747 58.820 14.696 1.00 18.73 91 SER B C 1
ATOM 3131 O O . SER B 1 78 ? 3.407 58.206 13.849 1.00 19.97 91 SER B O 1
ATOM 3134 N N . ILE B 1 79 ? 2.529 58.348 15.923 1.00 15.26 92 ILE B N 1
ATOM 3135 C CA . ILE B 1 79 ? 3.036 57.066 16.421 1.00 16.90 92 ILE B CA 1
ATOM 3136 C C . ILE B 1 79 ? 1.879 56.087 16.557 1.00 15.93 92 ILE B C 1
ATOM 3137 O O . ILE B 1 79 ? 0.824 56.439 17.096 1.00 17.19 92 ILE B O 1
ATOM 3142 N N . ASP B 1 80 ? 2.082 54.843 16.123 1.00 14.28 93 ASP B N 1
ATOM 3143 C CA . ASP B 1 80 ? 1.118 53.793 16.451 1.00 14.50 93 ASP B CA 1
ATOM 3144 C C . ASP B 1 80 ? 1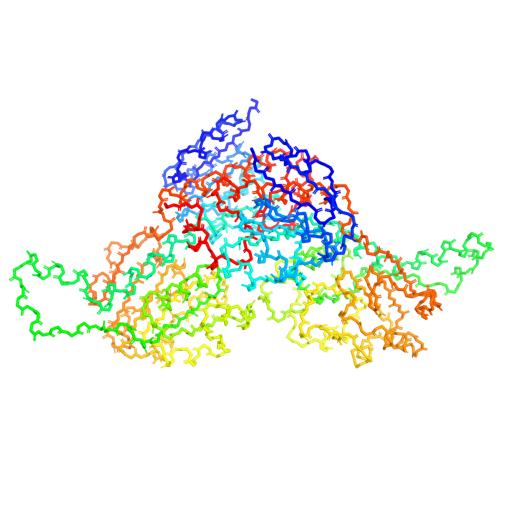.466 53.271 17.841 1.00 17.13 93 ASP B C 1
ATOM 3145 O O . ASP B 1 80 ? 2.293 52.377 18.010 1.00 15.58 93 ASP B O 1
ATOM 3150 N N . ILE B 1 81 ? 0.832 53.861 18.857 1.00 15.28 94 ILE B N 1
ATOM 3151 C CA . ILE B 1 81 ? 1.124 53.492 20.242 1.00 13.85 94 ILE B CA 1
ATOM 3152 C C . ILE B 1 81 ? 0.690 52.057 20.531 1.00 15.70 94 ILE B C 1
ATOM 3153 O O . ILE B 1 81 ? 1.385 51.317 21.240 1.00 17.68 94 ILE B O 1
ATOM 3158 N N . MET B 1 82 ? -0.458 51.639 19.989 1.00 18.07 95 MET B N 1
ATOM 3159 C CA . MET B 1 82 ? -0.942 50.276 20.230 1.00 16.68 95 MET B CA 1
ATOM 3160 C C . MET B 1 82 ? 0.070 49.235 19.773 1.00 14.51 95 MET B C 1
ATOM 3161 O O . MET B 1 82 ? 0.327 48.254 20.482 1.00 18.50 95 MET B O 1
ATOM 3166 N N . ALA B 1 83 ? 0.664 49.439 18.597 1.00 18.08 96 ALA B N 1
ATOM 3167 C CA . ALA B 1 83 ? 1.673 48.506 18.109 1.00 14.35 96 ALA B CA 1
ATOM 3168 C C . ALA B 1 83 ? 2.890 48.497 19.019 1.00 17.44 96 ALA B C 1
ATOM 3169 O O . ALA B 1 83 ? 3.436 47.432 19.327 1.00 18.48 96 ALA B O 1
ATOM 3171 N N . ALA B 1 84 ? 3.330 49.673 19.471 1.00 14.36 97 ALA B N 1
ATOM 3172 C CA . ALA B 1 84 ? 4.445 49.719 20.415 1.00 12.59 97 ALA B CA 1
ATOM 3173 C C . ALA B 1 84 ? 4.125 48.935 21.684 1.00 15.70 97 ALA B C 1
ATOM 3174 O O . ALA B 1 84 ? 4.914 48.083 22.124 1.00 15.45 97 ALA B O 1
ATOM 3176 N N . THR B 1 85 ? 2.945 49.176 22.260 1.00 14.06 98 THR B N 1
ATOM 3177 C CA . THR B 1 85 ? 2.557 48.489 23.484 1.00 13.83 98 THR B CA 1
ATOM 3178 C C . THR B 1 85 ? 2.534 46.976 23.292 1.00 16.02 98 THR B C 1
ATOM 3179 O O . THR B 1 85 ? 3.036 46.227 24.136 1.00 16.88 98 THR B O 1
ATOM 3183 N N . GLU B 1 86 ? 1.986 46.510 22.168 1.00 17.60 99 GLU B N 1
ATOM 3184 C CA . GLU B 1 86 ? 1.927 45.074 21.905 1.00 18.75 99 GLU B CA 1
ATOM 3185 C C . GLU B 1 86 ? 3.305 44.434 21.850 1.00 18.28 99 GLU B C 1
ATOM 3186 O O . GLU B 1 86 ? 3.434 43.226 22.084 1.00 20.07 99 GLU B O 1
ATOM 3192 N N . GLN B 1 87 ? 4.328 45.208 21.515 1.00 19.21 100 GLN B N 1
ATOM 3193 C CA . GLN B 1 87 ? 5.666 44.689 21.302 1.00 19.22 100 GLN B CA 1
ATOM 3194 C C . GLN B 1 87 ? 6.602 44.971 22.469 1.00 17.83 100 GLN B C 1
ATOM 3195 O O . GLN B 1 87 ? 7.809 44.727 22.359 1.00 18.67 100 GLN B O 1
ATOM 3201 N N . GLY B 1 88 ? 6.075 45.475 23.583 1.00 16.16 101 GLY B N 1
ATOM 3202 C CA . GLY B 1 88 ? 6.915 45.837 24.711 1.00 17.40 101 GLY B CA 1
ATOM 3203 C C . GLY B 1 88 ? 7.840 47.006 24.456 1.00 13.18 101 GLY B C 1
ATOM 3204 O O . GLY B 1 88 ? 8.944 47.048 25.013 1.00 15.73 101 GLY B O 1
ATOM 3205 N N . VAL B 1 89 ? 7.415 47.960 23.626 1.00 14.45 102 VAL B N 1
ATOM 3206 C CA . VAL B 1 89 ? 8.187 49.153 23.295 1.00 14.77 102 VAL B CA 1
ATOM 3207 C C . VAL B 1 89 ? 7.587 50.327 24.062 1.00 11.66 102 VAL B C 1
ATOM 3208 O O . VAL B 1 89 ? 6.385 50.598 23.949 1.00 13.26 102 VAL B O 1
ATOM 3212 N N . ILE B 1 90 ? 8.427 51.004 24.842 1.00 10.94 103 ILE B N 1
ATOM 3213 C CA . ILE B 1 90 ? 8.043 52.171 25.628 1.00 13.41 103 ILE B CA 1
ATOM 3214 C C . ILE B 1 90 ? 7.958 53.377 24.704 1.00 12.43 103 ILE B C 1
ATOM 3215 O O . ILE B 1 90 ? 8.887 53.648 23.934 1.00 12.84 103 ILE B O 1
ATOM 3220 N N . VAL B 1 91 ? 6.853 54.115 24.785 1.00 11.20 104 VAL B N 1
ATOM 3221 C CA . VAL B 1 91 ? 6.704 55.376 24.066 1.00 11.90 104 VAL B CA 1
ATOM 3222 C C . VAL B 1 91 ? 6.825 56.503 25.075 1.00 9.98 104 VAL B C 1
ATOM 3223 O O . VAL B 1 91 ? 6.090 56.527 26.065 1.00 12.62 104 VAL B O 1
ATOM 3227 N N . VAL B 1 92 ? 7.741 57.435 24.822 1.00 9.69 105 VAL B N 1
ATOM 3228 C CA . VAL B 1 92 ? 7.849 58.646 25.629 1.00 11.96 105 VAL B CA 1
ATOM 3229 C C . VAL B 1 92 ? 7.533 59.845 24.746 1.00 11.76 105 VAL B C 1
ATOM 3230 O O . VAL B 1 92 ? 7.883 59.870 23.557 1.00 11.35 105 VAL B O 1
ATOM 3234 N N . ASN B 1 93 ? 6.845 60.827 25.320 1.00 10.91 106 ASN B N 1
ATOM 3235 C CA . ASN B 1 93 ? 6.766 62.125 24.676 1.00 12.25 106 ASN B CA 1
ATOM 3236 C C . ASN B 1 93 ? 7.643 63.096 25.453 1.00 10.60 106 ASN B C 1
ATOM 3237 O O . ASN B 1 93 ? 8.382 62.729 26.371 1.00 10.05 106 ASN B O 1
ATOM 3242 N N . ASN B 1 94 ? 7.599 64.348 25.047 1.00 10.49 107 ASN B N 1
ATOM 3243 C CA . ASN B 1 94 ? 8.424 65.394 25.644 1.00 10.03 107 ASN B CA 1
ATOM 3244 C C . ASN B 1 94 ? 7.567 66.631 25.823 1.00 12.78 107 ASN B C 1
ATOM 3245 O O . ASN B 1 94 ? 7.607 67.568 25.011 1.00 12.35 107 ASN B O 1
ATOM 3250 N N . PRO B 1 95 ? 6.759 66.657 26.876 1.00 11.23 108 PRO B N 1
ATOM 3251 C CA . PRO B 1 95 ? 5.745 67.700 27.032 1.00 12.58 108 PRO B CA 1
ATOM 3252 C C . PRO B 1 95 ? 6.251 68.902 27.799 1.00 13.06 108 PRO B C 1
ATOM 3253 O O . PRO B 1 95 ? 7.136 68.809 28.654 1.00 12.73 108 PRO B O 1
ATOM 3257 N N . GLY B 1 96 ? 5.659 70.050 27.478 1.00 11.59 109 GLY B N 1
ATOM 3258 C CA . GLY B 1 96 ? 5.858 71.232 28.286 1.00 13.81 109 GLY B CA 1
ATOM 3259 C C . GLY B 1 96 ? 7.177 71.933 28.095 1.00 14.81 109 GLY B C 1
ATOM 3260 O O . GLY B 1 96 ? 7.520 72.782 28.920 1.00 15.79 109 GLY B O 1
ATOM 3261 N N . MET B 1 97 ? 7.916 71.617 27.037 1.00 12.18 110 MET B N 1
ATOM 3262 C CA . MET B 1 97 ? 9.191 72.266 26.754 1.00 14.16 110 MET B CA 1
ATOM 3263 C C . MET B 1 97 ? 9.038 73.514 25.898 1.00 13.73 110 MET B C 1
ATOM 3264 O O . MET B 1 97 ? 9.981 74.313 25.817 1.00 16.82 110 MET B O 1
ATOM 3269 N N . SER B 1 98 ? 7.867 73.714 25.285 1.00 11.93 111 SER B N 1
ATOM 3270 C CA . SER B 1 98 ? 7.615 74.826 24.371 1.00 11.07 111 SER B CA 1
ATOM 3271 C C . SER B 1 98 ? 6.496 75.749 24.858 1.00 12.57 111 SER B C 1
ATOM 3272 O O . SER B 1 98 ? 5.983 76.552 24.076 1.00 10.96 111 SER B O 1
ATOM 3275 N N . THR B 1 99 ? 6.131 75.682 26.138 1.00 11.11 112 THR B N 1
ATOM 3276 C CA . THR B 1 99 ? 4.890 76.303 26.600 1.00 10.08 112 THR B CA 1
ATOM 3277 C C . THR B 1 99 ? 4.922 77.814 26.438 1.00 11.13 112 THR B C 1
ATOM 3278 O O . THR B 1 99 ? 3.984 78.413 25.900 1.00 11.10 112 THR B O 1
ATOM 3282 N N . THR B 1 100 ? 6.019 78.449 26.856 1.00 11.15 113 THR B N 1
ATOM 3283 C CA . THR B 1 100 ? 6.128 79.894 26.685 1.00 12.75 113 THR B CA 1
ATOM 3284 C C . THR B 1 100 ? 6.162 80.270 25.212 1.00 13.74 113 THR B C 1
ATOM 3285 O O . THR B 1 100 ? 5.507 81.233 24.797 1.00 10.98 113 THR B O 1
ATOM 3289 N N . ALA B 1 101 ? 6.909 79.509 24.407 1.00 12.72 114 ALA B N 1
ATOM 3290 C CA . ALA B 1 101 ? 7.006 79.804 22.981 1.00 12.45 114 ALA B CA 1
ATOM 3291 C C . ALA B 1 101 ? 5.628 79.792 22.327 1.00 9.89 114 ALA B C 1
ATOM 3292 O O . ALA B 1 101 ? 5.271 80.718 21.597 1.00 10.54 114 ALA B O 1
ATOM 3294 N N . VAL B 1 102 ? 4.832 78.756 22.593 1.00 9.06 115 VAL B N 1
ATOM 3295 C CA . VAL B 1 102 ? 3.546 78.661 21.915 1.00 8.97 115 VAL B CA 1
ATOM 3296 C C . VAL B 1 102 ? 2.611 79.743 22.424 1.00 9.75 115 VAL B C 1
ATOM 3297 O O . VAL B 1 102 ? 1.831 80.328 21.665 1.00 10.51 115 VAL B O 1
ATOM 3301 N N . ALA B 1 103 ? 2.672 80.032 23.725 1.00 9.53 116 ALA B N 1
ATOM 3302 C CA . ALA B 1 103 ? 1.840 81.094 24.262 1.00 7.52 116 ALA B CA 1
ATOM 3303 C C . ALA B 1 103 ? 2.190 82.439 23.619 1.00 10.06 116 ALA B C 1
ATOM 3304 O O . ALA B 1 103 ? 1.297 83.230 23.279 1.00 10.52 116 ALA B O 1
ATOM 3306 N N . GLU B 1 104 ? 3.485 82.711 23.444 1.00 9.84 117 GLU B N 1
ATOM 3307 C CA . GLU B 1 104 ? 3.895 83.933 22.755 1.00 9.10 117 GLU B CA 1
ATOM 3308 C C . GLU B 1 104 ? 3.398 83.955 21.311 1.00 8.09 117 GLU B C 1
ATOM 3309 O O . GLU B 1 104 ? 2.911 84.982 20.821 1.00 9.10 117 GLU B O 1
ATOM 3315 N N . HIS B 1 105 ? 3.561 82.842 20.606 1.00 8.82 118 HIS B N 1
ATOM 3316 C CA . HIS B 1 105 ? 3.137 82.762 19.214 1.00 7.75 118 HIS B CA 1
ATOM 3317 C C . HIS B 1 105 ? 1.629 82.945 19.083 1.00 9.10 118 HIS B C 1
ATOM 3318 O O . HIS B 1 105 ? 1.154 83.578 18.135 1.00 9.55 118 HIS B O 1
ATOM 3325 N N . THR B 1 106 ? 0.862 82.371 20.013 1.00 9.85 119 THR B N 1
ATOM 3326 C CA . THR B 1 106 ? -0.590 82.531 19.999 1.00 8.16 119 THR B CA 1
ATOM 3327 C C . THR B 1 106 ? -0.986 83.991 20.212 1.00 9.56 119 THR B C 1
ATOM 3328 O O . THR B 1 106 ? -1.846 84.519 19.491 1.00 9.18 119 THR B O 1
ATOM 3332 N N . LEU B 1 107 ? -0.360 84.664 21.185 1.00 8.78 120 LEU B N 1
ATOM 3333 C CA . LEU B 1 107 ? -0.620 86.084 21.378 1.00 10.39 120 LEU B CA 1
ATOM 3334 C C . LEU B 1 107 ? -0.240 86.882 20.133 1.00 10.60 120 LEU B C 1
ATOM 3335 O O . LEU B 1 107 ? -0.963 87.798 19.733 1.00 10.68 120 LEU B O 1
ATOM 3340 N N . SER B 1 108 ? 0.886 86.526 19.496 1.00 9.33 121 SER B N 1
ATOM 3341 C CA . SER B 1 108 ? 1.296 87.176 18.256 1.00 9.31 121 SER B CA 1
ATOM 3342 C C . SER B 1 108 ? 0.216 87.054 17.184 1.00 11.53 121 SER B C 1
ATOM 3343 O O . SER B 1 108 ? -0.136 88.043 16.519 1.00 10.01 121 SER B O 1
ATOM 3346 N N . MET B 1 109 ? -0.349 85.859 17.034 1.00 10.16 122 MET B N 1
ATOM 3347 C CA . MET B 1 109 ? -1.360 85.639 16.008 1.00 10.28 122 MET B CA 1
ATOM 3348 C C . MET B 1 109 ? -2.668 86.350 16.341 1.00 8.25 122 MET B C 1
ATOM 3349 O O . MET B 1 109 ? -3.300 86.932 15.448 1.00 9.13 122 MET B O 1
ATOM 3354 N N . ILE B 1 110 ? -3.093 86.324 17.615 1.00 8.84 123 ILE B N 1
ATOM 3355 C CA . ILE B 1 110 ? -4.293 87.071 18.013 1.00 10.49 123 ILE B CA 1
ATOM 3356 C C . ILE B 1 110 ? -4.142 88.546 17.671 1.00 9.12 123 ILE B C 1
ATOM 3357 O O . ILE B 1 110 ? -5.020 89.145 17.040 1.00 10.30 123 ILE B O 1
ATOM 3362 N N . LEU B 1 111 ? -3.014 89.149 18.059 1.00 7.74 124 LEU B N 1
ATOM 3363 C CA . LEU B 1 111 ? -2.793 90.564 17.768 1.00 9.01 124 LEU B CA 1
ATOM 3364 C C . LEU B 1 111 ? -2.714 90.819 16.268 1.00 9.65 124 LEU B C 1
ATOM 3365 O O . LEU B 1 111 ? -3.276 91.803 15.777 1.00 10.24 124 LEU B O 1
ATOM 3370 N N . ALA B 1 112 ? -2.022 89.946 15.522 1.00 10.46 125 ALA B N 1
ATOM 3371 C CA . ALA B 1 112 ? -1.863 90.183 14.089 1.00 9.24 125 ALA B CA 1
ATOM 3372 C C . ALA B 1 112 ? -3.206 90.120 13.364 1.00 10.91 125 ALA B C 1
ATOM 3373 O O . ALA B 1 112 ? -3.446 90.877 12.416 1.00 10.24 125 ALA B O 1
ATOM 3375 N N . LEU B 1 113 ? -4.095 89.221 13.789 1.00 10.54 126 LEU B N 1
ATOM 3376 C CA . LEU B 1 113 ? -5.439 89.200 13.217 1.00 9.46 126 LEU B CA 1
ATOM 3377 C C . LEU B 1 113 ? -6.205 90.473 13.553 1.00 10.68 126 LEU B C 1
ATOM 3378 O O . LEU B 1 113 ? -6.889 91.044 12.694 1.00 12.67 126 LEU B O 1
ATOM 3383 N N . ALA B 1 114 ? -6.127 90.914 14.812 1.00 10.56 127 ALA B N 1
ATOM 3384 C CA . ALA B 1 114 ? -6.847 92.115 15.234 1.00 10.63 127 ALA B CA 1
ATOM 3385 C C . ALA B 1 114 ? -6.369 93.347 14.484 1.00 11.06 127 ALA B C 1
ATOM 3386 O O . ALA B 1 114 ? -7.176 94.224 14.136 1.00 13.79 127 ALA B O 1
ATOM 3388 N N . LYS B 1 115 ? -5.061 93.454 14.264 1.00 8.55 128 LYS B N 1
ATOM 3389 C CA . LYS B 1 115 ? -4.464 94.626 13.634 1.00 10.54 128 LYS B CA 1
ATOM 3390 C C . LYS B 1 115 ? -4.276 94.452 12.132 1.00 13.33 128 LYS B C 1
ATOM 3391 O O . LYS B 1 115 ? -3.782 95.370 11.471 1.00 18.12 128 LYS B O 1
ATOM 3397 N N . LYS B 1 116 ? -4.662 93.302 11.583 1.00 12.56 129 LYS B N 1
ATOM 3398 C CA . LYS B 1 116 ? -4.524 93.021 10.150 1.00 13.35 129 LYS B CA 1
ATOM 3399 C C . LYS B 1 116 ? -3.077 93.188 9.693 1.00 12.27 129 LYS B C 1
ATOM 3400 O O . LYS B 1 116 ? -2.808 93.688 8.596 1.00 13.19 129 LYS B O 1
ATOM 3406 N N . LEU B 1 117 ? -2.136 92.745 10.530 1.00 11.31 130 LEU B N 1
ATOM 3407 C CA . LEU B 1 117 ? -0.737 93.126 10.332 1.00 13.97 130 LEU B CA 1
ATOM 3408 C C . LEU B 1 117 ? -0.134 92.604 9.023 1.00 15.42 130 LEU B C 1
ATOM 3409 O O . LEU B 1 117 ? 0.486 93.403 8.301 1.00 13.00 130 LEU B O 1
ATOM 3414 N N . PRO B 1 118 ? -0.234 91.312 8.668 1.00 13.95 131 PRO B N 1
ATOM 3415 C CA . PRO B 1 118 ? 0.378 90.885 7.395 1.00 14.89 131 PRO B CA 1
ATOM 3416 C C . PRO B 1 118 ? -0.265 91.530 6.183 1.00 15.29 131 PRO B C 1
ATOM 3417 O O . PRO B 1 118 ? 0.442 91.892 5.233 1.00 14.47 131 PRO B O 1
ATOM 3421 N N . PHE B 1 119 ? -1.594 91.689 6.200 1.00 15.16 132 PHE B N 1
ATOM 3422 C CA . PHE B 1 119 ? -2.276 92.327 5.077 1.00 14.90 132 PHE B CA 1
ATOM 3423 C C . PHE B 1 119 ? -1.798 93.756 4.900 1.00 17.82 132 PHE B C 1
ATOM 3424 O O . PHE B 1 119 ? -1.517 94.188 3.776 1.00 16.22 132 PHE B O 1
ATOM 3432 N N . LEU B 1 120 ? -1.673 94.504 6.002 1.00 14.41 133 LEU B N 1
ATOM 3433 C CA . LEU B 1 120 ? -1.304 95.912 5.868 1.00 14.72 133 LEU B CA 1
ATOM 3434 C C . LEU B 1 120 ? 0.152 96.077 5.473 1.00 16.62 133 LEU B C 1
ATOM 3435 O O . LEU B 1 120 ? 0.492 97.025 4.758 1.00 16.17 133 LEU B O 1
ATOM 3440 N N . ASP B 1 121 ? 1.021 95.173 5.926 1.00 13.72 134 ASP B N 1
ATOM 3441 C CA . ASP B 1 121 ? 2.411 95.206 5.492 1.00 15.44 134 ASP B CA 1
ATOM 3442 C C . ASP B 1 121 ? 2.507 95.009 3.987 1.00 17.27 134 ASP B C 1
ATOM 3443 O O . ASP B 1 121 ? 3.270 95.701 3.304 1.00 17.19 134 ASP B O 1
ATOM 3448 N N . HIS B 1 122 ? 1.726 94.070 3.451 1.00 17.73 135 HIS B N 1
ATOM 3449 C CA . HIS B 1 122 ? 1.672 93.893 2.005 1.00 19.06 135 HIS B CA 1
ATOM 3450 C C . HIS B 1 122 ? 1.153 95.147 1.309 1.00 22.28 135 HIS B C 1
ATOM 3451 O O . HIS B 1 122 ? 1.707 95.562 0.285 1.00 22.92 135 HIS B O 1
ATOM 3458 N N . CYS B 1 123 ? 0.108 95.776 1.862 1.00 17.14 136 CYS B N 1
ATOM 3459 C CA . CYS B 1 123 ? -0.455 96.985 1.251 1.00 19.21 136 CYS B CA 1
ATOM 3460 C C . CYS B 1 123 ? 0.579 98.099 1.155 1.00 21.76 136 CYS B C 1
ATOM 3461 O O . CYS B 1 123 ? 0.725 98.741 0.107 1.00 24.27 136 CYS B O 1
ATOM 3464 N N . VAL B 1 124 ? 1.301 98.360 2.245 1.00 19.18 137 VAL B N 1
ATOM 3465 C CA . VAL B 1 124 ? 2.260 99.456 2.220 1.00 20.98 137 VAL B CA 1
ATOM 3466 C C . VAL B 1 124 ? 3.365 99.165 1.217 1.00 22.40 137 VAL B C 1
ATOM 3467 O O . VAL B 1 124 ? 3.788 100.050 0.467 1.00 22.18 137 VAL B O 1
ATOM 3471 N N . LYS B 1 125 ? 3.821 97.911 1.162 1.00 20.19 138 LYS B N 1
ATOM 3472 C CA . LYS B 1 125 ? 4.935 97.551 0.293 1.00 22.11 138 LYS B CA 1
ATOM 3473 C C . LYS B 1 125 ? 4.540 97.563 -1.180 1.00 26.04 138 LYS B C 1
ATOM 3474 O O . LYS B 1 125 ? 5.408 97.733 -2.044 1.00 26.59 138 LYS B O 1
ATOM 3480 N N . LYS B 1 126 ? 3.260 97.380 -1.491 1.00 24.20 139 LYS B N 1
ATOM 3481 C CA . LYS B 1 126 ? 2.802 97.453 -2.874 1.00 28.30 139 LYS B CA 1
ATOM 3482 C C . LYS B 1 126 ? 2.334 98.852 -3.251 1.00 29.23 139 LYS B C 1
ATOM 3483 O O . LYS B 1 126 ? 1.825 99.047 -4.360 1.00 31.81 139 LYS B O 1
ATOM 3489 N N . GLY B 1 127 ? 2.513 99.825 -2.363 1.00 23.32 140 GLY B N 1
ATOM 3490 C CA . GLY B 1 127 ? 2.179 101.203 -2.667 1.00 27.20 140 GLY B CA 1
ATOM 3491 C C . GLY B 1 127 ? 0.784 101.636 -2.286 1.00 29.58 140 GLY B C 1
ATOM 3492 O O . GLY B 1 127 ? 0.333 102.693 -2.741 1.00 30.92 140 GLY B O 1
ATOM 3493 N N . ASN B 1 128 ? 0.088 100.872 -1.446 1.00 27.10 141 ASN B N 1
ATOM 3494 C CA . ASN B 1 128 ? -1.290 101.207 -1.121 1.00 25.27 141 ASN B CA 1
ATOM 3495 C C . ASN B 1 128 ? -1.402 101.621 0.339 1.00 24.42 141 ASN B C 1
ATOM 3496 O O . ASN B 1 128 ? -2.293 101.162 1.062 1.00 25.06 141 ASN B O 1
ATOM 3501 N N . TYR B 1 129 ? -0.477 102.484 0.768 1.00 24.41 142 TYR B N 1
ATOM 3502 C CA . TYR B 1 129 ? -0.578 103.154 2.063 1.00 22.76 142 TYR B CA 1
ATOM 3503 C C . TYR B 1 129 ? -1.978 103.719 2.315 1.00 23.54 142 TYR B C 1
ATOM 3504 O O . TYR B 1 129 ? -2.481 103.671 3.446 1.00 21.41 142 TYR B O 1
ATOM 3513 N N . LEU B 1 130 ? -2.630 104.257 1.277 1.00 23.33 143 LEU B N 1
ATOM 3514 C CA . LEU B 1 130 ? -3.915 104.925 1.474 1.00 23.75 143 LEU B CA 1
ATOM 3515 C C . LEU B 1 130 ? -5.057 103.962 1.782 1.00 28.34 143 LEU B C 1
ATOM 3516 O O . LEU B 1 130 ? -6.199 104.412 1.944 1.00 27.27 143 LEU B O 1
ATOM 3521 N N . ILE B 1 131 ? -4.783 102.660 1.887 1.00 28.51 144 ILE B N 1
ATOM 3522 C CA . ILE B 1 131 ? -5.769 101.726 2.420 1.00 24.30 144 ILE B CA 1
ATOM 3523 C C . ILE B 1 131 ? -6.169 102.099 3.840 1.00 26.01 144 ILE B C 1
ATOM 3524 O O . ILE B 1 131 ? -7.231 101.682 4.314 1.00 24.30 144 ILE B O 1
ATOM 3529 N N . ARG B 1 132 ? -5.343 102.893 4.530 1.00 23.40 145 ARG B N 1
ATOM 3530 C CA . ARG B 1 132 ? -5.596 103.214 5.934 1.00 23.06 145 ARG B CA 1
ATOM 3531 C C . ARG B 1 132 ? -6.956 103.872 6.139 1.00 26.01 145 ARG B C 1
ATOM 3532 O O . ARG B 1 132 ? -7.553 103.741 7.214 1.00 26.30 145 ARG B O 1
ATOM 3540 N N . ASN B 1 133 ? -7.469 104.571 5.129 1.00 28.06 146 ASN B N 1
ATOM 3541 C CA . ASN B 1 133 ? -8.7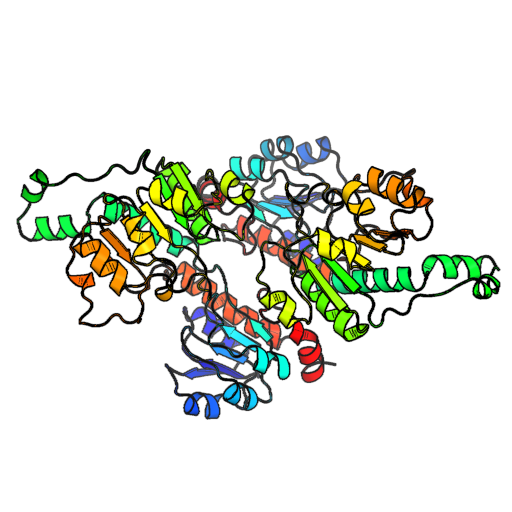20 105.301 5.291 1.00 26.65 146 ASN B CA 1
ATOM 3542 C C . ASN B 1 133 ? -9.936 104.392 5.267 1.00 28.11 146 ASN B C 1
ATOM 3543 O O . ASN B 1 133 ? -11.054 104.869 5.488 1.00 31.99 146 ASN B O 1
ATOM 3548 N N . GLN B 1 134 ? -9.745 103.103 5.005 1.00 26.15 147 GLN B N 1
ATOM 3549 C CA . GLN B 1 134 ? -10.819 102.128 5.038 1.00 31.23 147 GLN B CA 1
ATOM 3550 C C . GLN B 1 134 ? -10.647 101.096 6.144 1.00 28.10 147 GLN B C 1
ATOM 3551 O O . GLN B 1 134 ? -11.506 100.223 6.294 1.00 30.54 147 GLN B O 1
ATOM 3557 N N . MET B 1 135 ? -9.575 101.184 6.928 1.00 26.14 148 MET B N 1
ATOM 3558 C CA . MET B 1 135 ? -9.230 100.170 7.918 1.00 26.35 148 MET B CA 1
ATOM 3559 C C . MET B 1 135 ? -9.774 100.538 9.289 1.00 24.19 148 MET B C 1
ATOM 3560 O O . MET B 1 135 ? -9.733 101.701 9.694 1.00 26.01 148 MET B O 1
ATOM 3565 N N . GLN B 1 136 ? -10.266 99.534 10.012 1.00 23.88 149 GLN B N 1
ATOM 3566 C CA . GLN B 1 136 ? -10.715 99.710 11.391 1.00 26.51 149 GLN B CA 1
ATOM 3567 C C . GLN B 1 136 ? -10.096 98.611 12.241 1.00 19.63 149 GLN B C 1
ATOM 3568 O O . GLN B 1 136 ? -10.725 97.573 12.492 1.00 21.91 149 GLN B O 1
ATOM 3574 N N . PRO B 1 137 ? -8.853 98.792 12.690 1.00 17.33 150 PRO B N 1
ATOM 3575 C CA . PRO B 1 137 ? -8.234 97.788 13.561 1.00 13.73 150 PRO B CA 1
ATOM 3576 C C . PRO B 1 137 ? -9.049 97.580 14.827 1.00 13.30 150 PRO B C 1
ATOM 3577 O O . PRO B 1 137 ? -9.724 98.489 15.316 1.00 15.56 150 PRO B O 1
ATOM 3581 N N . ILE B 1 138 ? -8.975 96.359 15.361 1.00 11.16 151 ILE B N 1
ATOM 3582 C CA . ILE B 1 138 ? -9.698 95.989 16.573 1.00 11.89 151 ILE B CA 1
ATOM 3583 C C . ILE B 1 138 ? -8.854 96.300 17.802 1.00 13.15 151 ILE B C 1
ATOM 3584 O O . ILE B 1 138 ? -7.652 96.014 17.833 1.00 11.82 151 ILE B O 1
ATOM 3589 N N . GLN B 1 139 ? -9.480 96.895 18.821 1.00 12.51 152 GLN B N 1
ATOM 3590 C CA . GLN B 1 139 ? -8.835 97.096 20.120 1.00 10.38 152 GLN B CA 1
ATOM 3591 C C . GLN B 1 139 ? -9.140 95.867 20.976 1.00 12.28 152 GLN B C 1
ATOM 3592 O O . GLN B 1 139 ? -10.310 95.531 21.200 1.00 13.65 152 GLN B O 1
ATOM 3598 N N . LEU B 1 140 ? -8.097 95.165 21.404 1.00 10.57 153 LEU B N 1
ATOM 3599 C CA . LEU B 1 140 ? -8.326 93.897 22.094 1.00 9.42 153 LEU B CA 1
ATOM 3600 C C . LEU B 1 140 ? -8.882 94.076 23.499 1.00 11.42 153 LEU B C 1
ATOM 3601 O O . LEU B 1 140 ? -9.513 93.148 24.013 1.00 10.76 153 LEU B O 1
ATOM 3606 N N . GLU B 1 141 ? -8.646 95.224 24.129 1.00 11.70 154 GLU B N 1
ATOM 3607 C CA . GLU B 1 141 ? -9.174 95.476 25.464 1.00 11.65 154 GLU B CA 1
ATOM 3608 C C . GLU B 1 141 ? -10.643 95.100 25.539 1.00 11.06 154 GLU B C 1
ATOM 3609 O O . GLU B 1 141 ? -11.459 95.598 24.757 1.00 13.37 154 GLU B O 1
ATOM 3615 N N . ASN B 1 142 ? -10.971 94.227 26.487 1.00 10.72 155 ASN B N 1
ATOM 3616 C CA . ASN B 1 142 ? -12.332 93.812 26.807 1.00 13.66 155 ASN B CA 1
ATOM 3617 C C . ASN B 1 142 ? -13.001 92.972 25.718 1.00 15.41 155 ASN B C 1
ATOM 3618 O O . ASN B 1 142 ? -14.194 92.663 25.837 1.00 15.27 155 ASN B O 1
ATOM 3623 N N . LYS B 1 143 ? -12.286 92.589 24.662 1.00 11.20 156 LYS B N 1
ATOM 3624 C CA . LYS B 1 143 ? -12.827 91.560 23.773 1.00 14.44 156 LYS B CA 1
ATOM 3625 C C . LYS B 1 143 ? -12.728 90.202 24.461 1.00 11.99 156 LYS B C 1
ATOM 3626 O O . LYS B 1 143 ? -11.967 90.026 25.414 1.00 11.19 156 LYS B O 1
ATOM 3632 N N . THR B 1 144 ? -13.489 89.218 23.975 1.00 9.61 157 THR B N 1
ATOM 3633 C CA . THR B 1 144 ? -13.533 87.917 24.636 1.00 10.99 157 THR B CA 1
ATOM 3634 C C . THR B 1 144 ? -12.696 86.888 23.879 1.00 11.28 157 THR B C 1
ATOM 3635 O O . THR B 1 144 ? -12.878 86.682 22.675 1.00 10.70 157 THR B O 1
ATOM 3639 N N . LEU B 1 145 ? -11.762 86.257 24.592 1.00 8.64 158 LEU B N 1
ATOM 3640 C CA . LEU B 1 145 ? -11.014 85.115 24.087 1.00 8.47 158 LEU B CA 1
ATOM 3641 C C . LEU B 1 145 ? -11.595 83.839 24.669 1.00 10.14 158 LEU B C 1
ATOM 3642 O O . LEU B 1 145 ? -11.794 83.745 25.883 1.00 11.50 158 LEU B O 1
ATOM 3647 N N . GLY B 1 146 ? -11.848 82.857 23.809 1.00 8.53 159 GLY B N 1
ATOM 3648 C CA . GLY B 1 146 ? -12.288 81.550 24.261 1.00 7.99 159 GLY B CA 1
ATOM 3649 C C . GLY B 1 146 ? -11.202 80.513 24.044 1.00 11.56 159 GLY B C 1
ATOM 3650 O O . GLY B 1 146 ? -10.743 80.327 22.911 1.00 10.63 159 GLY B O 1
ATOM 3651 N N . ILE B 1 147 ? -10.773 79.851 25.121 1.00 9.65 160 ILE B N 1
ATOM 3652 C CA . ILE B 1 147 ? -9.721 78.835 25.082 1.00 9.06 160 ILE B CA 1
ATOM 3653 C C . ILE B 1 147 ? -10.384 77.473 25.101 1.00 11.10 160 ILE B C 1
ATOM 3654 O O . ILE B 1 147 ? -11.159 77.177 26.015 1.00 11.66 160 ILE B O 1
ATOM 3659 N N . VAL B 1 148 ? -10.076 76.636 24.113 1.00 9.76 161 VAL B N 1
ATOM 3660 C CA . VAL B 1 148 ? -10.529 75.252 24.082 1.00 10.51 161 VAL B CA 1
ATOM 3661 C C . VAL B 1 148 ? -9.317 74.401 24.426 1.00 9.73 161 VAL B C 1
ATOM 3662 O O . VAL B 1 148 ? -8.369 74.310 23.634 1.00 10.71 161 VAL B O 1
ATOM 3666 N N . GLY B 1 149 ? -9.320 73.831 25.628 1.00 11.56 162 GLY B N 1
ATOM 3667 C CA . GLY B 1 149 ? -8.180 73.088 26.132 1.00 10.40 162 GLY B CA 1
ATOM 3668 C C . GLY B 1 149 ? -7.367 73.945 27.080 1.00 11.87 162 GLY B C 1
ATOM 3669 O O . GLY B 1 149 ? -6.505 74.736 26.668 1.00 11.80 162 GLY B O 1
ATOM 3670 N N . LEU B 1 150 ? -7.644 73.810 28.374 1.00 11.19 163 LEU B N 1
ATOM 3671 C CA . LEU B 1 150 ? -6.964 74.632 29.379 1.00 9.83 163 LEU B CA 1
ATOM 3672 C C . LEU B 1 150 ? -5.839 73.830 30.033 1.00 10.74 163 LEU B C 1
ATOM 3673 O O . LEU B 1 150 ? -5.863 73.499 31.222 1.00 12.18 163 LEU B O 1
ATOM 3678 N N . GLY B 1 151 ? -4.867 73.460 29.216 1.00 9.37 164 GLY B N 1
ATOM 3679 C CA . GLY B 1 151 ? -3.710 72.713 29.657 1.00 10.05 164 GLY B CA 1
ATOM 3680 C C . GLY B 1 151 ? -2.536 73.632 29.919 1.00 9.25 164 GLY B C 1
ATOM 3681 O O . GLY B 1 151 ? -2.710 74.806 30.276 1.00 10.73 164 GLY B O 1
ATOM 3682 N N . ARG B 1 152 ? -1.331 73.116 29.702 1.00 10.36 165 ARG B N 1
ATOM 3683 C CA . ARG B 1 152 ? -0.140 73.935 29.920 1.00 9.08 165 ARG B CA 1
ATOM 3684 C C . ARG B 1 152 ? -0.197 75.208 29.080 1.00 9.68 165 ARG B C 1
ATOM 3685 O O . ARG B 1 152 ? -0.064 76.327 29.601 1.00 11.48 165 ARG B O 1
ATOM 3693 N N . ILE B 1 153 ? -0.392 75.054 27.769 1.00 8.94 166 ILE B N 1
ATOM 3694 C CA . ILE B 1 153 ? -0.346 76.203 26.882 1.00 10.21 166 ILE B CA 1
ATOM 3695 C C . ILE B 1 153 ? -1.614 77.032 27.020 1.00 9.60 166 ILE B C 1
ATOM 3696 O O . ILE B 1 153 ? -1.555 78.262 27.110 1.00 8.46 166 ILE B O 1
ATOM 3701 N N . GLY B 1 154 ? -2.778 76.381 27.059 1.00 11.14 167 GLY B N 1
ATOM 3702 C CA . GLY B 1 154 ? -4.019 77.132 27.157 1.00 9.82 167 GLY B CA 1
ATOM 3703 C C . GLY B 1 154 ? -4.089 77.995 28.402 1.00 9.37 167 GLY B C 1
ATOM 3704 O O . GLY B 1 154 ? -4.539 79.145 28.349 1.00 10.61 167 GLY B O 1
ATOM 3705 N N . THR B 1 155 ? -3.603 77.477 29.530 1.00 8.31 168 THR B N 1
ATOM 3706 C CA . THR B 1 155 ? -3.609 78.278 30.754 1.00 9.96 168 THR B CA 1
ATOM 3707 C C . THR B 1 155 ? -2.663 79.477 30.642 1.00 10.98 168 THR B C 1
ATOM 3708 O O . THR B 1 155 ? -3.013 80.591 31.054 1.00 11.13 168 THR B O 1
ATOM 3712 N N . LEU B 1 156 ? -1.475 79.287 30.060 1.00 10.51 169 LEU B N 1
ATOM 3713 C CA . LEU B 1 156 ? -0.549 80.415 29.906 1.00 7.85 169 LEU B CA 1
ATOM 3714 C C . LEU B 1 156 ? -1.080 81.443 28.904 1.00 10.09 169 LEU B C 1
ATOM 3715 O O . LEU B 1 156 ? -0.910 82.648 29.106 1.00 10.11 169 LEU B O 1
ATOM 3720 N N . VAL B 1 157 ? -1.745 80.995 27.831 1.00 10.89 170 VAL B N 1
ATOM 3721 C CA . VAL B 1 157 ? -2.352 81.939 26.893 1.00 10.06 170 VAL B CA 1
ATOM 3722 C C . VAL B 1 157 ? -3.433 82.763 27.590 1.00 9.32 170 VAL B C 1
ATOM 3723 O O . VAL B 1 157 ? -3.518 83.987 27.416 1.00 9.44 170 VAL B O 1
ATOM 3727 N N . ALA B 1 158 ? -4.257 82.109 28.404 1.00 9.57 171 ALA B N 1
ATOM 3728 C CA . ALA B 1 158 ? -5.279 82.827 29.157 1.00 7.15 171 ALA B CA 1
ATOM 3729 C C . ALA B 1 158 ? -4.639 83.861 30.069 1.00 11.33 171 ALA B C 1
ATOM 3730 O O . ALA B 1 158 ? -5.099 85.002 30.147 1.00 11.57 171 ALA B O 1
ATOM 3732 N N . HIS B 1 159 ? -3.555 83.480 30.751 1.00 10.19 172 HIS B N 1
ATOM 3733 C CA . HIS B 1 159 ? -2.887 84.416 31.644 1.00 11.19 172 HIS B CA 1
ATOM 3734 C C . HIS B 1 159 ? -2.323 85.613 30.875 1.00 12.83 172 HIS B C 1
ATOM 3735 O O . HIS B 1 159 ? -2.553 86.773 31.252 1.00 12.41 172 HIS B O 1
ATOM 3742 N N . LYS B 1 160 ? -1.615 85.354 29.767 1.00 11.64 173 LYS B N 1
ATOM 3743 C CA . LYS B 1 160 ? -0.964 86.430 29.019 1.00 11.40 173 LYS B CA 1
ATOM 3744 C C . LYS B 1 160 ? -1.971 87.360 28.359 1.00 11.51 173 LYS B C 1
ATOM 3745 O O . LYS B 1 160 ? -1.742 88.570 28.279 1.00 11.68 173 LYS B O 1
ATOM 3751 N N . CYS B 1 161 ? -3.082 86.826 27.851 1.00 10.59 174 CYS B N 1
ATOM 3752 C CA . CYS B 1 161 ? -4.025 87.711 27.165 1.00 11.81 174 CYS B CA 1
ATOM 3753 C C . CYS B 1 161 ? -4.785 88.592 28.143 1.00 12.84 174 CYS B C 1
ATOM 3754 O O . CYS B 1 161 ? -5.170 89.720 27.806 1.00 12.80 174 CYS B O 1
ATOM 3757 N N . ASN B 1 162 ? -5.018 88.092 29.350 1.00 11.59 175 ASN B N 1
ATOM 3758 C CA . ASN B 1 162 ? -5.501 88.929 30.438 1.00 11.72 175 ASN B CA 1
ATOM 3759 C C . ASN B 1 162 ? -4.476 90.018 30.775 1.00 11.61 175 ASN B C 1
ATOM 3760 O O . ASN B 1 162 ? -4.761 91.217 30.655 1.00 11.04 175 ASN B O 1
ATOM 3765 N N . LEU B 1 163 ? -3.261 89.619 31.157 1.00 10.54 176 LEU B N 1
ATOM 3766 C CA . LEU B 1 163 ? -2.273 90.598 31.620 1.00 9.76 176 LEU B CA 1
ATOM 3767 C C . LEU B 1 163 ? -1.881 91.576 30.520 1.00 12.71 176 LEU B C 1
ATOM 3768 O O . LEU B 1 163 ? -1.791 92.786 30.756 1.00 13.86 176 LEU B O 1
ATOM 3773 N N . ALA B 1 164 ? -1.593 91.071 29.318 1.00 11.36 177 ALA B N 1
ATOM 3774 C CA . ALA B 1 164 ? -1.068 91.959 28.282 1.00 10.54 177 ALA B CA 1
ATOM 3775 C C . ALA B 1 164 ? -2.144 92.821 27.634 1.00 9.51 177 ALA B C 1
ATOM 3776 O O . ALA B 1 164 ? -1.855 93.953 27.217 1.00 10.12 177 ALA B O 1
ATOM 3778 N N . LEU B 1 165 ? -3.374 92.302 27.510 1.00 10.26 178 LEU B N 1
ATOM 3779 C CA . LEU B 1 165 ? -4.367 92.926 26.658 1.00 12.64 178 LEU B CA 1
ATOM 3780 C C . LEU B 1 165 ? -5.669 93.294 27.344 1.00 12.29 178 LEU B C 1
ATOM 3781 O O . LEU B 1 165 ? -6.459 94.032 26.745 1.00 12.27 178 LEU B O 1
ATOM 3786 N N . GLY B 1 166 ? -5.927 92.816 28.557 1.00 10.60 179 GLY B N 1
ATOM 3787 C CA . GLY B 1 166 ? -7.211 93.119 29.163 1.00 10.73 179 GLY B CA 1
ATOM 3788 C C . GLY B 1 166 ? -8.375 92.374 28.547 1.00 11.86 179 GLY B C 1
ATOM 3789 O O . GLY B 1 166 ? -9.517 92.846 28.610 1.00 11.51 179 GLY B O 1
ATOM 3790 N N . MET B 1 167 ? -8.120 91.226 27.933 1.00 12.46 180 MET B N 1
ATOM 3791 C CA . MET B 1 167 ? -9.208 90.459 27.353 1.00 10.97 180 MET B CA 1
ATOM 3792 C C . MET B 1 167 ? -9.945 89.650 28.411 1.00 13.02 180 MET B C 1
ATOM 3793 O O . MET B 1 167 ? -9.362 89.182 29.393 1.00 13.10 180 MET B O 1
ATOM 3798 N N . ARG B 1 168 ? -11.247 89.468 28.188 1.00 11.11 181 ARG B N 1
ATOM 3799 C CA . ARG B 1 168 ? -12.037 88.561 29.005 1.00 12.76 181 ARG B CA 1
ATOM 3800 C C . ARG B 1 168 ? -11.805 87.149 28.495 1.00 13.97 181 ARG B C 1
ATOM 3801 O O . ARG B 1 168 ? -11.914 86.900 27.294 1.00 12.96 181 ARG B O 1
ATOM 3809 N N . VAL B 1 169 ? -11.448 86.227 29.375 1.00 11.53 182 VAL B N 1
ATOM 3810 C CA . VAL B 1 169 ? -11.056 84.894 28.922 1.00 12.16 182 VAL B CA 1
ATOM 3811 C C . VAL B 1 169 ? -12.043 83.853 29.439 1.00 12.76 182 VAL B C 1
ATOM 3812 O O . VAL B 1 169 ? -12.289 83.759 30.647 1.00 14.21 182 VAL B O 1
ATOM 3816 N N . LEU B 1 170 ? -12.619 83.094 28.514 1.00 11.26 183 LEU B N 1
ATOM 3817 C CA . LEU B 1 170 ? -13.480 81.952 28.776 1.00 11.24 183 LEU B CA 1
ATOM 3818 C C . LEU B 1 170 ? -12.738 80.684 28.369 1.00 12.86 183 LEU B C 1
ATOM 3819 O O . LEU B 1 170 ? -11.887 80.715 27.484 1.00 13.95 183 LEU B O 1
ATOM 3824 N N . ALA B 1 171 ? -13.056 79.563 29.011 1.00 10.62 184 ALA B N 1
ATOM 3825 C CA . ALA B 1 171 ? -12.372 78.318 28.693 1.00 12.38 184 ALA B CA 1
ATOM 3826 C C . ALA B 1 171 ? -13.356 77.161 28.677 1.00 11.68 184 ALA B C 1
ATOM 3827 O O . ALA B 1 171 ? -14.357 77.171 29.401 1.00 13.52 184 ALA B O 1
ATOM 3829 N N . TYR B 1 172 ? -13.061 76.169 27.833 1.00 9.83 185 TYR B N 1
ATOM 3830 C CA . TYR B 1 172 ? -13.801 74.908 27.790 1.00 10.80 185 TYR B CA 1
ATOM 3831 C C . TYR B 1 172 ? -12.790 73.776 27.863 1.00 12.32 185 TYR B C 1
ATOM 3832 O O . TYR B 1 172 ? -11.900 73.677 27.011 1.00 12.47 185 TYR B O 1
ATOM 3841 N N . ASP B 1 173 ? -12.905 72.955 28.898 1.00 10.33 186 ASP B N 1
ATOM 3842 C CA . ASP B 1 173 ? -12.054 71.797 29.117 1.00 11.63 186 ASP B CA 1
ATOM 3843 C C . ASP B 1 173 ? -12.737 70.920 30.160 1.00 11.46 186 ASP B C 1
ATOM 3844 O O . ASP B 1 173 ? -12.681 71.244 31.352 1.00 14.21 186 ASP B O 1
ATOM 3849 N N . PRO B 1 174 ? -13.392 69.825 29.763 1.00 12.35 187 PRO B N 1
ATOM 3850 C CA . PRO B 1 174 ? -14.138 69.006 30.741 1.00 16.16 187 PRO B CA 1
ATOM 3851 C C . PRO B 1 174 ? -13.274 68.339 31.790 1.00 15.38 187 PRO B C 1
ATOM 3852 O O . PRO B 1 174 ? -13.817 67.778 32.752 1.00 15.52 187 PRO B O 1
ATOM 3856 N N . TYR B 1 175 ? -11.956 68.339 31.630 1.00 14.77 188 TYR B N 1
ATOM 3857 C CA . TYR B 1 175 ? -11.110 67.475 32.445 1.00 12.25 188 TYR B CA 1
ATOM 3858 C C . TYR B 1 175 ? -10.228 68.238 33.434 1.00 14.13 188 TYR B C 1
ATOM 3859 O O . TYR B 1 175 ? -9.379 67.621 34.085 1.00 19.02 188 TYR B O 1
ATOM 3868 N N . VAL B 1 176 ? -10.423 69.540 33.601 1.00 13.48 189 VAL B N 1
ATOM 3869 C CA . VAL B 1 176 ? -9.648 70.323 34.558 1.00 14.57 189 VAL B CA 1
ATOM 3870 C C . VAL B 1 176 ? -10.637 70.988 35.529 1.00 15.14 189 VAL B C 1
ATOM 3871 O O . VAL B 1 176 ? -11.822 71.153 35.210 1.00 15.22 189 VAL B O 1
ATOM 3875 N N . PRO B 1 177 ? -10.173 71.349 36.719 1.00 17.76 190 PRO B N 1
ATOM 3876 C CA . PRO B 1 177 ? -11.061 72.048 37.661 1.00 16.30 190 PRO B CA 1
ATOM 3877 C C . PRO B 1 177 ? -11.238 73.521 37.332 1.00 17.06 190 PRO B C 1
ATOM 3878 O O . PRO B 1 177 ? -10.341 74.185 36.803 1.00 14.87 190 PRO B O 1
ATOM 3882 N N . ALA B 1 178 ? -12.426 74.035 37.668 1.00 19.15 191 ALA B N 1
ATOM 3883 C CA . ALA B 1 178 ? -12.718 75.446 37.417 1.00 15.35 191 ALA B CA 1
ATOM 3884 C C . ALA B 1 178 ? -11.730 76.356 38.131 1.00 17.32 191 ALA B C 1
ATOM 3885 O O . ALA B 1 178 ? -11.447 77.467 37.660 1.00 17.69 191 ALA B O 1
ATOM 3887 N N . SER B 1 179 ? -11.178 75.894 39.258 1.00 19.10 192 SER B N 1
ATOM 3888 C CA . SER B 1 179 ? -10.189 76.679 39.988 1.00 20.43 192 SER B CA 1
ATOM 3889 C C . SER B 1 179 ? -8.966 76.993 39.136 1.00 17.74 192 SER B C 1
ATOM 3890 O O . SER B 1 179 ? -8.312 78.018 39.346 1.00 19.12 192 SER B O 1
ATOM 3893 N N . LYS B 1 180 ? -8.629 76.126 38.181 1.00 13.92 193 LYS B N 1
ATOM 3894 C CA . LYS B 1 180 ? -7.460 76.383 37.334 1.00 14.70 193 LYS B CA 1
ATOM 3895 C C . LYS B 1 180 ? -7.662 77.625 36.472 1.00 15.26 193 LYS B C 1
ATOM 3896 O O . LYS B 1 180 ? -6.737 78.428 36.292 1.00 14.55 193 LYS B O 1
ATOM 3902 N N . ALA B 1 181 ? -8.866 77.791 35.925 1.00 15.50 194 ALA B N 1
ATOM 3903 C CA . ALA B 1 181 ? -9.170 79.009 35.190 1.00 15.08 194 ALA B CA 1
ATOM 3904 C C . ALA B 1 181 ? -9.161 80.228 36.107 1.00 13.85 194 ALA B C 1
ATOM 3905 O O . ALA B 1 181 ? -8.600 81.266 35.751 1.00 12.88 194 ALA B O 1
ATOM 3907 N N . GLU B 1 182 ? -9.760 80.122 37.302 1.00 14.14 195 GLU B N 1
ATOM 3908 C CA . GLU B 1 182 ? -9.863 81.288 38.180 1.00 18.36 195 GLU B CA 1
ATOM 3909 C C . GLU B 1 182 ? -8.494 81.849 38.533 1.00 18.38 195 GLU B C 1
ATOM 3910 O O . GLU B 1 182 ? -8.325 83.067 38.673 1.00 16.47 195 GLU B O 1
ATOM 3916 N N . THR B 1 183 ? -7.510 80.972 38.691 1.00 17.88 196 THR B N 1
ATOM 3917 C CA . THR B 1 183 ? -6.192 81.400 39.127 1.00 19.03 196 THR B CA 1
ATOM 3918 C C . THR B 1 183 ? -5.541 82.337 38.121 1.00 17.92 196 THR B C 1
ATOM 3919 O O . THR B 1 183 ? -4.806 83.243 38.518 1.00 17.06 196 THR B O 1
ATOM 3923 N N . VAL B 1 184 ? -5.822 82.168 36.827 1.00 13.59 197 VAL B N 1
ATOM 3924 C CA . VAL B 1 184 ? -5.284 83.074 35.816 1.00 14.20 197 VAL B CA 1
ATOM 3925 C C . VAL B 1 184 ? -6.323 84.078 35.328 1.00 15.77 197 VAL B C 1
ATOM 3926 O O . VAL B 1 184 ? -6.097 84.752 34.322 1.00 14.71 197 VAL B O 1
ATOM 3930 N N . GLY B 1 185 ? -7.445 84.213 36.027 1.00 14.55 198 GLY B N 1
ATOM 3931 C CA . GLY B 1 185 ? -8.402 85.260 35.701 1.00 17.26 198 GLY B CA 1
ATOM 3932 C C . GLY B 1 185 ? -9.415 84.914 34.636 1.00 17.99 198 GLY B C 1
ATOM 3933 O O . GLY B 1 185 ? -10.132 85.810 34.173 1.00 19.13 198 GLY B O 1
ATOM 3934 N N . ALA B 1 186 ? -9.524 83.644 34.267 1.00 13.74 199 ALA B N 1
ATOM 3935 C CA . ALA B 1 186 ? -10.454 83.151 33.263 1.00 13.60 199 ALA B CA 1
ATOM 3936 C C . ALA B 1 186 ? -11.622 82.440 33.936 1.00 14.82 199 ALA B C 1
ATOM 3937 O O . ALA B 1 186 ? -11.599 82.158 35.130 1.00 14.83 199 ALA B O 1
ATOM 3939 N N . THR B 1 187 ? -12.653 82.145 33.144 1.00 13.55 200 THR B N 1
ATOM 3940 C CA . THR B 1 187 ? -13.832 81.428 33.607 1.00 14.01 200 THR B CA 1
ATOM 3941 C C . THR B 1 187 ? -13.990 80.137 32.819 1.00 14.75 200 THR B C 1
ATOM 3942 O O . THR B 1 187 ? -14.081 80.157 31.584 1.00 15.50 200 THR B O 1
ATOM 3946 N N . TRP B 1 188 ? -14.077 79.024 33.532 1.00 14.27 201 TRP B N 1
ATOM 3947 C CA . TRP B 1 188 ? -14.289 77.740 32.897 1.00 14.51 201 TRP B CA 1
ATOM 3948 C C . TRP B 1 188 ? -15.782 77.481 32.712 1.00 17.49 201 TRP B C 1
ATOM 3949 O O . TRP B 1 188 ? -16.556 77.543 33.670 1.00 19.58 201 TRP B O 1
ATOM 3960 N N . VAL B 1 189 ? -16.169 77.175 31.480 1.00 16.03 202 VAL B N 1
ATOM 3961 C CA . VAL B 1 189 ? -17.561 77.034 31.070 1.00 14.91 202 VAL B CA 1
ATOM 3962 C C . VAL B 1 189 ? -17.847 75.566 30.758 1.00 19.11 202 VAL B C 1
ATOM 3963 O O . VAL B 1 189 ? -17.066 74.904 30.058 1.00 15.78 202 VAL B O 1
ATOM 3967 N N . LYS B 1 190 ? -18.969 75.048 31.271 1.00 19.00 203 LYS B N 1
ATOM 3968 C CA . LYS B 1 190 ? -19.289 73.646 31.012 1.00 20.20 203 LYS B CA 1
ATOM 3969 C C . LYS B 1 190 ? -19.814 73.390 29.598 1.00 13.84 203 LYS B C 1
ATOM 3970 O O . LYS B 1 190 ? -19.699 72.264 29.111 1.00 17.83 203 LYS B O 1
ATOM 3976 N N . ASP B 1 191 ? -20.367 74.397 28.916 1.00 17.71 204 ASP B N 1
ATOM 3977 C CA . ASP B 1 191 ? -21.001 74.208 27.611 1.00 15.99 204 ASP B CA 1
ATOM 3978 C C . ASP B 1 191 ? -20.173 74.928 26.545 1.00 14.38 204 ASP B C 1
ATOM 3979 O O . ASP B 1 191 ? -20.098 76.159 26.545 1.00 16.71 204 ASP B O 1
ATOM 3984 N N . LEU B 1 192 ? -19.542 74.157 25.653 1.00 14.59 205 LEU B N 1
ATOM 3985 C CA . LEU B 1 192 ? -18.772 74.764 24.570 1.00 12.78 205 LEU B CA 1
ATOM 3986 C C . LEU B 1 192 ? -19.612 75.750 23.767 1.00 14.59 205 LEU B C 1
ATOM 3987 O O . LEU B 1 192 ? -19.094 76.768 23.295 1.00 12.89 205 LEU B O 1
ATOM 3992 N N . ASP B 1 193 ? -20.910 75.469 23.599 1.00 14.61 206 ASP B N 1
ATOM 3993 C CA . ASP B 1 193 ? -21.757 76.354 22.802 1.00 16.19 206 ASP B CA 1
ATOM 3994 C C . ASP B 1 193 ? -21.785 77.769 23.357 1.00 13.54 206 ASP B C 1
ATOM 3995 O O . ASP B 1 193 ? -21.909 78.728 22.591 1.00 15.09 206 ASP B O 1
ATOM 4000 N N . VAL B 1 194 ? -21.718 77.923 24.688 1.00 14.73 207 VAL B N 1
ATOM 4001 C CA . VAL B 1 194 ? -21.694 79.253 25.289 1.00 12.83 207 VAL B CA 1
ATOM 4002 C C . VAL B 1 194 ? -20.400 79.969 24.930 1.00 13.01 207 VAL B C 1
ATOM 4003 O O . VAL B 1 194 ? -20.400 81.143 24.543 1.00 13.44 207 VAL B O 1
ATOM 4007 N N . LEU B 1 195 ? -19.280 79.251 25.011 1.00 12.29 208 LEU B N 1
ATOM 4008 C CA . LEU B 1 195 ? -18.004 79.840 24.632 1.00 11.31 208 LEU B CA 1
ATOM 4009 C C . LEU B 1 195 ? -18.027 80.278 23.179 1.00 11.62 208 LEU B C 1
ATOM 4010 O O . LEU B 1 195 ? -17.570 81.378 22.849 1.00 11.49 208 LEU B O 1
ATOM 4015 N N . LEU B 1 196 ? -18.578 79.439 22.297 1.00 11.13 209 LEU B N 1
ATOM 4016 C CA . LEU B 1 196 ? -18.614 79.792 20.885 1.00 12.01 209 LEU B CA 1
ATOM 4017 C C . LEU B 1 196 ? -19.461 81.032 20.652 1.00 13.37 209 LEU B C 1
ATOM 4018 O O . LEU B 1 196 ? -19.096 81.892 19.844 1.00 14.19 209 LEU B O 1
ATOM 4023 N N . ALA B 1 197 ? -20.604 81.136 21.344 1.00 11.29 210 ALA B N 1
ATOM 4024 C CA . ALA B 1 197 ? -21.485 82.291 21.158 1.00 11.61 210 ALA B CA 1
ATOM 4025 C C . ALA B 1 197 ? -20.864 83.595 21.651 1.00 12.78 210 ALA B C 1
ATOM 4026 O O . ALA B 1 197 ? -21.119 84.656 21.071 1.00 15.92 210 ALA B O 1
ATOM 4028 N N . GLU B 1 198 ? -20.057 83.541 22.711 1.00 12.49 211 GLU B N 1
ATOM 4029 C CA . GLU B 1 198 ? -19.560 84.739 23.376 1.00 14.92 211 GLU B CA 1
ATOM 4030 C C . GLU B 1 198 ? -18.181 85.193 22.909 1.00 14.18 211 GLU B C 1
ATOM 4031 O O . GLU B 1 198 ? -17.778 86.313 23.237 1.00 15.77 211 GLU B O 1
ATOM 4037 N N . SER B 1 199 ? -17.435 84.365 22.186 1.00 13.48 212 SER B N 1
ATOM 4038 C CA . SER B 1 199 ? -16.025 84.651 21.935 1.00 11.64 212 SER B CA 1
ATOM 4039 C C . SER B 1 199 ? -15.824 85.513 20.694 1.00 11.24 212 SER B C 1
ATOM 4040 O O . SER B 1 199 ? -16.496 85.334 19.671 1.00 12.76 212 SER B O 1
ATOM 4043 N N . ASP B 1 200 ? -14.893 86.457 20.791 1.00 10.16 213 ASP B N 1
ATOM 4044 C CA . ASP B 1 200 ? -14.438 87.202 19.635 1.00 9.15 213 ASP B CA 1
ATOM 4045 C C . ASP B 1 200 ? -13.220 86.569 18.980 1.00 9.71 213 ASP B C 1
ATOM 4046 O O . ASP B 1 200 ? -12.975 86.807 17.788 1.00 11.54 213 ASP B O 1
ATOM 4051 N N . PHE B 1 201 ? -12.468 85.768 19.738 1.00 9.21 214 PHE B N 1
ATOM 4052 C CA . PHE B 1 201 ? -11.340 84.978 19.266 1.00 9.27 214 PHE B CA 1
ATOM 4053 C C . PHE B 1 201 ? -11.451 83.635 19.966 1.00 9.30 214 PHE B C 1
ATOM 4054 O O . PHE B 1 201 ? -11.659 83.592 21.183 1.00 9.71 214 PHE B O 1
ATOM 4062 N N . VAL B 1 202 ? -11.333 82.553 19.211 1.00 9.41 215 VAL B N 1
ATOM 4063 C CA . VAL B 1 202 ? -11.336 81.200 19.764 1.00 9.47 215 VAL B CA 1
ATOM 4064 C C . VAL B 1 202 ? -9.992 80.576 19.436 1.00 10.10 215 VAL B C 1
ATOM 4065 O O . VAL B 1 202 ? -9.635 80.462 18.256 1.00 10.47 215 VAL B O 1
ATOM 4069 N N . SER B 1 203 ? -9.262 80.146 20.467 1.00 10.20 216 SER B N 1
ATOM 4070 C CA . SER B 1 203 ? -7.922 79.591 20.311 1.00 7.21 216 SER B CA 1
ATOM 4071 C C . SER B 1 203 ? -7.883 78.156 20.834 1.00 6.69 216 SER B C 1
ATOM 4072 O O . SER B 1 203 ? -8.333 77.876 21.950 1.00 8.76 216 SER B O 1
ATOM 4075 N N . LEU B 1 204 ? -7.351 77.256 20.023 1.00 6.44 217 LEU B N 1
ATOM 4076 C CA . LEU B 1 204 ? -7.385 75.818 20.297 1.00 8.04 217 LEU B CA 1
ATOM 4077 C C . LEU B 1 204 ? -6.072 75.339 20.908 1.00 8.79 217 LEU B C 1
ATOM 4078 O O . LEU B 1 204 ? -4.994 75.549 20.333 1.00 8.86 217 LEU B O 1
ATOM 4083 N N . HIS B 1 205 ? -6.165 74.656 22.055 1.00 8.03 218 HIS B N 1
ATOM 4084 C CA . HIS B 1 205 ? -4.995 74.166 22.777 1.00 10.91 218 HIS B CA 1
ATOM 4085 C C . HIS B 1 205 ? -5.239 72.781 23.382 1.00 10.41 218 HIS B C 1
ATOM 4086 O O . HIS B 1 205 ? -4.655 72.432 24.419 1.00 8.64 218 HIS B O 1
ATOM 4093 N N . THR B 1 206 ? -6.091 71.972 22.752 1.00 9.29 219 THR B N 1
ATOM 4094 C CA . THR B 1 206 ? -6.400 70.652 23.289 1.00 8.88 219 THR B CA 1
ATOM 4095 C C . THR B 1 206 ? -5.395 69.617 22.829 1.00 12.23 219 THR B C 1
ATOM 4096 O O . THR B 1 206 ? -4.689 69.779 21.827 1.00 10.73 219 THR B O 1
ATOM 4100 N N . GLU B 1 207 ? -5.353 68.525 23.584 1.00 10.10 220 GLU B N 1
ATOM 4101 C CA . GLU B 1 207 ? -4.763 67.296 23.090 1.00 8.25 220 GLU B CA 1
ATOM 4102 C C . GLU B 1 207 ? -5.665 66.760 21.986 1.00 10.11 220 GLU B C 1
ATOM 4103 O O . GLU B 1 207 ? -6.889 66.940 22.025 1.00 10.62 220 GLU B O 1
ATOM 4109 N N . LEU B 1 208 ? -5.053 66.136 20.977 1.00 10.78 221 LEU B N 1
ATOM 4110 C CA . LEU B 1 208 ? -5.815 65.459 19.934 1.00 13.78 221 LEU B CA 1
ATOM 4111 C C . LEU B 1 208 ? -6.221 64.070 20.425 1.00 11.43 221 LEU B C 1
ATOM 4112 O O . LEU B 1 208 ? -5.363 63.230 20.727 1.00 11.85 221 LEU B O 1
ATOM 4117 N N . THR B 1 209 ? -7.529 63.853 20.535 1.00 11.26 222 THR B N 1
ATOM 4118 C CA . THR B 1 209 ? -8.122 62.584 20.947 1.00 13.21 222 THR B CA 1
ATOM 4119 C C . THR B 1 209 ? -9.292 62.285 20.020 1.00 12.51 222 THR B C 1
ATOM 4120 O O . THR B 1 209 ? -9.695 63.119 19.208 1.00 13.45 222 THR B O 1
ATOM 4124 N N . SER B 1 210 ? -9.893 61.099 20.177 1.00 15.42 223 SER B N 1
ATOM 4125 C CA . SER B 1 210 ? -11.081 60.816 19.372 1.00 12.22 223 SER B CA 1
ATOM 4126 C C . SER B 1 210 ? -12.208 61.816 19.635 1.00 15.92 223 SER B C 1
ATOM 4127 O O . SER B 1 210 ? -13.034 62.038 18.743 1.00 16.93 223 SER B O 1
ATOM 4130 N N . GLU B 1 211 ? -12.241 62.443 20.822 1.00 13.68 224 GLU B N 1
ATOM 4131 C CA . GLU B 1 211 ? -13.248 63.447 21.149 1.00 14.90 224 GLU B CA 1
ATOM 4132 C C . GLU B 1 211 ? -12.976 64.780 20.464 1.00 16.69 224 GLU B C 1
ATOM 4133 O O . GLU B 1 211 ? -13.916 65.484 20.092 1.00 16.86 224 GLU B O 1
ATOM 4139 N N . THR B 1 212 ? -11.707 65.175 20.325 1.00 16.42 225 THR B N 1
ATOM 4140 C CA . THR B 1 212 ? -11.404 66.461 19.713 1.00 14.29 225 THR B CA 1
ATOM 4141 C C . THR B 1 212 ? -11.101 66.361 18.226 1.00 12.66 225 THR B C 1
ATOM 4142 O O . THR B 1 212 ? -11.002 67.396 17.563 1.00 13.14 225 THR B O 1
ATOM 4146 N N . ARG B 1 213 ? -10.992 65.152 17.676 1.00 14.37 226 ARG B N 1
ATOM 4147 C CA . ARG B 1 213 ? -10.786 65.012 16.241 1.00 13.84 226 ARG B CA 1
ATOM 4148 C C . ARG B 1 213 ? -11.956 65.620 15.481 1.00 16.23 226 ARG B C 1
ATOM 4149 O O . ARG B 1 213 ? -13.111 65.233 15.692 1.00 16.08 226 ARG B O 1
ATOM 4157 N N . GLU B 1 214 ? -11.651 66.587 14.608 1.00 15.02 227 GLU B N 1
ATOM 4158 C CA . GLU B 1 214 ? -12.657 67.296 13.811 1.00 15.02 227 GLU B CA 1
ATOM 4159 C C . GLU B 1 214 ? -13.741 67.930 14.681 1.00 15.84 227 GLU B C 1
ATOM 4160 O O . GLU B 1 214 ? -14.894 68.070 14.265 1.00 16.82 227 GLU B O 1
ATOM 4166 N N . MET B 1 215 ? -13.369 68.358 15.894 1.00 14.45 228 MET B N 1
ATOM 4167 C CA . MET B 1 215 ? -14.315 69.067 16.746 1.00 11.80 228 MET B CA 1
ATOM 4168 C C . MET B 1 215 ? -14.754 70.368 16.095 1.00 14.16 228 MET B C 1
ATOM 4169 O O . MET B 1 215 ? -15.928 70.750 16.167 1.00 16.17 228 MET B O 1
ATOM 4174 N N . PHE B 1 216 ? -13.830 71.054 15.435 1.00 12.86 229 PHE B N 1
ATOM 4175 C CA . PHE B 1 216 ? -14.151 72.346 14.838 1.00 11.75 229 PHE B CA 1
ATOM 4176 C C . PHE B 1 216 ? -14.536 72.124 13.382 1.00 12.37 229 PHE B C 1
ATOM 4177 O O . PHE B 1 216 ? -13.708 72.155 12.470 1.00 14.27 229 PHE B O 1
ATOM 4185 N N . ASN B 1 217 ? -15.838 71.895 13.186 1.00 12.82 230 ASN B N 1
ATOM 4186 C CA . ASN B 1 217 ? -16.475 71.602 11.905 1.00 13.27 230 ASN B CA 1
ATOM 4187 C C . ASN B 1 217 ? -17.526 72.678 11.599 1.00 15.56 230 ASN B C 1
ATOM 4188 O O . ASN B 1 217 ? -17.658 73.670 12.315 1.00 12.91 230 ASN B O 1
ATOM 4193 N N . ILE B 1 218 ? -18.301 72.462 10.532 1.00 13.27 231 ILE B N 1
ATOM 4194 C CA . ILE B 1 218 ? -19.170 73.525 10.049 1.00 15.17 231 ILE B CA 1
ATOM 4195 C C . ILE B 1 218 ? -20.239 73.872 11.078 1.00 13.96 231 ILE B C 1
ATOM 4196 O O . ILE B 1 218 ? -20.620 75.038 11.211 1.00 14.54 231 ILE B O 1
ATOM 4201 N N . SER B 1 219 ? -20.712 72.891 11.851 1.00 15.63 232 SER B N 1
ATOM 4202 C CA . SER B 1 219 ? -21.714 73.205 12.862 1.00 15.46 232 SER B CA 1
ATOM 4203 C C . SER B 1 219 ? -21.140 74.153 13.905 1.00 16.26 232 SER B C 1
ATOM 4204 O O . SER B 1 219 ? -21.829 75.064 14.378 1.00 16.95 232 SER B O 1
ATOM 4207 N N . VAL B 1 220 ? -19.862 73.970 14.247 1.00 15.08 233 VAL B N 1
ATOM 4208 C CA . VAL B 1 220 ? -19.217 74.850 15.218 1.00 11.46 233 VAL B CA 1
ATOM 4209 C C . VAL B 1 220 ? -18.996 76.240 14.631 1.00 11.02 233 VAL B C 1
ATOM 4210 O O . VAL B 1 220 ? -19.219 77.248 15.310 1.00 13.67 233 VAL B O 1
ATOM 4214 N N . LEU B 1 221 ? -18.573 76.327 13.364 1.00 12.16 234 LEU B N 1
ATOM 4215 C CA . LEU B 1 221 ? -18.359 77.641 12.768 1.00 13.04 234 LEU B CA 1
ATOM 4216 C C . LEU B 1 221 ? -19.667 78.409 12.623 1.00 14.51 234 LEU B C 1
ATOM 4217 O O . LEU B 1 221 ? -19.677 79.640 12.735 1.00 14.73 234 LEU B O 1
ATOM 4222 N N . LYS B 1 222 ? -20.776 77.703 12.393 1.00 13.59 235 LYS B N 1
ATOM 4223 C CA . LYS B 1 222 ? -22.071 78.368 12.359 1.00 14.16 235 LYS B CA 1
ATOM 4224 C C . LYS B 1 222 ? -22.412 78.995 13.706 1.00 14.82 235 LYS B C 1
ATOM 4225 O O . LYS B 1 222 ? -23.078 80.032 13.754 1.00 15.34 235 LYS B O 1
ATOM 4231 N N . LYS B 1 223 ? -21.946 78.402 14.806 1.00 12.42 236 LYS B N 1
ATOM 4232 C CA . LYS B 1 223 ? -22.204 78.944 16.136 1.00 12.88 236 LYS B CA 1
ATOM 4233 C C . LYS B 1 223 ? -21.284 80.119 16.459 1.00 13.60 236 LYS B C 1
ATOM 4234 O O . LYS B 1 223 ? -21.655 81.006 17.240 1.00 15.53 236 LYS B O 1
ATOM 4240 N N . MET B 1 224 ? -20.088 80.154 15.882 1.00 14.64 237 MET B N 1
ATOM 4241 C CA . MET B 1 224 ? -19.192 81.273 16.155 1.00 10.41 237 MET B CA 1
ATOM 4242 C C . MET B 1 224 ? -19.724 82.562 15.542 1.00 13.51 237 MET B C 1
ATOM 4243 O O . MET B 1 224 ? -20.494 82.546 14.579 1.00 17.12 237 MET B O 1
ATOM 4248 N N . LYS B 1 225 ? -19.309 83.692 16.118 1.00 12.04 238 LYS B N 1
ATOM 4249 C CA . LYS B 1 225 ? -19.724 84.991 15.603 1.00 13.29 238 LYS B CA 1
ATOM 4250 C C . LYS B 1 225 ? -19.153 85.198 14.198 1.00 13.25 238 LYS B C 1
ATOM 4251 O O . LYS B 1 225 ? -17.987 84.877 13.953 1.00 12.34 238 LYS B O 1
ATOM 4257 N N . PRO B 1 226 ? -19.916 85.795 13.281 1.00 14.55 239 PRO B N 1
ATOM 4258 C CA . PRO B 1 226 ? -19.319 86.161 11.980 1.00 16.12 239 PRO B CA 1
ATOM 4259 C C . PRO B 1 226 ? -18.104 87.061 12.103 1.00 14.77 239 PRO B C 1
ATOM 4260 O O . PRO B 1 226 ? -17.230 87.037 11.222 1.00 14.20 239 PRO B O 1
ATOM 4264 N N . THR B 1 227 ? -18.027 87.872 13.157 1.00 13.09 240 THR B N 1
ATOM 4265 C CA . THR B 1 227 ? -16.882 88.748 13.375 1.00 11.75 240 THR B CA 1
ATOM 4266 C C . THR B 1 227 ? -15.704 88.053 14.045 1.00 13.13 240 THR B C 1
ATOM 4267 O O . THR B 1 227 ? -14.660 88.694 14.194 1.00 12.43 240 THR B O 1
ATOM 4271 N N . ALA B 1 228 ? -15.835 86.788 14.436 1.00 12.18 241 ALA B N 1
ATOM 4272 C CA . ALA B 1 228 ? -14.826 86.133 15.267 1.00 12.74 241 ALA B CA 1
ATOM 4273 C C . ALA B 1 228 ? -13.715 85.510 14.434 1.00 11.07 241 ALA B C 1
ATOM 4274 O O . ALA B 1 228 ? -13.846 85.301 13.231 1.00 12.00 241 ALA B O 1
ATOM 4276 N N . PHE B 1 229 ? -12.603 85.207 15.110 1.00 7.06 242 PHE B N 1
ATOM 4277 C CA . PHE B 1 229 ? -11.448 84.554 14.501 1.00 9.61 242 PHE B CA 1
ATOM 4278 C C . PHE B 1 229 ? -11.150 83.238 15.206 1.00 11.36 242 PHE B C 1
ATOM 4279 O O . PHE B 1 229 ? -11.341 83.097 16.419 1.00 10.09 242 PHE B O 1
ATOM 4287 N N . LEU B 1 230 ? -10.625 82.287 14.439 1.00 8.95 243 LEU B N 1
ATOM 4288 C CA . LEU B 1 230 ? -10.136 81.016 14.957 1.00 8.72 243 LEU B CA 1
ATOM 4289 C C . LEU B 1 230 ? -8.615 81.027 14.951 1.00 10.60 243 LEU B C 1
ATOM 4290 O O . LEU B 1 230 ? -8.007 81.459 13.970 1.00 11.90 243 LEU B O 1
ATOM 4295 N N . ILE B 1 231 ? -7.995 80.557 16.039 1.00 8.85 244 ILE B N 1
ATOM 4296 C CA . ILE B 1 231 ? -6.546 80.362 16.093 1.00 7.30 244 ILE B CA 1
ATOM 4297 C C . ILE B 1 231 ? -6.299 78.903 16.434 1.00 8.45 244 ILE B C 1
ATOM 4298 O O . ILE B 1 231 ? -6.888 78.401 17.394 1.00 8.86 244 ILE B O 1
ATOM 4303 N N . ASN B 1 232 ? -5.455 78.207 15.653 1.00 7.19 245 ASN B N 1
ATOM 4304 C CA . ASN B 1 232 ? -5.116 76.824 15.984 1.00 7.42 245 ASN B CA 1
ATOM 4305 C C . ASN B 1 232 ? -3.610 76.612 15.970 1.00 8.80 245 ASN B C 1
ATOM 4306 O O . ASN B 1 232 ? -2.995 76.612 14.899 1.00 8.11 245 ASN B O 1
ATOM 4311 N N . THR B 1 233 ? -3.050 76.375 17.160 1.00 8.40 246 THR B N 1
ATOM 4312 C CA . THR B 1 233 ? -1.666 75.951 17.333 1.00 7.82 246 THR B CA 1
ATOM 4313 C C . THR B 1 233 ? -1.566 74.558 17.938 1.00 10.12 246 THR B C 1
ATOM 4314 O O . THR B 1 233 ? -0.485 74.191 18.417 1.00 10.57 246 THR B O 1
ATOM 4318 N N . SER B 1 234 ? -2.663 73.792 17.987 1.00 11.18 247 SER B N 1
ATOM 4319 C CA . SER B 1 234 ? -2.602 72.516 18.704 1.00 11.23 247 SER B CA 1
ATOM 4320 C C . SER B 1 234 ? -2.275 71.337 17.801 1.00 9.96 247 SER B C 1
ATOM 4321 O O . SER B 1 234 ? -1.098 70.993 17.653 1.00 9.82 247 SER B O 1
ATOM 4324 N N . ARG B 1 235 ? -3.279 70.836 17.082 1.00 9.21 248 ARG B N 1
ATOM 4325 C CA . ARG B 1 235 ? -3.089 69.784 16.096 1.00 9.88 248 ARG B CA 1
ATOM 4326 C C . ARG B 1 235 ? -4.053 70.046 14.944 1.00 9.98 248 ARG B C 1
ATOM 4327 O O . ARG B 1 235 ? -5.201 70.444 15.164 1.00 10.07 248 ARG B O 1
ATOM 4335 N N . GLY B 1 236 ? -3.589 69.781 13.715 1.00 11.58 249 GLY B N 1
ATOM 4336 C CA . GLY B 1 236 ? -4.413 70.042 12.538 1.00 12.03 249 GLY B CA 1
ATOM 4337 C C . GLY B 1 236 ? -5.719 69.262 12.519 1.00 11.10 249 GLY B C 1
ATOM 4338 O O . GLY B 1 236 ? -6.735 69.763 12.041 1.00 12.32 249 GLY B O 1
ATOM 4339 N N . LYS B 1 237 ? -5.709 68.022 13.020 1.00 11.72 250 LYS B N 1
ATOM 4340 C CA . LYS B 1 237 ? -6.914 67.188 12.938 1.00 12.43 250 LYS B CA 1
ATOM 4341 C C . LYS B 1 237 ? -8.038 67.655 13.859 1.00 14.65 250 LYS B C 1
ATOM 4342 O O . LYS B 1 237 ? -9.148 67.119 13.766 1.00 13.78 250 LYS B O 1
ATOM 4348 N N . VAL B 1 238 ? -7.794 68.631 14.740 1.00 10.71 251 VAL B N 1
ATOM 4349 C CA . VAL B 1 238 ? -8.876 69.166 15.566 1.00 12.70 251 VAL B CA 1
ATOM 4350 C C . VAL B 1 238 ? -9.844 69.969 14.706 1.00 11.81 251 VAL B C 1
ATOM 4351 O O . VAL B 1 238 ? -11.020 70.142 15.063 1.00 11.20 251 VAL B O 1
ATOM 4355 N N . VAL B 1 239 ? -9.359 70.497 13.587 1.00 10.82 252 VAL B N 1
ATOM 4356 C CA . VAL B 1 239 ? -10.129 71.346 12.691 1.00 12.66 252 VAL B CA 1
ATOM 4357 C C . VAL B 1 239 ? -10.454 70.532 11.447 1.00 13.97 252 VAL B C 1
ATOM 4358 O O . VAL B 1 239 ? -9.577 69.853 10.902 1.00 16.05 252 VAL B O 1
ATOM 4362 N N . CYS B 1 240 ? -11.708 70.594 10.997 1.00 15.29 253 CYS B N 1
ATOM 4363 C CA . CYS B 1 240 ? -12.021 70.083 9.658 1.00 18.21 253 CYS B CA 1
ATOM 4364 C C . CYS B 1 240 ? -11.689 71.190 8.668 1.00 15.22 253 CYS B C 1
ATOM 4365 O O . CYS B 1 240 ? -12.413 72.183 8.559 1.00 15.65 253 CYS B O 1
ATOM 4368 N N . GLU B 1 241 ? -10.570 71.037 7.955 1.00 16.78 254 GLU B N 1
ATOM 4369 C CA . GLU B 1 241 ? -10.042 72.138 7.161 1.00 15.90 254 GLU B CA 1
ATOM 4370 C C . GLU B 1 241 ? -10.958 72.484 5.999 1.00 15.83 254 GLU B C 1
ATOM 4371 O O . GLU B 1 241 ? -11.087 73.654 5.630 1.00 15.86 254 GLU B O 1
ATOM 4377 N N . LYS B 1 242 ? -11.590 71.482 5.385 1.00 16.55 255 LYS B N 1
ATOM 4378 C CA . LYS B 1 242 ? -12.537 71.796 4.318 1.00 18.80 255 LYS B CA 1
ATOM 4379 C C . LYS B 1 242 ? -13.706 72.632 4.834 1.00 13.41 255 LYS B C 1
ATOM 4380 O O . LYS B 1 242 ? -14.085 73.631 4.204 1.00 15.08 255 LYS B O 1
ATOM 4386 N N . ASP B 1 243 ? -14.232 72.294 6.017 1.00 14.35 256 ASP B N 1
ATOM 4387 C CA . ASP B 1 243 ? -15.286 73.103 6.630 1.00 13.57 256 ASP B CA 1
ATOM 4388 C C . ASP B 1 243 ? -14.790 74.502 6.983 1.00 13.22 256 ASP B C 1
ATOM 4389 O O . ASP B 1 243 ? -15.549 75.476 6.899 1.00 13.78 256 ASP B O 1
ATOM 4394 N N . LEU B 1 244 ? -13.531 74.617 7.432 1.00 11.46 257 LEU B N 1
ATOM 4395 C CA . LEU B 1 244 ? -12.990 75.945 7.710 1.00 11.79 257 LEU B CA 1
ATOM 4396 C C . LEU B 1 244 ? -13.006 76.815 6.456 1.00 12.76 257 LEU B C 1
ATOM 4397 O O . LEU B 1 244 ? -13.368 77.995 6.517 1.00 12.26 257 LEU B O 1
ATOM 4402 N N . GLY B 1 245 ? -12.608 76.255 5.308 1.00 12.54 258 GLY B N 1
ATOM 4403 C CA . GLY B 1 245 ? -12.646 77.032 4.080 1.00 13.35 258 GLY B CA 1
ATOM 4404 C C . GLY B 1 245 ? -14.061 77.431 3.707 1.00 15.34 258 GLY B C 1
ATOM 4405 O O . GLY B 1 245 ? -14.307 78.574 3.317 1.00 13.73 258 GLY B O 1
ATOM 4406 N N . ILE B 1 246 ? -15.007 76.497 3.847 1.00 12.28 259 ILE B N 1
ATOM 4407 C CA . ILE B 1 246 ? -16.418 76.809 3.617 1.00 11.99 259 ILE B CA 1
ATOM 4408 C C . ILE B 1 246 ? -16.853 77.940 4.537 1.00 12.63 259 ILE B C 1
ATOM 4409 O O . ILE B 1 246 ? -17.517 78.890 4.116 1.00 11.32 259 ILE B O 1
ATOM 4414 N N . ALA B 1 247 ? -16.469 77.860 5.811 1.00 12.64 260 ALA B N 1
ATOM 4415 C CA . ALA B 1 247 ? -16.872 78.876 6.773 1.00 13.19 260 ALA B CA 1
ATOM 4416 C C . ALA B 1 247 ? -16.338 80.254 6.396 1.00 11.92 260 ALA B C 1
ATOM 4417 O O . ALA B 1 247 ? -17.034 81.260 6.551 1.00 12.67 260 ALA B O 1
ATOM 4419 N N . LEU B 1 248 ? -15.090 80.326 5.932 1.00 11.53 261 LEU B N 1
ATOM 4420 C CA . LEU B 1 248 ? -14.525 81.608 5.523 1.00 12.21 261 LEU B CA 1
ATOM 4421 C C . LEU B 1 248 ? -15.244 82.161 4.291 1.00 16.20 261 LEU B C 1
ATOM 4422 O O . LEU B 1 248 ? -15.562 83.353 4.236 1.00 15.03 261 LEU B O 1
ATOM 4427 N N . ASN B 1 249 ? -15.514 81.297 3.306 1.00 13.56 262 ASN B N 1
ATOM 4428 C CA . ASN B 1 249 ? -16.244 81.698 2.097 1.00 17.91 262 ASN B CA 1
ATOM 4429 C C . ASN B 1 249 ? -17.632 82.228 2.415 1.00 16.62 262 ASN B C 1
ATOM 4430 O O . ASN B 1 249 ? -18.073 83.235 1.842 1.00 18.08 262 ASN B O 1
ATOM 4435 N N . GLN B 1 250 ? -18.336 81.553 3.311 1.00 12.49 263 GLN B N 1
ATOM 4436 C CA . GLN B 1 250 ? -19.725 81.842 3.637 1.00 15.70 263 GLN B CA 1
ATOM 4437 C C . GLN B 1 250 ? -19.853 82.880 4.743 1.00 15.31 263 GLN B C 1
ATOM 4438 O O . GLN B 1 250 ? -20.972 83.166 5.199 1.00 17.89 263 GLN B O 1
ATOM 4444 N N . LYS B 1 251 ? -18.727 83.440 5.184 1.00 16.44 264 LYS B N 1
ATOM 4445 C CA . LYS B 1 251 ? -18.685 84.504 6.185 1.00 15.67 264 LYS B CA 1
ATOM 4446 C C . LYS B 1 251 ? -19.246 84.072 7.537 1.00 15.39 264 LYS B C 1
ATOM 4447 O O . LYS B 1 251 ? -19.795 84.896 8.272 1.00 15.51 264 LYS B O 1
ATOM 4453 N N . LEU B 1 252 ? -19.078 82.790 7.895 1.00 13.64 265 LEU B N 1
ATOM 4454 C CA . LEU B 1 252 ? -19.505 82.323 9.214 1.00 13.28 265 LEU B CA 1
ATOM 4455 C C . LEU B 1 252 ? -18.554 82.796 10.309 1.00 12.88 265 LEU B C 1
ATOM 4456 O O . LEU B 1 252 ? -18.946 82.848 11.481 1.00 15.16 265 LEU B O 1
ATOM 4461 N N . ILE B 1 253 ? -17.287 83.039 9.956 1.00 11.85 266 ILE B N 1
ATOM 4462 C CA . ILE B 1 253 ? -16.278 83.662 10.813 1.00 11.83 266 ILE B CA 1
ATOM 4463 C C . ILE B 1 253 ? -15.479 84.611 9.926 1.00 12.87 266 ILE B C 1
ATOM 4464 O O . ILE B 1 253 ? -15.582 84.581 8.693 1.00 15.18 266 ILE B O 1
ATOM 4469 N N . ALA B 1 254 ? -14.655 85.449 10.560 1.00 10.80 267 ALA B N 1
ATOM 4470 C CA . ALA B 1 254 ? -13.981 86.513 9.822 1.00 13.61 267 ALA B CA 1
ATOM 4471 C C . ALA B 1 254 ? -12.580 86.136 9.338 1.00 14.96 267 ALA B C 1
ATOM 4472 O O . ALA B 1 254 ? -12.120 86.685 8.331 1.00 16.33 267 ALA B O 1
ATOM 4474 N N . GLY B 1 255 ? -11.896 85.213 10.000 1.00 9.55 268 GLY B N 1
ATOM 4475 C CA . GLY B 1 255 ? -10.548 84.856 9.593 1.00 11.23 268 GLY B CA 1
ATOM 4476 C C . GLY B 1 255 ? -9.971 83.836 10.546 1.00 9.59 268 GLY B C 1
ATOM 4477 O O . GLY B 1 255 ? -10.638 83.375 11.470 1.00 10.34 268 GLY B O 1
ATOM 4478 N N . CYS B 1 256 ? -8.706 83.488 10.315 1.00 10.67 269 CYS B N 1
ATOM 4479 C CA . CYS B 1 256 ? -8.094 82.459 11.138 1.00 10.81 269 CYS B CA 1
ATOM 4480 C C . CYS B 1 256 ? -6.584 82.561 11.055 1.00 9.34 269 CYS B C 1
ATOM 4481 O O . CYS B 1 256 ? -6.019 83.111 10.103 1.00 9.73 269 CYS B O 1
ATOM 4484 N N . ALA B 1 257 ? -5.938 82.016 12.082 1.00 9.94 270 ALA B N 1
ATOM 4485 C CA . ALA B 1 257 ? -4.485 81.935 12.141 1.00 9.47 270 ALA B CA 1
ATOM 4486 C C . ALA B 1 257 ? -4.144 80.505 12.507 1.00 9.27 270 ALA B C 1
ATOM 4487 O O . ALA B 1 257 ? -4.627 79.992 13.523 1.00 8.99 270 ALA B O 1
ATOM 4489 N N . LEU B 1 258 ? -3.333 79.852 11.677 1.00 8.79 271 LEU B N 1
ATOM 4490 C CA . LEU B 1 258 ? -3.038 78.436 11.833 1.00 9.37 271 LEU B CA 1
ATOM 4491 C C . LEU B 1 258 ? -1.536 78.216 11.838 1.00 9.11 271 LEU B C 1
ATOM 4492 O O . LEU B 1 258 ? -0.832 78.670 10.919 1.00 9.36 271 LEU B O 1
ATOM 4497 N N . ASP B 1 259 ? -1.065 77.450 12.830 1.00 9.24 272 ASP B N 1
ATOM 4498 C CA . ASP B 1 259 ? 0.304 76.947 12.871 1.00 9.84 272 ASP B CA 1
ATOM 4499 C C . ASP B 1 259 ? 0.376 75.447 12.619 1.00 9.53 272 ASP B C 1
ATOM 4500 O O . ASP B 1 259 ? 1.479 74.899 12.510 1.00 9.83 272 ASP B O 1
ATOM 4505 N N . VAL B 1 260 ? -0.766 74.765 12.554 1.00 9.27 273 VAL B N 1
ATOM 4506 C CA . VAL B 1 260 ? -0.812 73.327 12.332 1.00 10.57 273 VAL B CA 1
ATOM 4507 C C . VAL B 1 260 ? -1.908 73.049 11.321 1.00 11.63 273 VAL B C 1
ATOM 4508 O O . VAL B 1 260 ? -2.848 73.832 11.174 1.00 11.40 273 VAL B O 1
ATOM 4512 N N . PHE B 1 261 ? -1.780 71.906 10.632 1.00 10.79 274 PHE B N 1
ATOM 4513 C CA . PHE B 1 261 ? -2.562 71.641 9.424 1.00 10.93 274 PHE B CA 1
ATOM 4514 C C . PHE B 1 261 ? -2.973 70.174 9.366 1.00 15.87 274 PHE B C 1
ATOM 4515 O O . PHE B 1 261 ? -2.344 69.310 9.970 1.00 12.83 274 PHE B O 1
ATOM 4523 N N . GLU B 1 262 ? -4.045 69.893 8.627 1.00 16.42 275 GLU B N 1
ATOM 4524 C CA . GLU B 1 262 ? -4.325 68.478 8.393 1.00 23.97 275 GLU B CA 1
ATOM 4525 C C . GLU B 1 262 ? -4.484 68.263 6.895 1.00 29.59 275 GLU B C 1
ATOM 4526 O O . GLU B 1 262 ? -5.350 68.905 6.285 1.00 24.28 275 GLU B O 1
ATOM 4532 N N . PRO B 1 263 ? -3.906 67.179 6.360 1.00 42.44 276 PRO B N 1
ATOM 4533 C CA . PRO B 1 263 ? -2.629 67.272 5.653 1.00 52.05 276 PRO B CA 1
ATOM 4534 C C . PRO B 1 263 ? -1.620 68.220 6.298 1.00 48.18 276 PRO B C 1
ATOM 4535 O O . PRO B 1 263 ? -1.715 69.442 6.155 1.00 44.50 276 PRO B O 1
ATOM 4539 N N . GLU B 1 264 ? -0.647 67.658 7.022 1.00 34.43 277 GLU B N 1
ATOM 4540 C CA . GLU B 1 264 ? 0.543 68.396 7.443 1.00 27.47 277 GLU B CA 1
ATOM 4541 C C . GLU B 1 264 ? 1.789 67.671 6.946 1.00 16.12 277 GLU B C 1
ATOM 4542 O O . GLU B 1 264 ? 2.008 66.507 7.315 1.00 17.17 277 GLU B O 1
ATOM 4548 N N . PRO B 1 265 ? 2.642 68.307 6.132 1.00 16.55 278 PRO B N 1
ATOM 4549 C CA . PRO B 1 265 ? 2.534 69.679 5.619 1.00 18.01 278 PRO B CA 1
ATOM 4550 C C . PRO B 1 265 ? 1.359 69.848 4.665 1.00 19.26 278 PRO B C 1
ATOM 4551 O O . PRO B 1 265 ? 0.910 68.885 4.050 1.00 15.17 278 PRO B O 1
ATOM 4555 N N . PRO B 1 266 ? 0.838 71.066 4.557 1.00 15.46 279 PRO B N 1
ATOM 4556 C CA . PRO B 1 266 ? -0.308 71.304 3.673 1.00 17.25 279 PRO B CA 1
ATOM 4557 C C . PRO B 1 266 ? 0.095 71.257 2.209 1.00 19.48 279 PRO B C 1
ATOM 4558 O O . PRO B 1 266 ? 1.263 71.417 1.851 1.00 17.80 279 PRO B O 1
ATOM 4562 N N . ALA B 1 267 ? -0.906 71.051 1.358 1.00 16.07 280 ALA B N 1
ATOM 4563 C CA . ALA B 1 267 ? -0.665 70.929 -0.072 1.00 16.88 280 ALA B CA 1
ATOM 4564 C C . ALA B 1 267 ? -0.290 72.273 -0.684 1.00 18.71 280 ALA B C 1
ATOM 4565 O O . ALA B 1 267 ? -0.549 73.343 -0.122 1.00 17.72 280 ALA B O 1
ATOM 4567 N N . LEU B 1 268 ? 0.337 72.203 -1.865 1.00 16.06 281 LEU B N 1
ATOM 4568 C CA . LEU B 1 268 ? 0.720 73.416 -2.580 1.00 16.68 281 LEU B CA 1
ATOM 4569 C C . LEU B 1 268 ? -0.489 74.263 -2.952 1.00 14.83 281 LEU B C 1
ATOM 4570 O O . LEU B 1 268 ? -0.394 75.495 -3.004 1.00 17.67 281 LEU B O 1
ATOM 4575 N N . ASP B 1 269 ? -1.632 73.630 -3.210 1.00 21.00 282 ASP B N 1
ATOM 4576 C CA . ASP B 1 269 ? -2.835 74.325 -3.652 1.00 21.30 282 ASP B CA 1
ATOM 4577 C C . ASP B 1 269 ? -3.927 74.333 -2.583 1.00 23.02 282 ASP B C 1
ATOM 4578 O O . ASP B 1 269 ? -5.117 74.274 -2.899 1.00 21.70 282 ASP B O 1
ATOM 4583 N N . ASN B 1 270 ? -3.538 74.419 -1.319 1.00 19.02 283 ASN B N 1
ATOM 4584 C CA . ASN B 1 270 ? -4.513 74.490 -0.240 1.00 19.09 283 ASN B CA 1
ATOM 4585 C C . ASN B 1 270 ? -5.388 75.730 -0.428 1.00 16.12 283 ASN B C 1
ATOM 4586 O O . ASN B 1 270 ? -4.857 76.839 -0.564 1.00 16.12 283 ASN B O 1
ATOM 4591 N N . PRO B 1 271 ? -6.719 75.587 -0.459 1.00 17.15 284 PRO B N 1
ATOM 4592 C CA . PRO B 1 271 ? -7.568 76.767 -0.717 1.00 16.98 284 PRO B CA 1
ATOM 4593 C C . PRO B 1 271 ? -7.462 77.848 0.353 1.00 18.79 284 PRO B C 1
ATOM 4594 O O . PRO B 1 271 ? -7.797 79.010 0.081 1.00 18.29 284 PRO B O 1
ATOM 4598 N N . LEU B 1 272 ? -6.996 77.506 1.556 1.00 16.54 285 LEU B N 1
ATOM 4599 C CA . LEU B 1 272 ? -6.891 78.504 2.615 1.00 14.82 285 LEU B CA 1
ATOM 4600 C C . LEU B 1 272 ? -5.899 79.594 2.274 1.00 16.23 285 LEU B C 1
ATOM 4601 O O . LEU B 1 272 ? -5.993 80.699 2.830 1.00 17.45 285 LEU B O 1
ATOM 4606 N N . TYR B 1 273 ? -4.956 79.314 1.371 1.00 13.28 286 TYR B N 1
ATOM 4607 C CA . TYR B 1 273 ? -3.956 80.317 1.022 1.00 15.82 286 TYR B CA 1
ATOM 4608 C C . TYR B 1 273 ? -4.585 81.553 0.388 1.00 19.47 286 TYR B C 1
ATOM 4609 O O . TYR B 1 273 ? -3.982 82.626 0.437 1.00 21.07 286 TYR B O 1
ATOM 4618 N N . ASN B 1 274 ? -5.785 81.427 -0.190 1.00 19.88 287 ASN B N 1
ATOM 4619 C CA . ASN B 1 274 ? -6.408 82.478 -0.987 1.00 24.75 287 ASN B CA 1
ATOM 4620 C C . ASN B 1 274 ? -7.407 83.337 -0.225 1.00 30.89 287 ASN B C 1
ATOM 4621 O O . ASN B 1 274 ? -7.961 84.271 -0.814 1.00 30.22 287 ASN B O 1
ATOM 4626 N N . PHE B 1 275 ? -7.663 83.057 1.049 1.00 27.47 288 PHE B N 1
ATOM 4627 C CA . PHE B 1 275 ? -8.715 83.779 1.749 1.00 31.35 288 PHE B CA 1
ATOM 4628 C C . PHE B 1 275 ? -8.181 85.041 2.413 1.00 35.18 288 PHE B C 1
ATOM 4629 O O . PHE B 1 275 ? -6.985 85.176 2.692 1.00 24.84 288 PHE B O 1
ATOM 4637 N N . GLU B 1 276 ? -9.099 85.978 2.652 1.00 40.94 289 GLU B N 1
ATOM 4638 C CA . GLU B 1 276 ? -8.787 87.163 3.434 1.00 46.03 289 GLU B CA 1
ATOM 4639 C C . GLU B 1 276 ? -8.671 86.797 4.904 1.00 34.41 289 GLU B C 1
ATOM 4640 O O . GLU B 1 276 ? -9.363 85.903 5.401 1.00 36.53 289 GLU B O 1
ATOM 4646 N N . ASN B 1 277 ? -7.801 87.523 5.600 1.00 21.13 290 ASN B N 1
ATOM 4647 C CA . ASN B 1 277 ? -7.668 87.412 7.049 1.00 19.14 290 ASN B CA 1
ATOM 4648 C C . ASN B 1 277 ? -7.245 86.009 7.461 1.00 18.89 290 ASN B C 1
ATOM 4649 O O . ASN B 1 277 ? -7.709 85.488 8.475 1.00 15.49 290 ASN B O 1
ATOM 4654 N N . VAL B 1 278 ? -6.376 85.386 6.665 1.00 14.36 291 VAL B N 1
ATOM 4655 C CA . VAL B 1 278 ? -5.746 84.120 7.025 1.00 12.24 291 VAL B CA 1
ATOM 4656 C C . VAL B 1 278 ? -4.265 84.376 7.285 1.00 12.22 291 VAL B C 1
ATOM 4657 O O . VAL B 1 278 ? -3.597 85.044 6.484 1.00 11.69 291 VAL B O 1
ATOM 4661 N N . ILE B 1 279 ? -3.760 83.880 8.420 1.00 10.62 292 ILE B N 1
ATOM 4662 C CA . ILE B 1 279 ? -2.355 84.020 8.793 1.00 9.45 292 ILE B CA 1
ATOM 4663 C C . ILE B 1 279 ? -1.819 82.627 9.109 1.00 9.94 292 ILE B C 1
ATOM 4664 O O . ILE B 1 279 ? -2.361 81.938 9.984 1.00 9.99 292 ILE B O 1
ATOM 4669 N N . LEU B 1 280 ? -0.757 82.216 8.417 1.00 8.60 293 LEU B N 1
ATOM 4670 C CA . LEU B 1 280 ? -0.246 80.852 8.504 1.00 10.37 293 LEU B CA 1
ATOM 4671 C C . LEU B 1 280 ? 1.220 80.827 8.932 1.00 9.16 293 LEU B C 1
ATOM 4672 O O . LEU B 1 280 ? 1.993 81.727 8.613 1.00 11.62 293 LEU B O 1
ATOM 4677 N N . SER B 1 281 ? 1.585 79.814 9.706 1.00 10.24 294 SER B N 1
ATOM 4678 C CA . SER B 1 281 ? 2.982 79.564 10.013 1.00 10.85 294 SER B CA 1
ATOM 4679 C C . SER B 1 281 ? 3.233 78.061 10.023 1.00 11.60 294 SER B C 1
ATOM 4680 O O . SER B 1 281 ? 2.311 77.273 10.289 1.00 8.47 294 SER B O 1
ATOM 4683 N N . PRO B 1 282 ? 4.452 77.631 9.680 1.00 9.06 295 PRO B N 1
ATOM 4684 C CA . PRO B 1 282 ? 4.730 76.188 9.444 1.00 8.66 295 PRO B CA 1
ATOM 4685 C C . PRO B 1 282 ? 5.128 75.420 10.704 1.00 11.97 295 PRO B C 1
ATOM 4686 O O . PRO B 1 282 ? 6.264 74.942 10.851 1.00 11.59 295 PRO B O 1
ATOM 4690 N N . HIS B 1 283 ? 4.169 75.249 11.622 1.00 8.06 296 HIS B N 1
ATOM 4691 C CA . HIS B 1 283 ? 4.370 74.494 12.875 1.00 8.76 296 HIS B CA 1
ATOM 4692 C C . HIS B 1 283 ? 5.646 74.950 13.582 1.00 11.56 296 HIS B C 1
ATOM 4693 O O . HIS B 1 283 ? 6.522 74.146 13.925 1.00 12.60 296 HIS B O 1
ATOM 4700 N N . LEU B 1 284 ? 5.755 76.270 13.788 1.00 11.09 297 LEU B N 1
ATOM 4701 C CA . LEU B 1 284 ? 6.915 76.863 14.441 1.00 9.48 297 LEU B CA 1
ATOM 4702 C C . LEU B 1 284 ? 6.571 77.488 15.787 1.00 10.13 297 LEU B C 1
ATOM 4703 O O . LEU B 1 284 ? 7.456 78.076 16.423 1.00 10.92 297 LEU B O 1
ATOM 4708 N N . ALA B 1 285 ? 5.321 77.345 16.248 1.00 8.28 298 ALA B N 1
ATOM 4709 C CA . ALA B 1 285 ? 4.903 78.037 17.465 1.00 11.31 298 ALA B CA 1
ATOM 4710 C C . ALA B 1 285 ? 5.774 77.642 18.647 1.00 11.37 298 ALA B C 1
ATOM 4711 O O . ALA B 1 285 ? 6.107 78.489 19.485 1.00 10.66 298 ALA B O 1
ATOM 4713 N N . GLY B 1 286 ? 6.157 76.370 18.723 1.00 12.80 299 GLY B N 1
ATOM 4714 C CA . GLY B 1 286 ? 6.977 75.855 19.795 1.00 12.22 299 GLY B CA 1
ATOM 4715 C C . GLY B 1 286 ? 8.449 75.743 19.474 1.00 12.95 299 GLY B C 1
ATOM 4716 O O . GLY B 1 286 ? 9.183 75.103 20.237 1.00 13.59 299 GLY B O 1
ATOM 4717 N N . VAL B 1 287 ? 8.912 76.362 18.385 1.00 11.48 300 VAL B N 1
ATOM 4718 C CA . VAL B 1 287 ? 10.291 76.230 17.934 1.00 13.02 300 VAL B CA 1
ATOM 4719 C C . VAL B 1 287 ? 11.021 77.541 18.189 1.00 16.36 300 VAL B C 1
ATOM 4720 O O . VAL B 1 287 ? 11.035 78.452 17.354 1.00 22.19 300 VAL B O 1
ATOM 4724 N N . THR B 1 288 ? 11.600 77.653 19.362 1.00 13.39 301 THR B N 1
ATOM 4725 C CA . THR B 1 288 ? 12.533 78.707 19.705 1.00 9.97 301 THR B CA 1
ATOM 4726 C C . THR B 1 288 ? 13.816 78.035 20.146 1.00 16.97 301 THR B C 1
ATOM 4727 O O . THR B 1 288 ? 13.810 76.841 20.467 1.00 16.88 301 THR B O 1
ATOM 4731 N N . PRO B 1 289 ? 14.934 78.760 20.187 1.00 16.46 302 PRO B N 1
ATOM 4732 C CA . PRO B 1 289 ? 16.173 78.128 20.682 1.00 17.88 302 PRO B CA 1
ATOM 4733 C C . PRO B 1 289 ? 16.030 77.514 22.066 1.00 16.80 302 PRO B C 1
ATOM 4734 O O . PRO B 1 289 ? 16.483 76.382 22.300 1.00 17.53 302 PRO B O 1
ATOM 4738 N N . GLU B 1 290 ? 15.371 78.218 22.987 1.00 14.72 303 GLU B N 1
ATOM 4739 C CA . GLU B 1 290 ? 15.212 77.705 24.345 1.00 14.68 303 GLU B CA 1
ATOM 4740 C C . GLU B 1 290 ? 14.394 76.413 24.354 1.00 13.94 303 GLU B C 1
ATOM 4741 O O . GLU B 1 290 ? 14.779 75.417 24.986 1.00 14.90 303 GLU B O 1
ATOM 4747 N N . ALA B 1 291 ? 13.260 76.413 23.646 1.00 13.51 304 ALA B N 1
ATOM 4748 C CA . ALA B 1 291 ? 12.392 75.239 23.641 1.00 12.05 304 ALA B CA 1
ATOM 4749 C C . ALA B 1 291 ? 13.061 74.066 22.941 1.00 14.54 304 ALA B C 1
ATOM 4750 O O . ALA B 1 291 ? 12.965 72.917 23.400 1.00 12.54 304 ALA B O 1
ATOM 4752 N N . SER B 1 292 ? 13.731 74.337 21.820 1.00 14.00 305 SER B N 1
ATOM 4753 C CA . SER B 1 292 ? 14.364 73.261 21.062 1.00 13.65 305 SER B CA 1
ATOM 4754 C C . SER B 1 292 ? 15.466 72.578 21.862 1.00 14.87 305 SER B C 1
ATOM 4755 O O . SER B 1 292 ? 15.631 71.349 21.789 1.00 16.94 305 SER B O 1
ATOM 4758 N N . LEU B 1 293 ? 16.260 73.361 22.593 1.00 15.45 306 LEU B N 1
ATOM 4759 C CA . LEU B 1 293 ? 17.284 72.764 23.450 1.00 17.05 306 LEU B CA 1
ATOM 4760 C C . LEU B 1 293 ? 16.657 71.885 24.530 1.00 15.98 306 LEU B C 1
ATOM 4761 O O . LEU B 1 293 ? 17.070 70.734 24.728 1.00 16.71 306 LEU B O 1
ATOM 4766 N N . ALA B 1 294 ? 15.644 72.403 25.234 1.00 14.29 307 ALA B N 1
ATOM 4767 C CA . ALA B 1 294 ? 15.013 71.627 26.299 1.00 13.96 307 ALA B CA 1
ATOM 4768 C C . ALA B 1 294 ? 14.411 70.336 25.759 1.00 14.79 307 ALA B C 1
ATOM 4769 O O . ALA B 1 294 ? 14.569 69.259 26.349 1.00 14.72 307 ALA B O 1
ATOM 4771 N N . ALA B 1 295 ? 13.703 70.424 24.637 1.00 13.78 308 ALA B N 1
ATOM 4772 C CA . ALA B 1 295 ? 13.058 69.232 24.100 1.00 13.94 308 ALA B CA 1
ATOM 4773 C C . ALA B 1 295 ? 14.080 68.206 23.613 1.00 13.52 308 ALA B C 1
ATOM 4774 O O . ALA B 1 295 ? 13.851 66.995 23.735 1.00 13.49 308 ALA B O 1
ATOM 4776 N N . ALA B 1 296 ? 15.199 68.668 23.038 1.00 13.40 309 ALA B N 1
ATOM 4777 C CA . ALA B 1 296 ? 16.207 67.752 22.512 1.00 15.02 309 ALA B CA 1
ATOM 4778 C C . ALA B 1 296 ? 16.911 67.006 23.632 1.00 14.42 309 ALA B C 1
ATOM 4779 O O . ALA B 1 296 ? 17.096 65.789 23.552 1.00 13.41 309 ALA B O 1
ATOM 4781 N N . VAL B 1 297 ? 17.286 67.726 24.693 1.00 16.43 310 VAL B N 1
ATOM 4782 C CA . VAL B 1 297 ? 17.905 67.094 25.856 1.00 14.17 310 VAL B CA 1
ATOM 4783 C C . VAL B 1 297 ? 16.952 66.088 26.482 1.00 17.22 310 VAL B C 1
ATOM 4784 O O . VAL B 1 297 ? 17.334 64.955 26.786 1.00 13.88 310 VAL B O 1
ATOM 4788 N N . SER B 1 298 ? 15.688 66.485 26.664 1.00 15.27 311 SER B N 1
ATOM 4789 C CA . SER B 1 298 ? 14.699 65.601 27.276 1.00 13.75 311 SER B CA 1
ATOM 4790 C C . SER B 1 298 ? 14.534 64.317 26.475 1.00 15.10 311 SER B C 1
ATOM 4791 O O . SER B 1 298 ? 14.528 63.212 27.035 1.00 13.09 311 SER B O 1
ATOM 4794 N N . ALA B 1 299 ? 14.412 64.446 25.150 1.00 12.14 312 ALA B N 1
ATOM 4795 C CA . ALA B 1 299 ? 14.247 63.280 24.287 1.00 10.31 312 ALA B CA 1
ATOM 4796 C C . ALA B 1 299 ? 15.464 62.362 24.345 1.00 14.75 312 ALA B C 1
ATOM 4797 O O . ALA B 1 299 ? 15.326 61.138 24.465 1.00 15.25 312 ALA B O 1
ATOM 4799 N N . ALA B 1 300 ? 16.666 62.933 24.279 1.00 15.03 313 ALA B N 1
ATOM 4800 C CA . ALA B 1 300 ? 17.866 62.098 24.335 1.00 16.23 313 ALA B CA 1
ATOM 4801 C C . ALA B 1 300 ? 17.980 61.384 25.674 1.00 13.91 313 ALA B C 1
ATOM 4802 O O . ALA B 1 300 ? 18.291 60.187 25.731 1.00 15.20 313 ALA B O 1
ATOM 4804 N N . ASN B 1 301 ? 17.721 62.096 26.765 1.00 15.97 314 ASN B N 1
ATOM 4805 C CA . ASN B 1 301 ? 17.949 61.499 28.067 1.00 13.29 314 ASN B CA 1
ATOM 4806 C C . ASN B 1 301 ? 16.942 60.405 28.361 1.00 15.19 314 ASN B C 1
ATOM 4807 O O . ASN B 1 301 ? 17.295 59.413 28.994 1.00 15.44 314 ASN B O 1
ATOM 4812 N N . GLN B 1 302 ? 15.700 60.550 27.889 1.00 12.65 315 GLN B N 1
ATOM 4813 C CA . GLN B 1 302 ? 14.720 59.482 28.083 1.00 13.81 315 GLN B CA 1
ATOM 4814 C C . GLN B 1 302 ? 15.070 58.255 27.256 1.00 13.53 315 GLN B C 1
ATOM 4815 O O . GLN B 1 302 ? 14.880 57.116 27.706 1.00 13.11 315 GLN B O 1
ATOM 4821 N N . ILE B 1 303 ? 15.549 58.457 26.031 1.00 12.60 316 ILE B N 1
ATOM 4822 C CA . ILE B 1 303 ? 15.987 57.316 25.233 1.00 13.82 316 ILE B CA 1
ATOM 4823 C C . ILE B 1 303 ? 17.096 56.570 25.958 1.00 14.81 316 ILE B C 1
ATOM 4824 O O . ILE B 1 303 ? 17.072 55.339 26.068 1.00 14.70 316 ILE B O 1
ATOM 4829 N N . LEU B 1 304 ? 18.082 57.314 26.463 1.00 13.97 317 LEU B N 1
ATOM 4830 C CA . LEU B 1 304 ? 19.184 56.683 27.177 1.00 16.74 317 LEU B CA 1
ATOM 4831 C C . LEU B 1 304 ? 18.693 55.988 28.442 1.00 17.31 317 LEU B C 1
ATOM 4832 O O . LEU B 1 304 ? 19.167 54.899 28.775 1.00 20.10 317 LEU B O 1
ATOM 4837 N N . GLN B 1 305 ? 17.735 56.595 29.151 1.00 16.95 318 GLN B N 1
ATOM 4838 C CA . GLN B 1 305 ? 17.179 55.959 30.343 1.00 18.28 318 GLN B CA 1
ATOM 4839 C C . GLN B 1 305 ? 16.610 54.582 30.024 1.00 17.30 318 GLN B C 1
ATOM 4840 O O . GLN B 1 305 ? 16.935 53.593 30.692 1.00 18.45 318 GLN B O 1
ATOM 4846 N N . VAL B 1 306 ? 15.758 54.494 29.002 1.00 15.24 319 VAL B N 1
ATOM 4847 C CA . VAL B 1 306 ? 15.110 53.222 28.709 1.00 15.86 319 VAL B CA 1
ATOM 4848 C C . VAL B 1 306 ? 16.139 52.191 28.242 1.00 18.64 319 VAL B C 1
ATOM 4849 O O . VAL B 1 306 ? 16.038 51.001 28.572 1.00 17.89 319 VAL B O 1
ATOM 4853 N N . LEU B 1 307 ? 17.162 52.633 27.500 1.00 16.76 320 LEU B N 1
ATOM 4854 C CA . LEU B 1 307 ? 18.210 51.702 27.075 1.00 16.73 320 LEU B CA 1
ATOM 4855 C C . LEU B 1 307 ? 18.941 51.096 28.269 1.00 20.66 320 LEU B C 1
ATOM 4856 O O . LEU B 1 307 ? 19.433 49.961 28.185 1.00 23.57 320 LEU B O 1
ATOM 4861 N N . GLN B 1 308 ? 18.989 51.812 29.391 1.00 18.11 321 GLN B N 1
ATOM 4862 C CA . GLN B 1 308 ? 19.578 51.334 30.638 1.00 19.62 321 GLN B CA 1
ATOM 4863 C C . GLN B 1 308 ? 18.579 50.582 31.513 1.00 23.22 321 GLN B C 1
ATOM 4864 O O . GLN B 1 308 ? 18.946 50.132 32.604 1.00 21.10 321 GLN B O 1
ATOM 4870 N N . GLY B 1 309 ? 17.329 50.443 31.074 1.00 19.44 322 GLY B N 1
ATOM 4871 C CA . GLY B 1 309 ? 16.313 49.815 31.894 1.00 19.08 322 GLY B CA 1
ATOM 4872 C C . GLY B 1 309 ? 15.695 50.699 32.953 1.00 19.26 322 GLY B C 1
ATOM 4873 O O . GLY B 1 309 ? 15.037 50.179 33.865 1.00 20.06 322 GLY B O 1
ATOM 4874 N N . GLU B 1 310 ? 15.889 52.015 32.869 1.00 18.07 323 GLU B N 1
ATOM 4875 C CA . GLU B 1 310 ? 15.392 52.964 33.855 1.00 19.16 323 GLU B CA 1
ATOM 4876 C C . GLU B 1 310 ? 14.068 53.555 33.392 1.00 18.13 323 GLU B C 1
ATOM 4877 O O . GLU B 1 310 ? 13.870 53.808 32.201 1.00 16.54 323 GLU B O 1
ATOM 4883 N N . LYS B 1 311 ? 13.161 53.743 34.341 1.00 17.71 324 LYS B N 1
ATOM 4884 C CA . LYS B 1 311 ? 11.830 54.247 34.040 1.00 15.90 324 LYS B CA 1
ATOM 4885 C C . LYS B 1 311 ? 11.908 55.731 33.760 1.00 12.16 324 LYS B C 1
ATOM 4886 O O . LYS B 1 311 ? 12.377 56.502 34.609 1.00 17.33 324 LYS B O 1
ATOM 4892 N N . PRO B 1 312 ? 11.491 56.198 32.583 1.00 15.11 325 PRO B N 1
ATOM 4893 C CA . PRO B 1 312 ? 11.592 57.614 32.241 1.00 14.20 325 PRO B CA 1
ATOM 4894 C C . PRO B 1 312 ? 10.403 58.390 32.773 1.00 14.51 325 PRO B C 1
ATOM 4895 O O . PRO B 1 312 ? 9.386 57.792 33.159 1.00 17.14 325 PRO B O 1
ATOM 4899 N N . PRO B 1 313 ? 10.481 59.728 32.795 1.00 14.27 326 PRO B N 1
ATOM 4900 C CA . PRO B 1 313 ? 9.396 60.528 33.392 1.00 13.33 326 PRO B CA 1
ATOM 4901 C C . PRO B 1 313 ? 8.147 60.678 32.540 1.00 12.69 326 PRO B C 1
ATOM 4902 O O . PRO B 1 313 ? 7.085 60.979 33.099 1.00 12.62 326 PRO B O 1
ATOM 4906 N N . TYR B 1 314 ? 8.220 60.490 31.225 1.00 11.36 327 TYR B N 1
ATOM 4907 C CA . TYR B 1 314 ? 7.085 60.801 30.362 1.00 11.03 327 TYR B CA 1
ATOM 4908 C C . TYR B 1 314 ? 6.652 59.608 29.527 1.00 13.85 327 TYR B C 1
ATOM 4909 O O . TYR B 1 314 ? 6.338 59.742 28.336 1.00 11.91 327 TYR B O 1
ATOM 4918 N N . MET B 1 315 ? 6.617 58.420 30.148 1.00 13.05 328 MET B N 1
ATOM 4919 C CA . MET B 1 315 ? 6.050 57.228 29.522 1.00 12.47 328 MET B CA 1
ATOM 4920 C C . MET B 1 315 ? 4.579 57.439 29.220 1.00 14.16 328 MET B C 1
ATOM 4921 O O . MET B 1 315 ? 3.783 57.670 30.133 1.00 16.59 328 MET B O 1
ATOM 4926 N N . ILE B 1 316 ? 4.195 57.321 27.949 1.00 10.72 329 ILE B N 1
ATOM 4927 C CA . ILE B 1 316 ? 2.784 57.481 27.630 1.00 13.65 329 ILE B CA 1
ATOM 4928 C C . ILE B 1 316 ? 2.041 56.157 27.643 1.00 11.93 329 ILE B C 1
ATOM 4929 O O . ILE B 1 316 ? 0.804 56.163 27.694 1.00 11.86 329 ILE B O 1
ATOM 4934 N N . ASN B 1 317 ? 2.750 55.024 27.657 1.00 12.46 330 ASN B N 1
ATOM 4935 C CA . ASN B 1 317 ? 2.130 53.699 27.719 1.00 11.45 330 ASN B CA 1
ATOM 4936 C C . ASN B 1 317 ? 2.719 52.905 28.885 1.00 12.00 330 ASN B C 1
ATOM 4937 O O . ASN B 1 317 ? 3.314 51.841 28.698 1.00 12.31 330 ASN B O 1
ATOM 4942 N N . PRO B 1 318 ? 2.518 53.376 30.117 1.00 11.73 331 PRO B N 1
ATOM 4943 C CA . PRO B 1 318 ? 3.100 52.670 31.276 1.00 12.50 331 PRO B CA 1
ATOM 4944 C C . PRO B 1 318 ? 2.595 51.253 31.442 1.00 13.43 331 PRO B C 1
ATOM 4945 O O . PRO B 1 318 ? 3.278 50.455 32.108 1.00 13.00 331 PRO B O 1
ATOM 4949 N N . GLU B 1 319 ? 1.435 50.907 30.858 1.00 11.74 332 GLU B N 1
ATOM 4950 C CA . GLU B 1 319 ? 0.937 49.527 30.922 1.00 12.87 332 GLU B CA 1
ATOM 4951 C C . GLU B 1 319 ? 1.874 48.544 30.218 1.00 14.63 332 GLU B C 1
ATOM 4952 O O . GLU B 1 319 ? 1.818 47.332 30.489 1.00 14.68 332 GLU B O 1
ATOM 4958 N N . VAL B 1 320 ? 2.757 49.043 29.342 1.00 11.40 333 VAL B N 1
ATOM 4959 C CA . VAL B 1 320 ? 3.708 48.212 28.605 1.00 13.74 333 VAL B CA 1
ATOM 4960 C C . VAL B 1 320 ? 4.990 47.929 29.356 1.00 13.05 333 VAL B C 1
ATOM 4961 O O . VAL B 1 320 ? 5.822 47.154 28.860 1.00 13.02 333 VAL B O 1
ATOM 4965 N N . TRP B 1 321 ? 5.193 48.552 30.518 1.00 13.75 334 TRP B N 1
ATOM 4966 C CA . TRP B 1 321 ? 6.482 48.465 31.183 1.00 11.81 334 TRP B CA 1
ATOM 4967 C C . TRP B 1 321 ? 6.830 47.018 31.535 1.00 12.45 334 TRP B C 1
ATOM 4968 O O . TRP B 1 321 ? 7.983 46.608 31.375 1.00 12.42 334 TRP B O 1
ATOM 4979 N N . ASN B 1 322 ? 5.857 46.220 31.998 1.00 13.55 335 ASN B N 1
ATOM 4980 C CA . ASN B 1 322 ? 6.223 44.849 32.372 1.00 13.40 335 ASN B CA 1
ATOM 4981 C C . ASN B 1 322 ? 6.629 44.011 31.162 1.00 12.48 335 ASN B C 1
ATOM 4982 O O . ASN B 1 322 ? 7.512 43.146 31.275 1.00 13.30 335 ASN B O 1
ATOM 4987 N N . LEU B 1 323 ? 6.004 44.234 29.998 1.00 13.39 336 LEU B N 1
ATOM 4988 C CA . LEU B 1 323 ? 6.430 43.499 28.814 1.00 13.63 336 LEU B CA 1
ATOM 4989 C C . LEU B 1 323 ? 7.798 43.985 28.350 1.00 14.11 336 LEU B C 1
ATOM 4990 O O . LEU B 1 323 ? 8.645 43.183 27.945 1.00 12.63 336 LEU B O 1
ATOM 4995 N N . PHE B 1 324 ? 8.050 45.290 28.429 1.00 12.21 337 PHE B N 1
ATOM 4996 C CA . PHE B 1 324 ? 9.407 45.766 28.189 1.00 12.99 337 PHE B CA 1
ATOM 4997 C C . PHE B 1 324 ? 10.410 45.074 29.118 1.00 16.72 337 PHE B C 1
ATOM 4998 O O . PHE B 1 324 ? 11.489 44.670 28.679 1.00 16.36 337 PHE B O 1
ATOM 5006 N N . HIS B 1 325 ? 10.061 44.915 30.397 1.00 14.71 338 HIS B N 1
ATOM 5007 C CA . HIS B 1 325 ? 10.935 44.221 31.347 1.00 16.41 338 HIS B CA 1
ATOM 5008 C C . HIS B 1 325 ? 11.221 42.798 30.898 1.00 19.01 338 HIS B C 1
ATOM 5009 O O . HIS B 1 325 ? 12.363 42.328 30.952 1.00 18.73 338 HIS B O 1
ATOM 5016 N N . HIS B 1 326 ? 10.165 42.098 30.487 1.00 12.11 339 HIS B N 1
ATOM 5017 C CA . HIS B 1 326 ? 10.232 40.708 30.055 1.00 16.61 339 HIS B CA 1
ATOM 5018 C C . HIS B 1 326 ? 11.178 40.558 28.862 1.00 22.46 339 HIS B C 1
ATOM 5019 O O . HIS B 1 326 ? 11.978 39.616 28.815 1.00 23.26 339 HIS B O 1
ATOM 5026 N N . HIS B 1 327 ? 11.181 41.533 27.946 1.00 16.62 340 HIS B N 1
ATOM 5027 C CA . HIS B 1 327 ? 12.095 41.505 26.802 1.00 21.68 340 HIS B CA 1
ATOM 5028 C C . HIS B 1 327 ? 13.495 42.003 27.162 1.00 31.22 340 HIS B C 1
ATOM 5029 O O . HIS B 1 327 ? 14.492 41.464 26.669 1.00 34.85 340 HIS B O 1
ATOM 5036 N N . HIS B 1 328 ? 13.584 43.050 27.989 1.00 28.03 341 HIS B N 1
ATOM 5037 C CA . HIS B 1 328 ? 14.863 43.661 28.355 1.00 30.79 341 HIS B CA 1
ATOM 5038 C C . HIS B 1 328 ? 15.623 42.834 29.386 1.00 36.75 341 HIS B C 1
ATOM 5039 O O . HIS B 1 328 ? 16.859 42.895 29.428 1.00 37.05 341 HIS B O 1
ATOM 5046 N N . HIS B 1 329 ? 14.900 42.071 30.210 1.00 38.42 342 HIS B N 1
ATOM 5047 C CA . HIS B 1 329 ? 15.454 41.169 31.228 1.00 48.18 342 HIS B CA 1
ATOM 5048 C C . HIS B 1 329 ? 16.158 41.947 32.327 1.00 51.57 342 HIS B C 1
ATOM 5049 O O . HIS B 1 329 ? 15.596 42.154 33.400 1.00 51.16 342 HIS B O 1
#

InterPro domains:
  IPR006139 D-isomer specific 2-hydroxyacid dehydrogenase, catalytic domain [PF00389] (20-330)
  IPR006140 D-isomer specific 2-hydroxyacid dehydrogenase, NAD-binding domain [PF02826] (120-298)
  IPR029752 D-isomer specific 2-hydroxyacid dehydrogenase, NAD-binding domain conserved site 1 [PS00065] (158-186)
  IPR036291 NAD(P)-binding domain superfamily [SSF51735] (114-299)
  IPR050857 D-isomer specific 2-hydroxyacid dehydrogenases [PTHR42789] (17-328)

Organism: NCBI:txid1163388

Sequence (658 aa):
KHRVLLIGKMYDEAGQKLLEESTNTEILSNPTLDKINEAIQEVSGVFVRYPNKLEASSIRLAKQLKVISTSGFGTDSIDIMAATEQGVIVVNNPGMSTTAVAEHTLSMILALAKKLPFLDHCVKKGNYLIRNQMQPIQLENKTLGIVGLGRIGTLVAHKCNLALGMRVLAYDPYVPASKAETVGATWVKDLDVLLAESDFVSLHTELTSETREMFNISVLKKMKPTAFLINTSRGKVVCEKDLGIALNQKLIAGCALDVFEPEPPALDNPLYNFENVILSPHLAGVTPEASLAAAVSAANQILQVLQGEKPPYMINPEVWNLFHHHHHHAKHRVLLIGKMYDEAGQKLLEESTNTEILSNPTLDKINEAIQEVSGVFVRYPNKLEASSIRLAKQLKVISTSGFGTDSIDIMAATEQGVIVVNNPGMSTTAVAEHTLSMILALAKKLPFLDHCVKKGNYLIRNQMQPIQLENKTLGIVGLGRIGTLVAHKCNLALGMRVLAYDPYVPASKAETVGATWVKDLDVLLAESDFVSLHTELTSETREMFNISVLKKMKPTAFLINTSRGKVVCEKDLGIALNQKLIAGCALDVFEPEPPALDNPLYNFENVILSPHLAGVTPEASLAAAVSAANQILQVLQGEKPPYMINPEVWNLFHHHHH

Radius of gyration: 27.24 Å; Cα contacts (8 Å, |Δi|>4): 1349; chains: 2; bounding box: 55×82×74 Å

B-factor: mean 21.89, std 10.25, range [6.44, 73.48]

Secondary structure (DSSP, 8-state):
--EEEEES--SSHHHHHHHHTT-EEEEESS--HHHHHHHHTT-SEEEE-TT--B-HHHHHT-TT--EEEESSS--TTB-HHHHHHTT-EEE--TTTTHHHHHHHHHHHHHHHHHTHHHHHHHHHTT-GGGGGG--PPP-TT-EEEEE--SHHHHHHHHHHHHTT--EEEEE-TTS-HHHHHHTT-EE-S-HHHHHHH-SEEEE-PPP-TTTTT-BSHHHHHHS-TT-EEEE-S-GGGB-HHHHHHHHHTTSSSEEEES--SSSS--TT-GGGG-TTEEE--S-TT--HHHHHHHHHHHHHHHHHHHHTPPPTTBS-GGGHHHHHHHH--/--EEEEEES--SSHHHHHHHHTTEEEEEESS--HHHHHHHHTT-SEEEE-TT--B-HHHHHH-TT--EEEESSS--TTB-HHHHHHTT-EEE--TTSSHHHHHHHHHHHHHHHHHTHHHHHHHHHTT-GGGGGG--PPP-TTPEEEEE--SHHHHHHHHHHHHHH--EEEEE-TTS-HHHHHHTT-EE-S-HHHHHHH-SEEEE-PPP-TTTTT-BSHHHHHHS-TT-EEEE-S-GGGB-HHHHHHHHHTTSSSEEEES--SSSSPPTT-GGGGSTTEEE-SS-TT-SHHHHHHHHHHHHHHHHHHHTTPPPTTBS-GGGHHHHHHHH-

Solvent-accessible surface area: 31193 Å² total; per-residue (Å²): 177,75,125,1,0,0,1,4,121,3,83,47,135,34,0,18,116,38,0,111,113,61,2,70,27,88,78,25,104,126,15,66,86,109,108,2,35,142,18,0,70,103,8,12,0,0,3,3,73,92,90,26,123,2,94,14,56,0,0,127,74,2,169,90,3,29,0,0,0,6,2,22,115,26,25,142,27,11,55,26,104,4,0,28,122,43,0,1,0,0,0,6,2,16,35,43,36,23,53,10,11,7,103,40,0,39,66,8,0,64,14,6,0,75,29,108,64,43,40,65,106,6,82,157,152,66,67,133,112,29,149,108,161,36,149,72,45,118,7,108,128,67,7,0,0,0,0,5,0,26,142,43,0,13,18,0,0,22,31,0,52,131,80,45,36,2,110,3,12,0,45,18,55,101,18,27,42,50,73,0,106,93,4,41,1,67,38,24,171,71,24,56,68,0,0,57,72,0,26,1,0,0,0,21,23,106,41,56,115,111,15,130,97,35,0,44,50,55,14,1,138,101,4,64,89,98,0,6,0,0,1,12,18,80,7,65,0,6,32,26,162,24,0,10,64,0,10,108,109,154,40,2,31,0,0,0,2,1,4,11,60,87,68,116,39,45,176,120,13,90,2,96,127,56,129,61,19,26,60,16,100,71,88,6,22,89,44,112,133,9,16,78,44,6,2,46,17,0,0,66,2,0,31,50,0,14,126,23,82,101,6,64,41,45,63,0,60,36,1,18,92,61,0,55,127,97,50,74,171,156,105,72,102,1,0,0,0,4,115,7,90,36,144,29,0,24,125,51,0,80,125,52,3,82,36,78,76,27,100,123,19,63,107,107,118,9,36,132,9,0,92,117,2,12,0,0,4,1,70,27,39,21,81,0,71,19,63,2,1,122,79,8,173,102,13,42,0,0,0,4,16,26,83,10,27,52,5,12,40,53,140,3,0,33,108,72,2,2,0,0,0,14,3,18,39,44,29,26,46,9,11,0,96,44,0,29,66,8,0,55,11,2,0,79,36,109,55,96,40,65,111,0,84,160,119,69,50,133,126,27,143,106,140,42,158,73,46,117,6,107,116,70,7,0,0,0,1,4,0,26,126,49,0,16,30,0,0,30,35,0,48,116,65,35,41,8,110,3,11,0,42,18,52,72,22,84,44,65,70,0,121,67,4,52,5,78,40,22,166,72,26,60,70,0,1,56,76,0,26,2,0,0,0,20,21,101,32,34,94,90,14,129,89,39,0,52,45,56,15,1,135,96,3,68,91,100,0,4,0,0,1,13,17,31,4,44,0,6,30,26,171,26,0,8,86,0,11,98,122,153,40,2,30,0,0,0,2,1,2,11,54,83,36,106,37,51,174,121,14,89,2,93,122,44,129,51,28,27,60,17,99,54,82,4,16,50,46,110,134,5,11,82,40,17,4,49,17,0,0,65,3,0,30,52,0,10,122,20,84,99,9,70,37,34,51,0,45,14,3,20,82,56,2,78,122,96,61,185

Nearest PDB structures (foldseek):
  8wps-assembly1_A  TM=9.498E-01  e=3.530E-52  Anabaena sp. 90
  8wpo-assembly1_A  TM=9.507E-01  e=8.222E-52  Anabaena sp. 90
  8wpj-assembly1_B  TM=8.521E-01  e=2.891E-49  Anabaena sp. 90
  6ih2-assembly1_B-2  TM=8.574E-01  e=2.640E-27  Ralstonia sp. 4506
  4nu5-assembly1_B  TM=9.128E-01  e=9.205E-26  Stutzerimonas stutzeri

Foldseek 3Di:
DAEEEEAADFLDCVLVVLLVVPYHYDYDDLDDPVVLQVVQQRHQEYEYEPPRADDLVSVVSNLNHAEYEYLEDDDPRYPVVSCLVNLHWYFYQYDLQLVLLLVVQVVFVQCLQQLPVVCVVCVVVVNPVVVVVDDRHQQAAAEEEEEACPSNSLVNLLCCCPPRNHAYEYEDPPDDQVSQVVSRHGYDPDVLVSQQRHQEYEYAHADDPVQFQCAALVSLLSHQLNHEYEYLHEARSHDLVRVLVSCVVSSHPAYEYQYHVVPVPDPPRPNVPDSSYHYHPNCSRDDPSSSVSSSNLRSVCSVCSVVVHHRDGTPCPVSNVVNCVSPHD/DAAEEEEAADFLDCVLVVLQVVGHHYDYDDLDDPVVLLVPQQRHQEYEYEPPRADDLVSLVNNLNYAEYEYLADADVRYPVVSCLVNLHWYFYHYDLQQVLLLVVQVVLVQCLQQVPVVVVVCVVVPNVVCVVVDDGHQQAAAEEEEEACPSNSLSNLLCCCVVRNYAYEYEDPPDDQVSQVVSRYGYDPDVLVSQQRHQEYEYAHHDDPVQFQCAALVSLLSHALNHEYEYLHEARSHPLVRVLVSQVVSSHPEYEYQYHVPVVDDPVRVNVPGPSYHYHPSCSRPDPSSSVSSSNLRSVCSVCSVVVHDHDGGPCVVSSVVSVVSSD